Protein AF-A0A818CX51-F1 (afdb_monomer_lite)

Radius of gyration: 35.46 Å; chains: 1; bounding box: 91×86×87 Å

Foldseek 3Di:
DDDDDDDDDDDDPDAADFDFDDDDDDDDDDPDDDDDDDDDDDDDDRDRDGDDDPDDPVVVVPPDDCPPPCDDFDDDDDPPDDDDDDDDQAQEAEDEPVPDDQDPVPDPDHDDLQRHAEYEYALAADAHANPRQNHAEYEYEVHLNNQLALVRPHLNHAEYEYEYEDEPPDDDDDPPVSSVVSVVVNVRHRYYYYGYHHPVDDDDPDQPPDDFQWWFWFDDDHATQGTWGWHAWDWDDDPDTWIKTWTWTFFAQVLQVDDDPVPTHHDDPVDDTATDIDIDTPVRTDFIAPDGQDQDPDPPDRVSRVVSVVSVVVQCVVCVVDGHTQDCCPRRVDPDPNVVVVVVVVVVVVVCCCPDPCNVPPCVVVVVVVVVVVVVVVVVVVVVVVVVVVVPPPPPPVVVQLVLQLCCVLVQAHPVRHGDLLVVLLVLADLFDSQLVSLCVVVCLCVPDALLLVLLQLLLRNQQDDFPDAAPDDPSNVVSLVVSLVSQLVSQVSSVVSVHDDDRVVSSVSRGNQCSVLSSCQLVPDDLVVSCVRGPDDSVSNLSSLVSSLSRLVSQLVSCVSVVNVVSVVSSVSSNVSSPDDPSPDDDPVD

Structure (mmCIF, N/CA/C/O backbone):
data_AF-A0A818CX51-F1
#
_entry.id   AF-A0A818CX51-F1
#
loop_
_atom_site.group_PDB
_atom_site.id
_atom_site.type_symbol
_atom_site.label_atom_id
_atom_site.label_alt_id
_atom_site.label_comp_id
_atom_site.label_asym_id
_atom_site.label_entity_id
_atom_site.label_seq_id
_atom_site.pdbx_PDB_ins_code
_atom_site.Cartn_x
_atom_site.Cartn_y
_atom_site.Cartn_z
_atom_site.occupancy
_atom_site.B_iso_or_equiv
_atom_site.auth_seq_id
_atom_site.auth_comp_id
_atom_site.auth_asym_id
_atom_site.auth_atom_id
_atom_site.pdbx_PDB_model_num
ATOM 1 N N . MET A 1 1 ? 10.379 -61.273 -19.260 1.00 25.89 1 MET A N 1
ATOM 2 C CA . MET A 1 1 ? 9.187 -61.974 -19.786 1.00 25.89 1 MET A CA 1
ATOM 3 C C . MET A 1 1 ? 8.265 -60.918 -20.364 1.00 25.89 1 MET A C 1
ATOM 5 O O . MET A 1 1 ? 8.163 -59.861 -19.755 1.00 25.89 1 MET A O 1
ATOM 9 N N . THR A 1 2 ? 7.630 -61.158 -21.506 1.00 33.12 2 THR A N 1
ATOM 10 C CA . THR A 1 2 ? 6.495 -60.344 -21.959 1.00 33.12 2 THR A CA 1
ATOM 11 C C . THR A 1 2 ? 5.237 -60.794 -21.221 1.00 33.12 2 THR A C 1
ATOM 13 O O . THR A 1 2 ? 4.962 -61.989 -21.153 1.00 33.12 2 THR A O 1
ATOM 16 N N . GLN A 1 3 ? 4.452 -59.852 -20.702 1.00 21.75 3 GLN A N 1
ATOM 17 C CA . GLN A 1 3 ? 3.055 -60.099 -20.352 1.00 21.75 3 GLN A CA 1
ATOM 18 C C . GLN A 1 3 ? 2.187 -59.017 -20.986 1.00 21.75 3 GLN A C 1
ATOM 20 O O . GLN A 1 3 ? 2.496 -57.830 -20.931 1.00 21.75 3 GLN A O 1
ATOM 25 N N . TYR A 1 4 ? 1.138 -59.474 -21.658 1.00 27.17 4 TYR A N 1
ATOM 26 C CA . TYR A 1 4 ? 0.206 -58.672 -22.434 1.00 27.17 4 TYR A CA 1
ATOM 27 C C . TYR A 1 4 ? -1.085 -58.576 -21.622 1.00 27.17 4 TYR A C 1
ATOM 29 O O . TYR A 1 4 ? -1.637 -59.610 -21.248 1.00 27.17 4 TYR A O 1
ATOM 37 N N . ILE A 1 5 ? -1.554 -57.363 -21.330 1.00 24.25 5 ILE A N 1
ATOM 38 C CA . ILE A 1 5 ? -2.819 -57.132 -20.616 1.00 24.25 5 ILE A CA 1
ATOM 39 C C . ILE A 1 5 ? -3.852 -56.617 -21.640 1.00 24.25 5 ILE A C 1
ATOM 41 O O . ILE A 1 5 ? -3.470 -55.853 -22.531 1.00 24.25 5 ILE A O 1
ATOM 45 N N . PRO A 1 6 ? -5.121 -57.080 -21.622 1.00 22.55 6 PRO A N 1
ATOM 46 C CA . PRO A 1 6 ? -5.986 -56.978 -22.799 1.00 22.55 6 PRO A CA 1
ATOM 47 C C . PRO A 1 6 ? -6.559 -55.578 -23.045 1.00 22.55 6 PRO A C 1
ATOM 49 O O . PRO A 1 6 ? -6.743 -54.785 -22.125 1.00 22.55 6 PRO A O 1
ATOM 52 N N . ARG A 1 7 ? -6.962 -55.316 -24.295 1.00 32.00 7 ARG A N 1
ATOM 53 C CA . ARG A 1 7 ? -7.843 -54.186 -24.625 1.00 32.00 7 ARG A CA 1
ATOM 54 C C . ARG A 1 7 ? -9.252 -54.445 -24.078 1.00 32.00 7 ARG A C 1
ATOM 56 O O . ARG A 1 7 ? -10.006 -55.205 -24.680 1.00 32.00 7 ARG A O 1
ATOM 63 N N . GLY A 1 8 ? -9.603 -53.799 -22.969 1.00 23.86 8 GLY A N 1
ATOM 64 C CA . GLY A 1 8 ? -10.989 -53.650 -22.520 1.00 23.86 8 GLY A CA 1
ATOM 65 C C . GLY A 1 8 ? -11.652 -52.438 -23.182 1.00 23.86 8 GLY A C 1
ATOM 66 O O . GLY A 1 8 ? -11.030 -51.385 -23.303 1.00 23.86 8 GLY A O 1
ATOM 67 N N . ASN A 1 9 ? -12.906 -52.576 -23.617 1.00 29.58 9 ASN A N 1
ATOM 68 C CA . ASN A 1 9 ? -13.676 -51.468 -24.187 1.00 29.58 9 ASN A CA 1
ATOM 69 C C . ASN A 1 9 ? -14.279 -50.590 -23.079 1.00 29.58 9 ASN A C 1
ATOM 71 O O . ASN A 1 9 ? -15.191 -51.041 -22.395 1.00 29.58 9 ASN A O 1
ATOM 75 N N . CYS A 1 10 ? -13.863 -49.325 -23.004 1.00 23.95 10 CYS A N 1
ATOM 76 C CA . CYS A 1 10 ? -14.678 -48.213 -22.503 1.00 23.95 10 CYS A CA 1
ATOM 77 C C . CYS A 1 10 ? -14.354 -46.959 -23.328 1.00 23.95 10 CYS A C 1
ATOM 79 O O . CYS A 1 10 ? -13.195 -46.719 -23.666 1.00 23.95 10 CYS A O 1
ATOM 81 N N . PHE A 1 11 ? -15.373 -46.169 -23.675 1.00 27.55 11 PHE A N 1
ATOM 82 C CA . PHE A 1 11 ? -15.182 -44.897 -24.374 1.00 27.55 11 PHE A CA 1
ATOM 83 C C . PHE A 1 11 ? -14.732 -43.823 -23.380 1.00 27.55 11 PHE A C 1
ATOM 85 O O . PHE A 1 11 ? -15.507 -43.434 -22.513 1.00 27.55 11 PHE A O 1
ATOM 92 N N . TYR A 1 12 ? -13.524 -43.296 -23.573 1.00 23.80 12 TYR A N 1
ATOM 93 C CA . TYR A 1 12 ? -13.112 -41.995 -23.046 1.00 23.80 12 TYR A CA 1
ATOM 94 C C . TYR A 1 12 ? -12.731 -41.083 -24.224 1.00 23.80 12 TYR A C 1
ATOM 96 O O . TYR A 1 12 ? -12.111 -41.566 -25.183 1.00 23.80 12 TYR A O 1
ATOM 104 N N . PRO A 1 13 ? -13.106 -39.789 -24.207 1.00 22.98 13 PRO A N 1
ATOM 105 C CA . PRO A 1 13 ? -12.595 -38.821 -25.171 1.00 22.98 13 PRO A CA 1
ATOM 106 C C . PRO A 1 13 ? -11.071 -38.672 -25.023 1.00 22.98 13 PRO A C 1
ATOM 108 O O . PRO A 1 13 ? -10.485 -38.974 -23.986 1.00 22.98 13 PRO A O 1
ATOM 111 N N . ARG A 1 14 ? -10.400 -38.255 -26.102 1.00 25.84 14 ARG A N 1
ATOM 112 C CA . ARG A 1 14 ? -8.933 -38.146 -26.141 1.00 25.84 14 ARG A CA 1
ATOM 113 C C . ARG A 1 14 ? -8.466 -36.843 -25.500 1.00 25.84 14 ARG A C 1
ATOM 115 O O . ARG A 1 14 ? -8.372 -35.835 -26.198 1.00 25.84 14 ARG A O 1
ATOM 122 N N . GLU A 1 15 ? -8.110 -36.890 -24.225 1.00 25.58 15 GLU A N 1
ATOM 123 C CA . GLU A 1 15 ? -7.592 -35.730 -23.497 1.00 25.58 15 GLU A CA 1
ATOM 124 C C . GLU A 1 15 ? -6.102 -35.875 -23.131 1.00 25.58 15 GLU A C 1
ATOM 126 O O . GLU A 1 15 ? -5.599 -36.967 -22.881 1.00 25.58 15 GLU A O 1
ATOM 131 N N . ILE A 1 16 ? -5.405 -34.734 -23.213 1.00 27.30 16 ILE A N 1
ATOM 132 C CA . ILE A 1 16 ? -4.082 -34.361 -22.672 1.00 27.30 16 ILE A CA 1
ATOM 133 C C . ILE A 1 16 ? -3.013 -35.475 -22.558 1.00 27.30 16 ILE A C 1
ATOM 135 O O . ILE A 1 16 ? -2.937 -36.225 -21.587 1.00 27.30 16 ILE A O 1
ATOM 139 N N . VAL A 1 17 ? -2.047 -35.473 -23.488 1.00 23.61 17 VAL A N 1
ATOM 140 C CA . VAL A 1 17 ? -0.847 -36.335 -23.424 1.00 23.61 17 VAL A CA 1
ATOM 141 C C . VAL A 1 17 ? 0.284 -35.660 -22.628 1.00 23.61 17 VAL A C 1
ATOM 143 O O . VAL A 1 17 ? 1.309 -35.269 -23.182 1.00 23.61 17 VAL A O 1
ATOM 146 N N . GLY A 1 18 ? 0.092 -35.581 -21.309 1.00 27.47 18 GLY A N 1
ATOM 147 C CA . GLY A 1 18 ? 1.156 -35.396 -20.313 1.00 27.47 18 GLY A CA 1
ATOM 148 C C . GLY A 1 18 ? 1.568 -33.958 -19.953 1.00 27.47 18 GLY A C 1
ATOM 149 O O . GLY A 1 18 ? 1.626 -33.059 -20.788 1.00 27.47 18 GLY A O 1
ATOM 150 N N . ALA A 1 19 ? 1.947 -33.786 -18.684 1.00 28.92 19 ALA A N 1
ATOM 151 C CA . ALA A 1 19 ? 2.684 -32.638 -18.154 1.00 28.92 19 ALA A CA 1
ATOM 152 C C . ALA A 1 19 ? 4.053 -33.118 -17.636 1.00 28.92 19 ALA A C 1
ATOM 154 O O . ALA A 1 19 ? 4.172 -34.240 -17.144 1.00 28.92 19 ALA A O 1
ATOM 155 N N . THR A 1 20 ? 5.104 -32.301 -17.775 1.00 29.06 20 THR A N 1
ATOM 156 C CA . THR A 1 20 ? 6.488 -32.709 -17.461 1.00 29.06 20 THR A CA 1
ATOM 157 C C . THR A 1 20 ? 7.045 -31.920 -16.283 1.00 29.06 20 THR A C 1
ATOM 159 O O . THR A 1 20 ? 7.261 -30.716 -16.392 1.00 29.06 20 THR A O 1
ATOM 162 N N . PHE A 1 21 ? 7.358 -32.619 -15.192 1.00 30.61 21 PHE A N 1
ATOM 163 C CA . PHE A 1 21 ? 8.012 -32.069 -14.004 1.00 30.61 21 PHE A CA 1
ATOM 164 C C . PHE A 1 21 ? 9.368 -32.763 -13.804 1.00 30.61 21 PHE A C 1
ATOM 166 O O . PHE A 1 21 ? 9.485 -33.970 -14.018 1.00 30.61 21 PHE A O 1
ATOM 173 N N . VAL A 1 22 ? 10.411 -32.015 -13.429 1.00 28.89 22 VAL A N 1
ATOM 174 C CA . VAL A 1 22 ? 11.786 -32.538 -13.318 1.00 28.89 22 VAL A CA 1
ATOM 175 C C . VAL A 1 22 ? 12.396 -32.143 -11.978 1.00 28.89 22 VAL A C 1
ATOM 177 O O . VAL A 1 22 ? 12.683 -30.973 -11.743 1.00 28.89 22 VAL A O 1
ATOM 180 N N . VAL A 1 23 ? 12.640 -33.138 -11.124 1.00 28.86 23 VAL A N 1
ATOM 181 C CA . VAL A 1 23 ? 13.340 -32.972 -9.843 1.00 28.86 23 VAL A CA 1
ATOM 182 C C . VAL A 1 23 ? 14.844 -33.135 -10.055 1.00 28.86 23 VAL A C 1
ATOM 184 O O . VAL A 1 23 ? 15.285 -34.048 -10.752 1.00 28.86 23 VAL A O 1
ATOM 187 N N . ASN A 1 24 ? 15.639 -32.259 -9.441 1.00 24.86 24 ASN A N 1
ATOM 188 C CA . ASN A 1 24 ? 17.094 -32.379 -9.397 1.00 24.86 24 ASN A CA 1
ATOM 189 C C . ASN A 1 24 ? 17.603 -31.678 -8.125 1.00 24.86 24 ASN A C 1
ATOM 191 O O . ASN A 1 24 ? 17.879 -30.481 -8.145 1.00 24.86 24 ASN A O 1
ATOM 195 N N . ASP A 1 25 ? 17.673 -32.414 -7.014 1.00 29.45 25 ASP A N 1
ATOM 196 C CA . ASP A 1 25 ? 18.116 -31.905 -5.710 1.00 29.45 25 ASP A CA 1
ATOM 197 C C . ASP A 1 25 ? 19.334 -32.696 -5.208 1.00 29.45 25 ASP A C 1
ATOM 199 O O . ASP A 1 25 ? 19.428 -33.910 -5.391 1.00 29.45 25 ASP A O 1
ATOM 203 N N . TRP A 1 26 ? 20.278 -31.979 -4.600 1.00 29.89 26 TRP A N 1
ATOM 204 C CA . TRP A 1 26 ? 21.507 -32.483 -3.978 1.00 29.89 26 TRP A CA 1
ATOM 205 C C . TRP A 1 26 ? 21.805 -31.767 -2.642 1.00 29.89 26 TRP A C 1
ATOM 207 O O . TRP A 1 26 ? 22.936 -31.792 -2.157 1.00 29.89 26 TRP A O 1
ATOM 217 N N . SER A 1 27 ? 20.802 -31.113 -2.046 1.00 30.61 27 SER A N 1
ATOM 218 C CA . SER A 1 27 ? 20.984 -30.124 -0.977 1.00 30.61 27 SER A CA 1
ATOM 219 C C . SER A 1 27 ? 19.916 -30.134 0.128 1.00 30.61 27 SER A C 1
ATOM 221 O O . SER A 1 27 ? 19.724 -29.114 0.786 1.00 30.61 27 SER A O 1
ATOM 223 N N . TYR A 1 28 ? 19.301 -31.283 0.438 1.00 28.94 28 TYR A N 1
ATOM 224 C CA . TYR A 1 28 ? 18.621 -31.454 1.730 1.00 28.94 28 TYR A CA 1
ATOM 225 C C . TYR A 1 28 ? 18.846 -32.830 2.378 1.00 28.94 28 TYR A C 1
ATOM 227 O O . TYR A 1 28 ? 18.695 -33.879 1.753 1.00 28.94 28 TYR A O 1
ATOM 235 N N . ARG A 1 29 ? 19.185 -32.819 3.674 1.00 26.81 29 ARG A N 1
ATOM 236 C CA . ARG A 1 29 ? 19.111 -33.974 4.582 1.00 26.81 29 ARG A CA 1
ATOM 237 C C . ARG A 1 29 ? 18.210 -33.601 5.764 1.00 26.81 29 ARG A C 1
ATOM 239 O O . ARG A 1 29 ? 18.648 -32.810 6.596 1.00 26.81 29 ARG A O 1
ATOM 246 N N . PRO A 1 30 ? 17.006 -34.175 5.887 1.00 31.48 30 PRO A N 1
ATOM 247 C CA . PRO A 1 30 ? 16.245 -34.113 7.125 1.00 31.48 30 PRO A CA 1
ATOM 248 C C . PRO A 1 30 ? 16.710 -35.231 8.072 1.00 31.48 30 PRO A C 1
ATOM 250 O O . PRO A 1 30 ? 16.496 -36.416 7.804 1.00 31.48 30 PRO A O 1
ATOM 253 N N . ASP A 1 31 ? 17.345 -34.876 9.190 1.00 27.20 31 ASP A N 1
ATOM 254 C CA . ASP A 1 31 ? 17.694 -35.851 10.229 1.00 27.20 31 ASP A CA 1
ATOM 255 C C . ASP A 1 31 ? 16.463 -36.214 11.080 1.00 27.20 31 ASP A C 1
ATOM 257 O O . ASP A 1 31 ? 16.134 -35.561 12.064 1.00 27.20 31 ASP A O 1
ATOM 261 N N . ARG A 1 32 ? 15.808 -37.307 10.668 1.00 30.06 32 ARG A N 1
ATOM 262 C CA . ARG A 1 32 ? 15.004 -38.252 11.472 1.00 30.06 32 ARG A CA 1
ATOM 263 C C . ARG A 1 32 ? 14.052 -37.694 12.550 1.00 30.06 32 ARG A C 1
ATOM 265 O O . ARG A 1 32 ? 14.429 -37.512 13.704 1.00 30.06 32 ARG A O 1
ATOM 272 N N . ILE A 1 33 ? 12.760 -37.834 12.260 1.00 27.31 33 ILE A N 1
ATOM 273 C CA . ILE A 1 33 ? 11.881 -38.665 13.107 1.00 27.31 33 ILE A CA 1
ATOM 274 C C . ILE A 1 33 ? 11.515 -39.907 12.273 1.00 27.31 33 ILE A C 1
ATOM 276 O O . ILE A 1 33 ? 11.515 -39.829 11.044 1.00 27.31 33 ILE A O 1
ATOM 280 N N . ALA A 1 34 ? 11.325 -41.073 12.898 1.00 26.80 34 ALA A N 1
ATOM 281 C CA . ALA A 1 34 ? 11.255 -42.359 12.198 1.00 26.80 34 ALA A CA 1
ATOM 282 C C . ALA A 1 34 ? 9.902 -43.081 12.337 1.00 26.80 34 ALA A C 1
ATOM 284 O O . ALA A 1 34 ? 9.257 -42.963 13.380 1.00 26.80 34 ALA A O 1
ATOM 285 N N . ASN A 1 35 ? 9.599 -43.863 11.280 1.00 25.67 35 ASN A N 1
ATOM 286 C CA . ASN A 1 35 ? 8.796 -45.103 11.164 1.00 25.67 35 ASN A CA 1
ATOM 287 C C . ASN A 1 35 ? 7.662 -45.026 10.107 1.00 25.67 35 ASN A C 1
ATOM 289 O O . ASN A 1 35 ? 7.043 -43.978 9.975 1.00 25.67 35 ASN A O 1
ATOM 293 N N . ASP A 1 36 ? 7.298 -46.068 9.333 1.00 25.89 36 ASP A N 1
ATOM 294 C CA . ASP A 1 36 ? 7.910 -47.385 9.006 1.00 25.89 36 ASP A CA 1
ATOM 295 C C . ASP A 1 36 ? 7.182 -47.984 7.754 1.00 25.89 36 ASP A C 1
ATOM 297 O O . ASP A 1 36 ? 6.007 -47.691 7.566 1.00 25.89 36 ASP A O 1
ATOM 301 N N . ASN A 1 37 ? 7.735 -48.847 6.877 1.00 27.86 37 ASN A N 1
ATOM 302 C CA . ASN A 1 37 ? 9.138 -49.197 6.600 1.00 27.86 37 ASN A CA 1
ATOM 303 C C . ASN A 1 37 ? 9.337 -49.959 5.252 1.00 27.86 37 ASN A C 1
ATOM 305 O O . ASN A 1 37 ? 8.387 -50.428 4.641 1.00 27.86 37 ASN A O 1
ATOM 309 N N . HIS A 1 38 ? 10.613 -50.173 4.891 1.00 24.92 38 HIS A N 1
ATOM 310 C CA . HIS A 1 38 ? 11.187 -51.298 4.108 1.00 24.92 38 HIS A CA 1
ATOM 311 C C . HIS A 1 38 ? 10.739 -51.600 2.653 1.00 24.92 38 HIS A C 1
ATOM 313 O O . HIS A 1 38 ? 9.748 -52.278 2.422 1.00 24.92 38 HIS A O 1
ATOM 319 N N . PHE A 1 39 ? 11.622 -51.243 1.701 1.00 27.23 39 PHE A N 1
ATOM 320 C CA . PHE A 1 39 ? 12.138 -51.989 0.517 1.00 27.23 39 PHE A CA 1
ATOM 321 C C . PHE A 1 39 ? 12.511 -50.965 -0.581 1.00 27.23 39 PHE A C 1
ATOM 323 O O . PHE A 1 39 ? 11.676 -50.165 -0.973 1.00 27.23 39 PHE A O 1
ATOM 330 N N . GLY A 1 40 ? 13.719 -50.895 -1.151 1.00 25.67 40 GLY A N 1
ATOM 331 C CA . GLY A 1 40 ? 15.011 -51.531 -0.860 1.00 25.67 40 GLY A CA 1
ATOM 332 C C . GLY A 1 40 ? 16.134 -50.744 -1.576 1.00 25.67 40 GLY A C 1
ATOM 333 O O . GLY A 1 40 ? 15.864 -50.004 -2.521 1.00 25.67 40 GLY A O 1
ATOM 334 N N . ARG A 1 41 ? 17.394 -50.819 -1.121 1.00 26.33 41 ARG A N 1
ATOM 335 C CA . ARG A 1 41 ? 18.472 -49.937 -1.628 1.00 26.33 41 ARG A CA 1
ATOM 336 C C . ARG A 1 41 ? 19.084 -50.389 -2.965 1.00 26.33 41 ARG A C 1
ATOM 338 O O . ARG A 1 41 ? 19.663 -51.465 -3.027 1.00 26.33 41 ARG A O 1
ATOM 345 N N . GLY A 1 42 ? 19.186 -49.444 -3.906 1.00 26.88 42 GLY A N 1
ATOM 346 C CA . GLY A 1 42 ? 20.478 -49.114 -4.531 1.00 26.88 42 GLY A CA 1
ATOM 347 C C . GLY A 1 42 ? 20.723 -49.522 -5.990 1.00 26.88 42 GLY A C 1
ATOM 348 O O . GLY A 1 42 ? 21.320 -50.560 -6.240 1.00 26.88 42 GLY A O 1
ATOM 349 N N . PHE A 1 43 ? 20.444 -48.609 -6.928 1.00 23.09 43 PHE A N 1
ATOM 350 C CA . PHE A 1 43 ? 21.149 -48.499 -8.217 1.00 23.09 43 PHE A CA 1
ATOM 351 C C . PHE A 1 43 ? 21.250 -47.024 -8.650 1.00 23.09 43 PHE A C 1
ATOM 353 O O . PHE A 1 43 ? 20.322 -46.247 -8.439 1.00 23.09 43 PHE A O 1
ATOM 360 N N . GLN A 1 44 ? 22.373 -46.627 -9.260 1.00 32.31 44 GLN A N 1
ATOM 361 C CA . GLN A 1 44 ? 22.590 -45.266 -9.770 1.00 32.31 44 GLN A CA 1
ATOM 362 C C . GLN A 1 44 ? 22.000 -45.101 -11.180 1.00 32.31 44 GLN A C 1
ATOM 364 O O . GLN A 1 44 ? 22.665 -45.421 -12.161 1.00 32.31 44 GLN A O 1
ATOM 369 N N . TYR A 1 45 ? 20.788 -44.550 -11.299 1.00 24.80 45 TYR A N 1
ATOM 370 C CA . TYR A 1 45 ? 20.213 -44.152 -12.593 1.00 24.80 45 TYR A CA 1
ATOM 371 C C . TYR A 1 45 ? 19.420 -42.842 -12.508 1.00 24.80 45 TYR A C 1
ATOM 373 O O . TYR A 1 45 ? 18.782 -42.547 -11.497 1.00 24.80 45 TYR A O 1
ATOM 381 N N . ARG A 1 46 ? 19.431 -42.068 -13.604 1.00 26.30 46 ARG A N 1
ATOM 382 C CA . ARG A 1 46 ? 18.574 -40.885 -13.786 1.00 26.30 46 ARG A CA 1
ATOM 383 C C . ARG A 1 46 ? 17.107 -41.322 -13.798 1.00 26.30 46 ARG A C 1
ATOM 385 O O . ARG A 1 46 ? 16.698 -42.029 -14.714 1.00 26.30 46 ARG A O 1
ATOM 392 N N . HIS A 1 47 ? 16.323 -40.884 -12.819 1.00 25.22 47 HIS A N 1
ATOM 393 C CA . HIS A 1 47 ? 14.892 -41.178 -12.761 1.00 25.22 47 HIS A CA 1
ATOM 394 C C . HIS A 1 47 ? 14.089 -40.061 -13.437 1.00 25.22 47 HIS A C 1
ATOM 396 O O . HIS A 1 47 ? 13.829 -39.020 -12.841 1.00 25.22 47 HIS A O 1
ATOM 402 N N . HIS A 1 48 ? 13.673 -40.293 -14.683 1.00 26.66 48 HIS A N 1
ATOM 403 C CA . HIS A 1 48 ? 12.557 -39.559 -15.279 1.00 26.66 48 HIS A CA 1
ATOM 404 C C . HIS 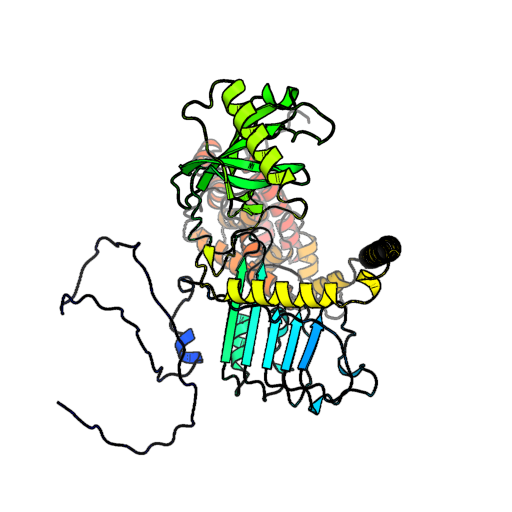A 1 48 ? 11.260 -40.244 -14.835 1.00 26.66 48 HIS A C 1
ATOM 406 O O . HIS A 1 48 ? 10.945 -41.324 -15.335 1.00 26.66 48 HIS A O 1
ATOM 412 N N . MET A 1 49 ? 10.520 -39.649 -13.896 1.00 25.06 49 MET A N 1
ATOM 413 C CA . MET A 1 49 ? 9.180 -40.136 -13.558 1.00 25.06 49 MET A CA 1
ATOM 414 C C . MET A 1 49 ? 8.171 -39.593 -14.570 1.00 25.06 49 MET A C 1
ATOM 416 O O . MET A 1 49 ? 7.993 -38.384 -14.696 1.00 25.06 49 MET A O 1
ATOM 420 N N . TRP A 1 50 ? 7.527 -40.503 -15.298 1.00 24.06 50 TRP A N 1
ATOM 421 C CA . TRP A 1 50 ? 6.430 -40.198 -16.210 1.00 24.06 50 TRP A CA 1
ATOM 422 C C . TRP A 1 50 ? 5.111 -40.508 -15.505 1.00 24.06 50 TRP A C 1
ATOM 424 O O . TRP A 1 50 ? 4.859 -41.665 -15.173 1.00 24.06 50 TRP A O 1
ATOM 434 N N . TYR A 1 51 ? 4.266 -39.496 -15.314 1.00 26.81 51 TYR A N 1
ATOM 435 C CA . TYR A 1 51 ? 2.905 -39.675 -14.814 1.00 26.81 51 TYR A CA 1
ATOM 436 C C . TYR A 1 51 ? 1.896 -39.442 -15.941 1.00 26.81 51 TYR A C 1
ATOM 438 O O . TYR A 1 51 ? 1.755 -38.331 -16.446 1.00 26.81 51 TYR A O 1
ATOM 446 N N . THR A 1 52 ? 1.152 -40.485 -16.304 1.00 26.27 52 THR A N 1
ATOM 447 C CA . THR A 1 52 ? -0.201 -40.328 -16.854 1.00 26.27 52 THR A CA 1
ATOM 448 C C . THR A 1 52 ? -1.151 -40.122 -15.682 1.00 26.27 52 THR A C 1
ATOM 450 O O . THR A 1 52 ? -1.349 -41.047 -14.895 1.00 26.27 52 THR A O 1
ATOM 453 N N . LEU A 1 53 ? -1.702 -38.915 -15.551 1.00 27.98 53 LEU A N 1
ATOM 454 C CA . LEU A 1 53 ? -2.695 -38.590 -14.527 1.00 27.98 53 LEU A CA 1
ATOM 455 C C . LEU A 1 53 ? -4.057 -39.197 -14.922 1.00 27.98 53 LEU A C 1
ATOM 457 O O . LEU A 1 53 ? -4.493 -38.966 -16.049 1.00 27.98 53 LEU A O 1
ATOM 461 N N . PRO A 1 54 ? -4.724 -39.970 -14.044 1.00 27.81 54 PRO A N 1
ATOM 462 C CA . PRO A 1 54 ? -6.060 -40.519 -14.297 1.00 27.81 54 PRO A CA 1
ATOM 463 C C . PRO A 1 54 ? -7.215 -39.603 -13.836 1.00 27.81 54 PRO A C 1
ATOM 465 O O . PRO A 1 54 ? -8.368 -40.016 -13.923 1.00 27.81 54 PRO A O 1
ATOM 468 N N . TRP A 1 55 ? -6.910 -38.403 -13.329 1.00 29.27 55 TRP A N 1
ATOM 469 C CA . TRP A 1 55 ? -7.844 -37.458 -12.693 1.00 29.27 55 TRP A CA 1
ATOM 470 C C . TRP A 1 55 ? -8.119 -36.235 -13.581 1.00 29.27 55 TRP A C 1
ATOM 472 O O . TRP A 1 55 ? -7.320 -35.923 -14.471 1.00 29.27 55 TRP A O 1
ATOM 482 N N . THR A 1 56 ? -9.197 -35.496 -13.306 1.00 38.03 56 THR A N 1
ATOM 483 C CA . THR A 1 56 ? -9.416 -34.172 -13.916 1.00 38.03 56 THR A CA 1
ATOM 484 C C . THR A 1 56 ? -8.570 -33.093 -13.228 1.00 38.03 56 THR A C 1
ATOM 486 O O . THR A 1 56 ? -8.035 -33.290 -12.136 1.00 38.03 56 THR A O 1
ATOM 489 N N . PHE A 1 57 ? -8.412 -31.935 -13.881 1.00 33.59 57 PHE A N 1
ATOM 490 C CA . PHE A 1 57 ? -7.575 -30.845 -13.360 1.00 33.59 57 PHE A CA 1
ATOM 491 C C . PHE A 1 57 ? -8.063 -30.333 -11.992 1.00 33.59 57 PHE A C 1
ATOM 493 O O . PHE A 1 57 ? -7.237 -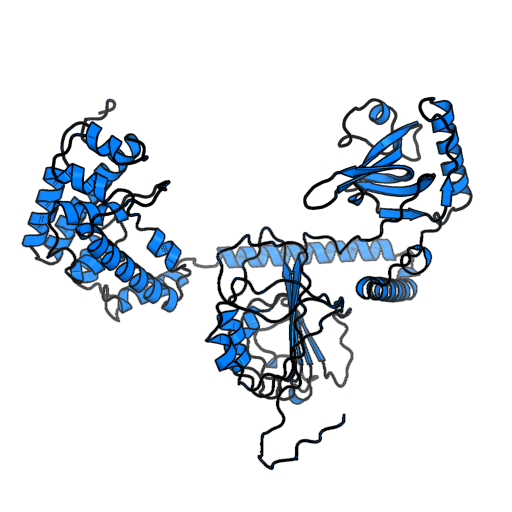30.134 -11.108 1.00 33.59 57 PHE A O 1
ATOM 500 N N . ASP A 1 58 ? -9.377 -30.177 -11.795 1.00 33.38 58 ASP A N 1
ATOM 501 C CA . ASP A 1 58 ? -9.947 -29.630 -10.552 1.00 33.38 58 ASP A CA 1
ATOM 502 C C . ASP A 1 58 ? -9.632 -30.489 -9.311 1.00 33.38 58 ASP A C 1
ATOM 504 O O . ASP A 1 58 ? -9.385 -29.947 -8.235 1.00 33.38 58 ASP A O 1
ATOM 508 N N . GLU A 1 59 ? -9.573 -31.819 -9.452 1.00 33.56 59 GLU A N 1
ATOM 509 C CA . GLU A 1 59 ? -9.284 -32.736 -8.337 1.00 33.56 59 GLU A CA 1
ATOM 510 C C . GLU A 1 59 ? -7.833 -32.586 -7.841 1.00 33.56 59 GLU A C 1
ATOM 512 O O . GLU A 1 59 ? -7.581 -32.539 -6.637 1.00 33.56 59 GLU A O 1
ATOM 517 N N . PHE A 1 60 ? -6.873 -32.420 -8.759 1.00 36.66 60 PHE A N 1
ATOM 518 C CA . PHE A 1 60 ? -5.444 -32.310 -8.433 1.00 36.66 60 PHE A CA 1
ATOM 519 C C . PHE A 1 60 ? -5.095 -31.056 -7.608 1.00 36.66 60 PHE A C 1
ATOM 521 O O . PHE A 1 60 ? -4.174 -31.092 -6.793 1.00 36.66 60 PHE A O 1
ATOM 528 N N . PHE A 1 61 ? -5.826 -29.952 -7.796 1.00 37.22 61 PHE A N 1
ATOM 529 C CA . PHE A 1 61 ? -5.576 -28.681 -7.099 1.00 37.22 61 PHE A CA 1
ATOM 530 C C . PHE A 1 61 ? -6.356 -28.522 -5.780 1.00 37.22 61 PHE A C 1
ATOM 532 O O . PHE A 1 61 ? -6.188 -27.507 -5.106 1.00 37.22 61 PHE A O 1
ATOM 539 N N . HIS A 1 62 ? -7.181 -29.498 -5.380 1.00 36.72 62 HIS A N 1
ATOM 540 C CA . HIS A 1 62 ? -7.893 -29.473 -4.092 1.00 36.72 62 HIS A CA 1
ATOM 541 C C . HIS A 1 62 ? -7.172 -30.213 -2.949 1.00 36.72 62 HIS A C 1
ATOM 543 O O . HIS A 1 62 ? -7.463 -29.928 -1.790 1.00 36.72 62 HIS A O 1
ATOM 549 N N . GLU A 1 63 ? -6.216 -31.109 -3.234 1.00 30.12 63 GLU A N 1
ATOM 550 C CA . GLU A 1 63 ? -5.475 -31.858 -2.195 1.00 30.12 63 GLU A CA 1
ATOM 551 C C . GLU A 1 63 ? -4.095 -31.277 -1.819 1.00 30.12 63 GLU A C 1
ATOM 553 O O . GLU A 1 63 ? -3.517 -31.704 -0.819 1.00 30.12 63 GLU A O 1
ATOM 558 N N . TYR A 1 64 ? -3.544 -30.318 -2.578 1.00 34.50 64 TYR A N 1
ATOM 559 C CA . TYR A 1 64 ? -2.150 -29.872 -2.411 1.00 34.50 64 TYR A CA 1
ATOM 560 C C . TYR A 1 64 ? -1.981 -28.349 -2.303 1.00 34.50 64 TYR A C 1
ATOM 562 O O . TYR A 1 64 ? -2.157 -27.613 -3.273 1.00 34.50 64 TYR A O 1
ATOM 570 N N . GLU A 1 65 ? -1.524 -27.880 -1.137 1.00 31.47 65 GLU A N 1
ATOM 571 C CA . GLU A 1 65 ? -1.053 -26.503 -0.935 1.00 31.47 65 GLU A CA 1
ATOM 572 C C . GLU A 1 65 ? 0.295 -26.287 -1.653 1.00 31.47 65 GLU A C 1
ATOM 574 O O . GLU A 1 65 ? 1.318 -26.895 -1.327 1.00 31.47 65 GLU A O 1
ATOM 579 N N . LEU A 1 66 ? 0.307 -25.418 -2.669 1.00 34.81 66 LEU A N 1
ATOM 580 C CA . LEU A 1 66 ? 1.419 -25.292 -3.624 1.00 34.81 66 LEU A CA 1
ATOM 581 C C . LEU A 1 66 ? 2.540 -24.316 -3.215 1.00 34.81 66 LEU A C 1
ATOM 583 O O . LEU A 1 66 ? 3.405 -24.014 -4.040 1.00 34.81 66 L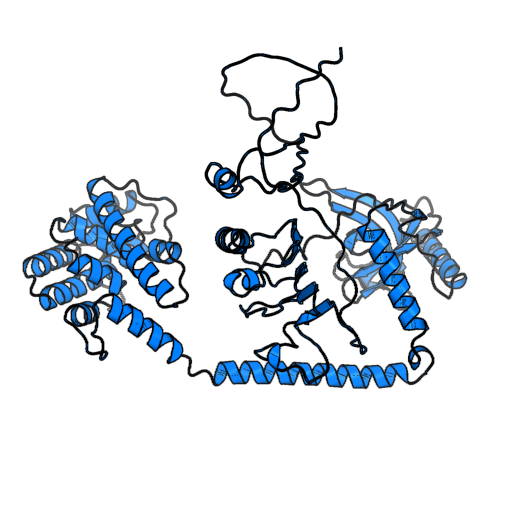EU A O 1
ATOM 587 N N . GLU A 1 67 ? 2.596 -23.863 -1.957 1.00 29.67 67 GLU A N 1
ATOM 588 C CA . GLU A 1 67 ? 3.601 -22.882 -1.493 1.00 29.67 67 GLU A CA 1
ATOM 589 C C . GLU A 1 67 ? 5.066 -23.343 -1.672 1.00 29.67 67 GLU A C 1
ATOM 591 O O . GLU A 1 67 ? 5.971 -22.515 -1.758 1.00 29.67 67 GLU A O 1
ATOM 596 N N . GLY A 1 68 ? 5.317 -24.654 -1.790 1.00 31.98 68 GLY A N 1
ATOM 597 C CA . GLY A 1 68 ? 6.658 -25.223 -2.000 1.00 31.98 68 GLY A CA 1
ATOM 598 C C . GLY A 1 68 ? 7.048 -25.582 -3.446 1.00 31.98 68 GLY A C 1
ATOM 599 O O . GLY A 1 68 ? 8.166 -26.046 -3.666 1.00 31.98 68 GLY A O 1
ATOM 600 N N . TRP A 1 69 ? 6.161 -25.441 -4.440 1.00 31.09 69 TRP A N 1
ATOM 601 C CA . TRP A 1 69 ? 6.246 -26.236 -5.687 1.00 31.09 69 TRP A CA 1
ATOM 602 C C . TRP A 1 69 ? 6.855 -25.535 -6.925 1.00 31.09 69 TRP A C 1
ATOM 604 O O . TRP A 1 69 ? 6.698 -26.014 -8.048 1.00 31.09 69 TRP A O 1
ATOM 614 N N . ILE A 1 70 ? 7.623 -24.449 -6.756 1.00 31.89 70 ILE A N 1
ATOM 615 C CA . ILE A 1 70 ? 8.376 -23.799 -7.854 1.00 31.89 70 ILE A CA 1
ATOM 616 C C . ILE A 1 70 ? 9.887 -23.999 -7.659 1.00 31.89 70 ILE A C 1
ATOM 618 O O . ILE A 1 70 ? 10.576 -23.162 -7.079 1.00 31.89 70 ILE A O 1
ATOM 622 N N . THR A 1 71 ? 10.420 -25.115 -8.167 1.00 29.31 71 THR A N 1
ATOM 623 C CA . THR A 1 71 ? 11.825 -25.519 -7.945 1.00 29.31 71 THR A CA 1
ATOM 624 C C . THR A 1 71 ? 12.777 -25.276 -9.124 1.00 29.31 71 THR A C 1
ATOM 626 O O . THR A 1 71 ? 13.989 -25.225 -8.906 1.00 29.31 71 THR A O 1
ATOM 629 N N . LYS A 1 72 ? 12.294 -25.046 -10.360 1.00 27.20 72 LYS A N 1
ATOM 630 C CA . LYS A 1 72 ? 13.124 -24.459 -11.435 1.00 27.20 72 LYS A CA 1
ATOM 631 C C . LYS A 1 72 ? 12.324 -23.755 -12.542 1.00 27.20 72 LYS A C 1
ATOM 633 O O . LYS A 1 72 ? 11.234 -24.175 -12.905 1.00 27.20 72 LYS A O 1
ATOM 638 N N . ILE A 1 73 ? 12.927 -22.709 -13.115 1.00 25.27 73 ILE A N 1
ATOM 639 C CA . ILE A 1 73 ? 12.468 -21.981 -14.310 1.00 25.27 73 ILE A CA 1
ATOM 640 C C . ILE A 1 73 ? 12.983 -22.678 -15.585 1.00 25.27 73 ILE A C 1
ATOM 642 O O . ILE A 1 73 ? 14.140 -23.104 -15.629 1.00 25.27 73 ILE A O 1
ATOM 646 N N . GLN A 1 74 ? 12.166 -22.721 -16.643 1.00 22.59 74 GLN A N 1
ATOM 647 C CA . GLN A 1 74 ? 12.631 -22.919 -18.023 1.00 22.59 74 GLN A CA 1
ATOM 648 C C . GLN A 1 74 ? 12.553 -21.608 -18.813 1.00 22.59 74 GLN A C 1
ATOM 650 O O . GLN A 1 74 ? 11.595 -20.846 -18.687 1.00 22.59 74 GLN A O 1
ATOM 655 N N . VAL A 1 75 ? 13.573 -21.371 -19.635 1.00 22.72 75 VAL A N 1
ATOM 656 C CA . VAL A 1 75 ? 13.678 -20.234 -20.553 1.00 22.72 75 VAL A CA 1
ATOM 657 C C . VAL A 1 75 ? 13.315 -20.693 -21.963 1.00 22.72 75 VAL A C 1
ATOM 659 O O . VAL A 1 75 ? 13.689 -21.783 -22.385 1.00 22.72 75 VAL A O 1
ATOM 662 N N . PHE A 1 76 ? 12.598 -19.839 -22.692 1.00 23.84 76 PHE A N 1
ATOM 663 C CA . PHE A 1 76 ? 12.418 -19.946 -24.136 1.00 23.84 76 PHE A CA 1
ATOM 664 C C . PHE A 1 76 ? 12.673 -18.573 -24.759 1.00 23.84 76 PHE A C 1
ATOM 666 O O . PHE A 1 76 ? 12.362 -17.539 -24.171 1.00 23.84 76 PHE A O 1
ATOM 673 N N . GLU A 1 77 ? 13.240 -18.554 -25.958 1.00 22.30 77 GLU A N 1
ATOM 674 C CA . GLU A 1 77 ? 13.622 -17.319 -26.646 1.00 22.30 77 GLU A CA 1
ATOM 675 C C . GLU A 1 77 ? 12.429 -16.379 -26.888 1.00 22.30 77 GLU A C 1
ATOM 677 O O . GLU A 1 77 ? 11.309 -16.818 -27.170 1.00 22.30 77 GLU A O 1
ATOM 682 N N . GLN A 1 78 ? 12.686 -15.066 -26.860 1.00 24.97 78 GLN A N 1
ATOM 683 C CA . GLN A 1 78 ? 11.749 -14.102 -27.433 1.00 24.97 78 GLN A CA 1
ATOM 684 C C . GLN A 1 78 ? 11.656 -14.312 -28.955 1.00 24.97 78 GLN A C 1
ATOM 686 O O . GLN A 1 78 ? 12.693 -14.336 -29.626 1.00 24.97 78 GLN A O 1
ATOM 691 N N . PRO A 1 79 ? 10.446 -14.378 -29.541 1.00 23.27 79 PRO A N 1
ATOM 692 C CA . PRO A 1 79 ? 10.289 -14.307 -30.987 1.00 23.27 79 PRO A CA 1
ATOM 693 C C . PRO A 1 79 ? 10.643 -12.892 -31.471 1.00 23.27 79 PRO A C 1
ATOM 695 O O . PRO A 1 79 ? 9.863 -11.954 -31.309 1.00 23.27 79 PRO A O 1
ATOM 698 N N . GLN A 1 80 ? 11.822 -12.718 -32.075 1.00 27.02 80 GLN A N 1
ATOM 699 C CA . GLN A 1 80 ? 12.243 -11.426 -32.629 1.00 27.02 80 GLN A CA 1
ATOM 700 C C . GLN A 1 80 ? 11.479 -11.043 -33.911 1.00 27.02 80 GLN A C 1
ATOM 702 O O . GLN A 1 80 ? 12.020 -11.143 -35.011 1.00 27.02 80 GLN A O 1
ATOM 707 N N . THR A 1 81 ? 10.260 -10.517 -33.756 1.00 27.78 81 THR A N 1
ATOM 708 C CA . THR A 1 81 ? 9.821 -9.281 -34.439 1.00 27.78 81 THR A CA 1
ATOM 709 C C . THR A 1 81 ? 8.492 -8.760 -33.890 1.00 27.78 81 THR A C 1
ATOM 711 O O . THR A 1 81 ? 7.478 -9.434 -33.995 1.00 27.78 81 THR A O 1
ATOM 714 N N . MET A 1 82 ? 8.490 -7.492 -33.477 1.00 24.66 82 MET A N 1
ATOM 715 C CA . MET A 1 82 ? 7.364 -6.562 -33.620 1.00 24.66 82 MET A CA 1
ATOM 716 C C . MET A 1 82 ? 7.907 -5.314 -34.335 1.00 24.66 82 MET A C 1
ATOM 718 O O . MET A 1 82 ? 8.983 -4.846 -33.974 1.00 24.66 82 MET A O 1
ATOM 722 N N . THR A 1 83 ? 7.282 -4.716 -35.345 1.00 29.83 83 THR A N 1
ATOM 723 C CA . THR A 1 83 ? 6.280 -5.228 -36.294 1.00 29.83 83 THR A CA 1
ATOM 724 C C . THR A 1 83 ? 6.546 -4.500 -37.619 1.00 29.83 83 THR A C 1
ATOM 726 O O . THR A 1 83 ? 6.934 -3.331 -37.607 1.00 29.83 83 THR A O 1
ATOM 729 N N . LYS A 1 84 ? 6.303 -5.124 -38.777 1.00 27.50 84 LYS A N 1
ATOM 730 C CA . LYS A 1 84 ? 6.020 -4.369 -40.011 1.00 27.50 84 LYS A CA 1
ATOM 731 C C . LYS A 1 84 ? 4.843 -5.001 -40.733 1.00 27.50 84 LYS A C 1
ATOM 733 O O . LYS A 1 84 ? 4.941 -6.117 -41.233 1.00 27.50 84 LYS A O 1
ATOM 738 N N . ILE A 1 85 ? 3.735 -4.268 -40.760 1.00 28.59 85 ILE A N 1
ATOM 739 C CA . ILE A 1 85 ? 2.513 -4.672 -41.448 1.00 28.59 85 ILE A CA 1
ATOM 740 C C . ILE A 1 85 ? 2.758 -4.564 -42.954 1.00 28.59 85 ILE A C 1
ATOM 742 O O . ILE A 1 85 ? 3.022 -3.478 -43.465 1.00 28.59 85 ILE A O 1
ATOM 746 N N . TYR A 1 86 ? 2.616 -5.685 -43.654 1.00 26.66 86 TYR A N 1
ATOM 747 C CA . TYR A 1 86 ? 2.390 -5.719 -45.093 1.00 26.66 86 TYR A CA 1
ATOM 748 C C . TYR A 1 86 ? 1.043 -6.400 -45.343 1.00 26.66 86 TYR A C 1
ATOM 750 O O . TYR A 1 86 ? 0.720 -7.407 -44.713 1.00 26.66 86 TYR A O 1
ATOM 758 N N . GLN A 1 87 ? 0.249 -5.845 -46.258 1.00 30.19 87 GLN A N 1
ATOM 759 C CA . GLN A 1 87 ? -0.921 -6.530 -46.808 1.00 30.19 87 GLN A CA 1
ATOM 760 C C . GLN A 1 87 ? -0.423 -7.757 -47.604 1.00 30.19 87 GLN A C 1
ATOM 762 O O . GLN A 1 87 ? 0.607 -7.671 -48.265 1.00 30.19 87 GLN A O 1
ATOM 767 N N . SER A 1 88 ? -1.073 -8.921 -47.597 1.00 31.27 88 SER A N 1
ATOM 768 C CA . SER A 1 88 ? -2.414 -9.277 -47.101 1.00 31.27 88 SER A CA 1
ATOM 769 C C . SER A 1 88 ? -2.422 -10.696 -46.485 1.00 31.27 88 SER A C 1
ATOM 771 O O . SER A 1 88 ? -1.413 -11.394 -46.532 1.00 31.27 88 SER A O 1
ATOM 773 N N . SER A 1 89 ? -3.554 -11.136 -45.910 1.00 42.91 89 SER A N 1
ATOM 774 C CA . SER A 1 89 ? -3.744 -12.431 -45.206 1.00 42.91 89 SER A CA 1
ATOM 775 C C . SER A 1 89 ? -3.016 -12.601 -43.852 1.00 42.91 89 SER A C 1
ATOM 777 O O . SER A 1 89 ? -2.366 -13.609 -43.577 1.00 42.91 89 SER A O 1
ATOM 779 N N . LEU A 1 90 ? -3.175 -11.621 -42.954 1.00 46.66 90 LEU A N 1
ATOM 780 C CA . LEU A 1 90 ? -2.713 -11.700 -41.559 1.00 46.66 90 LEU A CA 1
ATOM 781 C C . LEU A 1 90 ? -3.445 -12.800 -40.761 1.00 46.66 90 LEU A C 1
ATOM 783 O O . LEU A 1 90 ? -4.606 -12.636 -40.399 1.00 46.66 90 LEU A O 1
ATOM 787 N N . ARG A 1 91 ? -2.732 -13.888 -40.429 1.00 55.44 91 ARG A N 1
ATOM 788 C CA . ARG A 1 91 ? -3.153 -14.911 -39.442 1.00 55.44 91 ARG A CA 1
ATOM 789 C C . ARG A 1 91 ? -2.655 -14.638 -38.015 1.00 55.44 91 ARG A C 1
ATOM 791 O O . ARG A 1 91 ? -3.111 -15.296 -37.081 1.00 55.44 91 ARG A O 1
ATOM 798 N N . THR A 1 92 ? -1.733 -13.690 -37.851 1.00 54.38 92 THR A N 1
ATOM 799 C CA . THR A 1 92 ? -1.107 -13.327 -36.571 1.00 54.38 92 THR A CA 1
ATOM 800 C C . THR A 1 92 ? -1.325 -11.843 -36.291 1.00 54.38 92 THR A C 1
ATOM 802 O O . THR A 1 92 ? -1.169 -11.023 -37.194 1.00 54.38 92 THR A O 1
ATOM 805 N N . LEU A 1 93 ? -1.680 -11.509 -35.050 1.00 57.50 93 LEU A N 1
ATOM 806 C CA . LEU A 1 93 ? -1.922 -10.149 -34.571 1.00 57.50 93 LEU A CA 1
ATOM 807 C C . LEU A 1 93 ? -0.952 -9.799 -33.434 1.00 57.50 93 LEU A C 1
ATOM 809 O O . LEU A 1 93 ? -1.098 -10.310 -32.325 1.00 57.50 93 LEU A O 1
ATOM 813 N N . ASP A 1 94 ? 0.001 -8.908 -33.702 1.00 55.31 94 ASP A N 1
ATOM 814 C CA . ASP A 1 94 ? 0.980 -8.413 -32.726 1.00 55.31 94 ASP A CA 1
ATOM 815 C C . ASP A 1 94 ? 0.584 -7.009 -32.236 1.00 55.31 94 ASP A C 1
ATOM 817 O O . ASP A 1 94 ? 0.587 -6.061 -33.025 1.00 55.31 94 ASP A O 1
ATOM 821 N N . THR A 1 95 ? 0.270 -6.841 -30.945 1.00 54.16 95 THR A N 1
ATOM 822 C CA . THR A 1 95 ? -0.157 -5.541 -30.381 1.00 54.16 95 THR A CA 1
ATOM 823 C C . THR A 1 95 ? 0.509 -5.203 -29.048 1.00 54.16 95 THR A C 1
ATOM 825 O O . THR A 1 95 ? 0.615 -6.041 -28.153 1.00 54.16 95 THR A O 1
ATOM 828 N N . SER A 1 96 ? 0.902 -3.937 -28.896 1.00 54.69 96 SER A N 1
ATOM 829 C CA . SER A 1 96 ? 1.435 -3.352 -27.661 1.00 54.69 96 SER A CA 1
ATOM 830 C C . SER A 1 96 ? 0.492 -2.287 -27.090 1.00 54.69 96 SER A C 1
ATOM 832 O O . SER A 1 96 ? -0.367 -1.757 -27.800 1.00 54.69 96 SER A O 1
ATOM 834 N N . SER A 1 97 ? 0.670 -1.934 -25.816 1.00 48.97 97 SER A N 1
ATOM 835 C CA . SER A 1 97 ? -0.157 -0.944 -25.106 1.00 48.97 97 SER A CA 1
ATOM 836 C C . SER A 1 97 ? -0.158 0.473 -25.694 1.00 48.97 97 SER A C 1
ATOM 838 O O . SER A 1 97 ? -1.103 1.218 -25.449 1.00 48.97 97 SER A O 1
ATOM 840 N N . GLU A 1 98 ? 0.817 0.835 -26.531 1.00 41.53 98 GLU A N 1
ATOM 841 C CA . GLU A 1 98 ? 0.830 2.115 -27.259 1.00 41.53 98 GLU A CA 1
ATOM 842 C C . GLU A 1 98 ? -0.150 2.158 -28.452 1.00 41.53 98 GLU A C 1
ATOM 844 O O . GLU A 1 98 ? -0.478 3.240 -28.931 1.00 41.53 98 GLU A O 1
ATOM 849 N N . ASN A 1 99 ? -0.632 1.003 -28.933 1.00 42.41 99 ASN A N 1
ATOM 850 C CA . ASN A 1 99 ? -1.352 0.876 -30.211 1.00 42.41 99 ASN A CA 1
ATOM 851 C C . ASN A 1 99 ? -2.851 0.531 -30.086 1.00 42.41 99 ASN A C 1
ATOM 853 O O . ASN A 1 99 ? -3.519 0.325 -31.099 1.00 42.41 99 ASN A O 1
ATOM 857 N N . MET A 1 100 ? -3.401 0.449 -28.872 1.00 42.19 100 MET A N 1
ATOM 858 C CA . MET A 1 100 ? -4.796 0.046 -28.648 1.00 42.19 100 MET A CA 1
ATOM 859 C C . MET A 1 100 ? -5.733 1.243 -28.447 1.00 42.19 100 MET A C 1
ATOM 861 O O . MET A 1 100 ? -5.791 1.839 -27.371 1.00 42.19 100 MET A O 1
ATOM 865 N N . THR A 1 101 ? -6.555 1.533 -29.456 1.00 38.22 101 THR A N 1
ATOM 866 C CA . THR A 1 101 ? -7.875 2.149 -29.242 1.00 38.22 101 THR A CA 1
ATOM 867 C C . THR A 1 101 ? -8.800 1.147 -28.537 1.00 38.22 101 THR A C 1
ATOM 869 O O . THR A 1 101 ? -8.576 -0.060 -28.580 1.00 38.22 101 THR A O 1
ATOM 872 N N . SER A 1 102 ? -9.862 1.617 -27.878 1.00 34.81 102 SER A N 1
ATOM 873 C CA . SER A 1 102 ? -10.692 0.819 -26.952 1.00 34.81 102 SER A CA 1
ATOM 874 C C . SER A 1 102 ? -11.577 -0.273 -27.588 1.00 34.81 102 SER A C 1
ATOM 876 O O . SER A 1 102 ? -12.515 -0.748 -26.950 1.00 34.81 102 SER A O 1
ATOM 878 N N . SER A 1 103 ? -11.330 -0.672 -28.839 1.00 39.62 103 SER A N 1
ATOM 879 C CA . SER A 1 103 ? -11.973 -1.809 -29.515 1.00 39.62 103 SER A CA 1
ATOM 880 C C . SER A 1 103 ? -11.178 -2.228 -30.758 1.00 39.62 103 SER A C 1
ATOM 882 O O . SER A 1 103 ? -10.942 -1.400 -31.642 1.00 39.62 103 SER A O 1
ATOM 884 N N . ILE A 1 104 ? -10.873 -3.528 -30.897 1.00 40.22 104 ILE A N 1
ATOM 885 C CA . ILE A 1 104 ? -10.305 -4.121 -32.132 1.00 40.22 104 ILE A CA 1
ATOM 886 C C . ILE A 1 104 ? -11.191 -3.829 -33.360 1.00 40.22 104 ILE A C 1
ATOM 888 O O . ILE A 1 104 ? -10.685 -3.649 -34.466 1.00 40.22 104 ILE A O 1
ATOM 892 N N . CYS A 1 105 ? -12.501 -3.662 -33.149 1.00 36.06 105 CYS A N 1
ATOM 893 C CA . CYS A 1 105 ? -13.516 -3.301 -34.146 1.00 36.06 105 CYS A CA 1
ATOM 894 C C . CYS A 1 105 ? -13.296 -1.953 -34.874 1.00 36.06 105 CYS A C 1
ATOM 896 O O . CYS A 1 105 ? -14.127 -1.579 -35.695 1.00 36.06 105 CYS A O 1
ATOM 898 N N . SER A 1 106 ? -12.234 -1.201 -34.558 1.00 35.12 106 SER A N 1
ATOM 899 C CA . SER A 1 106 ? -11.930 0.116 -35.145 1.00 35.12 106 SER A CA 1
ATOM 900 C C . SER A 1 106 ? -10.817 0.115 -36.207 1.00 35.12 106 SER A C 1
ATOM 902 O O . SER A 1 106 ? -10.509 1.169 -36.765 1.00 35.12 106 SER A O 1
ATOM 904 N N . LEU A 1 107 ? -10.217 -1.041 -36.523 1.00 37.72 107 LEU A N 1
ATOM 905 C CA . LEU A 1 107 ? -9.196 -1.144 -37.573 1.00 37.72 107 LEU A CA 1
ATOM 906 C C . LEU A 1 107 ? -9.804 -0.946 -38.982 1.00 37.72 107 LEU A C 1
ATOM 908 O O . LEU A 1 107 ? -10.806 -1.584 -39.313 1.00 37.72 107 LEU A O 1
ATOM 912 N N . PRO A 1 108 ? -9.214 -0.099 -39.849 1.00 32.38 108 PRO A N 1
ATOM 913 C CA . PRO A 1 108 ? -9.828 0.273 -41.122 1.00 32.38 108 PRO A CA 1
ATOM 914 C C . PRO A 1 108 ? -9.747 -0.847 -42.173 1.00 32.38 108 PRO A C 1
ATOM 916 O O . PRO A 1 108 ? -8.680 -1.112 -42.717 1.00 32.38 108 PRO A O 1
ATOM 919 N N . HIS A 1 109 ? -10.899 -1.451 -42.488 1.00 39.25 109 HIS A N 1
ATOM 920 C CA . HIS A 1 109 ? -11.288 -2.117 -43.753 1.00 39.25 109 HIS A CA 1
ATOM 921 C C . HIS A 1 109 ? -10.344 -3.154 -44.418 1.00 39.25 109 HIS A C 1
ATOM 923 O O . HIS A 1 109 ? -10.615 -3.574 -45.540 1.00 39.25 109 HIS A O 1
ATOM 929 N N . VAL A 1 110 ? -9.252 -3.578 -43.774 1.00 40.72 110 VAL A N 1
ATOM 930 C CA . VAL A 1 110 ? -8.163 -4.359 -44.408 1.00 40.72 110 VAL A CA 1
ATOM 931 C C . VAL A 1 110 ? -7.900 -5.712 -43.723 1.00 40.72 110 VAL A C 1
ATOM 933 O O . VAL A 1 110 ? -7.181 -6.548 -44.271 1.00 40.72 110 VAL A O 1
ATOM 936 N N . VAL A 1 111 ? -8.495 -5.971 -42.552 1.00 46.66 111 VAL A N 1
ATOM 937 C CA . VAL A 1 111 ? -8.303 -7.218 -41.791 1.00 46.66 111 VAL A CA 1
ATOM 938 C C . VAL A 1 111 ? -9.653 -7.845 -41.443 1.00 46.66 111 VAL A C 1
ATOM 940 O O . VAL A 1 111 ? -10.477 -7.222 -40.780 1.00 46.66 111 VAL A O 1
ATOM 943 N N . LEU A 1 112 ? -9.849 -9.091 -41.877 1.00 49.00 112 LEU A N 1
ATOM 944 C CA . LEU A 1 112 ? -10.955 -9.957 -41.467 1.00 49.00 112 LEU A CA 1
ATOM 945 C C . LEU A 1 112 ? -10.624 -10.567 -40.095 1.00 49.00 112 LEU A C 1
ATOM 947 O O . LEU A 1 112 ? -9.634 -11.290 -39.960 1.00 49.00 112 LEU A O 1
ATOM 951 N N . SER A 1 113 ? -11.407 -10.249 -39.062 1.00 52.12 113 SER A N 1
ATOM 952 C CA . SER A 1 113 ? -11.168 -10.710 -37.680 1.00 52.12 113 SER A CA 1
ATOM 953 C C . SER A 1 113 ? -11.364 -12.223 -37.513 1.00 52.12 113 SER A C 1
ATOM 955 O O . SER A 1 113 ? -10.730 -12.850 -36.666 1.00 52.12 113 SER A O 1
ATOM 957 N N . ASP A 1 114 ? -12.177 -12.813 -38.384 1.00 56.09 114 ASP A N 1
ATOM 958 C CA . ASP A 1 114 ? -12.411 -14.242 -38.587 1.00 56.09 114 ASP A CA 1
ATOM 959 C C . ASP A 1 114 ? -11.225 -14.998 -39.226 1.00 56.09 114 ASP A C 1
ATOM 961 O O . ASP A 1 114 ? -11.265 -16.221 -39.328 1.00 56.09 114 ASP A O 1
ATOM 965 N N . CYS A 1 115 ? -10.141 -14.309 -39.609 1.00 54.50 115 CYS A N 1
ATOM 966 C CA . CYS A 1 115 ? -8.926 -14.928 -40.161 1.00 54.50 115 CYS A CA 1
ATOM 967 C C . CYS A 1 115 ? -7.742 -15.027 -39.173 1.00 54.50 115 CYS A C 1
ATOM 969 O O . CYS A 1 115 ? -6.708 -15.603 -39.523 1.00 54.50 115 CYS A O 1
ATOM 971 N N . ILE A 1 116 ? -7.851 -14.468 -37.961 1.00 59.53 116 ILE A N 1
ATOM 972 C CA . ILE A 1 116 ? -6.727 -14.361 -37.014 1.00 59.53 116 ILE A CA 1
ATOM 973 C C . ILE A 1 116 ? -6.656 -15.607 -36.117 1.00 59.53 116 ILE A C 1
ATOM 975 O O . ILE A 1 116 ? -7.500 -15.811 -35.249 1.00 59.53 116 ILE A O 1
ATOM 979 N N . GLU A 1 117 ? -5.616 -16.425 -36.299 1.00 63.53 117 GLU A N 1
ATOM 980 C CA . GLU A 1 117 ? -5.384 -17.670 -35.549 1.00 63.53 117 GLU A CA 1
ATOM 981 C C . GLU A 1 117 ? -4.420 -17.499 -34.358 1.00 63.53 117 GLU A C 1
ATOM 983 O O . GLU A 1 117 ? -4.425 -18.328 -33.447 1.00 63.53 117 GLU A O 1
ATOM 988 N N . THR A 1 118 ? -3.581 -16.456 -34.341 1.00 66.38 118 THR A N 1
ATOM 989 C CA . THR A 1 118 ? -2.593 -16.195 -33.272 1.00 66.38 118 THR A CA 1
ATOM 990 C C . THR A 1 118 ? -2.609 -14.727 -32.844 1.00 66.38 118 THR A C 1
ATOM 992 O O . THR A 1 118 ? -2.652 -13.844 -33.695 1.00 66.38 118 THR A O 1
ATOM 995 N N . CYS A 1 119 ? -2.527 -14.448 -31.542 1.00 67.81 119 CYS A N 1
ATOM 996 C CA . CYS A 1 119 ? -2.446 -13.089 -31.002 1.00 67.81 119 CYS A CA 1
ATOM 997 C C . CYS A 1 119 ? -1.318 -12.966 -29.966 1.00 67.81 119 CYS A C 1
ATOM 999 O O . CYS A 1 119 ? -1.192 -13.811 -29.084 1.00 67.81 119 CYS A O 1
ATOM 1001 N N . ASN A 1 120 ? -0.503 -11.916 -30.066 1.00 65.88 120 ASN A N 1
ATOM 1002 C CA . ASN A 1 120 ? 0.622 -11.653 -29.175 1.00 65.88 120 ASN A CA 1
ATOM 1003 C C . ASN A 1 120 ? 0.455 -10.260 -28.533 1.00 65.88 120 ASN A C 1
ATOM 1005 O O . ASN A 1 120 ? 0.466 -9.243 -29.232 1.00 65.88 120 ASN A O 1
ATOM 1009 N N . LEU A 1 121 ? 0.288 -10.218 -27.207 1.00 63.66 121 LEU A N 1
ATOM 1010 C CA . LEU A 1 121 ? 0.001 -9.016 -26.415 1.00 63.66 121 LEU A CA 1
ATOM 1011 C C . LEU A 1 121 ? 1.198 -8.617 -25.549 1.00 63.66 121 LEU A C 1
ATOM 1013 O O . LEU A 1 121 ? 1.695 -9.423 -24.760 1.00 63.66 121 LEU A O 1
ATOM 1017 N N . PHE A 1 122 ? 1.639 -7.363 -25.664 1.00 59.91 122 PHE A N 1
ATOM 1018 C CA . PHE A 1 122 ? 2.863 -6.876 -25.026 1.00 59.91 122 PHE A CA 1
ATOM 1019 C C . PHE A 1 122 ? 2.603 -5.664 -24.115 1.00 59.91 122 PHE A C 1
ATOM 1021 O O . PHE A 1 122 ? 2.124 -4.621 -24.564 1.00 59.91 122 PHE A O 1
ATOM 1028 N N . TYR A 1 123 ? 2.989 -5.796 -22.841 1.00 54.03 123 TYR A N 1
ATOM 1029 C CA . TYR A 1 123 ? 2.910 -4.784 -21.780 1.00 54.03 123 TYR A CA 1
ATOM 1030 C C . TYR A 1 123 ? 1.503 -4.178 -21.584 1.00 54.03 123 TYR A C 1
ATOM 1032 O O . TYR A 1 123 ? 1.360 -2.962 -21.432 1.00 54.03 123 TYR A O 1
ATOM 1040 N N . TYR A 1 124 ? 0.461 -5.016 -21.610 1.00 53.91 124 TYR A N 1
ATOM 1041 C CA . TYR A 1 124 ? -0.948 -4.618 -21.527 1.00 53.91 124 TYR A CA 1
ATOM 1042 C C . TYR A 1 124 ? -1.573 -4.981 -20.167 1.00 53.91 124 TYR A C 1
ATOM 1044 O O . TYR A 1 124 ? -1.855 -6.144 -19.884 1.00 53.91 124 TYR A O 1
ATOM 1052 N N . ASN A 1 125 ? -1.799 -3.975 -19.315 1.00 52.69 125 ASN A N 1
ATOM 1053 C CA . ASN A 1 125 ? -2.211 -4.163 -17.912 1.00 52.69 125 ASN A CA 1
ATOM 1054 C C . ASN A 1 125 ? -3.721 -4.000 -17.638 1.00 52.69 125 ASN A C 1
ATOM 1056 O O . ASN A 1 125 ? -4.131 -4.062 -16.478 1.00 52.69 125 ASN A O 1
ATOM 1060 N N . THR A 1 126 ? -4.546 -3.791 -18.667 1.00 52.69 126 THR A N 1
ATOM 1061 C CA . THR A 1 126 ? -6.005 -3.603 -18.552 1.00 52.69 126 THR A CA 1
ATOM 1062 C C . THR A 1 126 ? -6.780 -4.789 -19.142 1.00 52.69 126 THR A C 1
ATOM 1064 O O . THR A 1 126 ? -6.378 -5.283 -20.193 1.00 52.69 126 THR A O 1
ATOM 1067 N N . PRO A 1 127 ? -7.908 -5.228 -18.553 1.00 52.81 127 PRO A N 1
ATOM 1068 C CA . PRO A 1 127 ? -8.789 -6.209 -19.192 1.00 52.81 127 PRO A CA 1
ATOM 1069 C C . PRO A 1 127 ? -9.442 -5.636 -20.458 1.00 52.81 127 PRO A C 1
ATOM 1071 O O . PRO A 1 127 ? -9.849 -4.473 -20.472 1.00 52.81 127 PRO A O 1
ATOM 1074 N N . PHE A 1 128 ? -9.572 -6.448 -21.510 1.00 53.69 128 PHE A N 1
ATOM 1075 C CA . PHE A 1 128 ? -10.323 -6.109 -22.724 1.00 53.69 128 PHE A CA 1
ATOM 1076 C C . PHE A 1 128 ? -10.822 -7.374 -23.434 1.00 53.69 128 PHE A C 1
ATOM 1078 O O . PHE A 1 128 ? -10.212 -8.436 -23.326 1.00 53.69 128 PHE A O 1
ATOM 1085 N N . ALA A 1 129 ? -11.926 -7.258 -24.174 1.00 53.84 129 ALA A N 1
ATOM 1086 C CA . ALA A 1 129 ? -12.559 -8.395 -24.834 1.00 53.84 129 ALA A CA 1
ATOM 1087 C C . ALA A 1 129 ? -11.886 -8.756 -26.172 1.00 53.84 129 ALA A C 1
ATOM 1089 O O . ALA A 1 129 ? -11.830 -7.933 -27.091 1.00 53.84 129 ALA A O 1
ATOM 1090 N N . ILE A 1 130 ? -11.423 -10.005 -26.309 1.00 58.25 130 ILE A N 1
ATOM 1091 C CA . ILE A 1 130 ? -10.752 -10.510 -27.521 1.00 58.25 130 ILE A CA 1
ATOM 1092 C C . ILE A 1 130 ? -11.742 -11.301 -28.390 1.00 58.25 130 ILE A C 1
ATOM 1094 O O . ILE A 1 130 ? -11.708 -12.529 -28.476 1.00 58.25 130 ILE A O 1
ATOM 1098 N N . HIS A 1 131 ? -12.632 -10.581 -29.073 1.00 57.16 131 HIS A N 1
ATOM 1099 C CA . HIS A 1 131 ? -13.629 -11.164 -29.978 1.00 57.16 131 HIS A CA 1
ATOM 1100 C C . HIS A 1 131 ? -13.031 -11.559 -31.345 1.00 57.16 131 HIS A C 1
ATOM 1102 O O . HIS A 1 131 ? -13.324 -10.948 -32.373 1.00 57.16 131 HIS A O 1
ATOM 1108 N N . LEU A 1 132 ? -12.179 -12.590 -31.352 1.00 63.97 132 LEU A N 1
ATOM 1109 C CA . LEU A 1 132 ? -11.541 -13.162 -32.545 1.00 63.97 132 LEU A CA 1
ATOM 1110 C C . LEU A 1 132 ? -11.940 -14.639 -32.704 1.00 63.97 132 LEU A C 1
ATOM 1112 O O . LEU A 1 132 ? -11.390 -15.518 -32.045 1.00 63.97 132 LEU A O 1
ATOM 1116 N N . SER A 1 133 ? -12.905 -14.921 -33.581 1.00 62.75 133 SER A N 1
ATOM 1117 C CA . SER A 1 133 ? -13.576 -16.231 -33.696 1.00 62.75 133 SER A CA 1
ATOM 1118 C C . SER A 1 133 ? -12.701 -17.386 -34.203 1.00 62.75 133 SER A C 1
ATOM 1120 O O . SER A 1 133 ? -13.074 -18.545 -34.029 1.00 62.75 133 SER A O 1
ATOM 1122 N N . ALA A 1 134 ? -11.550 -17.095 -34.814 1.00 62.69 134 ALA A N 1
ATOM 1123 C CA . ALA A 1 134 ? -10.591 -18.095 -35.292 1.00 62.69 134 ALA A CA 1
ATOM 1124 C C . ALA A 1 134 ? -9.374 -18.288 -34.366 1.00 62.69 134 ALA A C 1
ATOM 1126 O O . ALA A 1 134 ? -8.497 -19.102 -34.674 1.00 62.69 134 ALA A O 1
ATOM 1127 N N . LEU A 1 135 ? -9.308 -17.565 -33.242 1.00 66.31 135 LEU A N 1
ATOM 1128 C CA . LEU A 1 135 ? -8.124 -17.496 -32.390 1.00 66.31 135 LEU A CA 1
ATOM 1129 C C . LEU A 1 135 ? -7.815 -18.848 -31.733 1.00 66.31 135 LEU A C 1
ATOM 1131 O O . LEU A 1 135 ? -8.670 -19.457 -31.090 1.00 66.31 135 LEU A O 1
ATOM 1135 N N . ARG A 1 136 ? -6.573 -19.315 -31.894 1.00 67.75 136 ARG A N 1
ATOM 1136 C CA . ARG A 1 136 ? -6.076 -20.609 -31.395 1.00 67.75 136 ARG A CA 1
ATOM 1137 C C . ARG A 1 136 ? -4.879 -20.472 -30.464 1.00 67.75 136 ARG A C 1
ATOM 1139 O O . ARG A 1 136 ? -4.747 -21.278 -29.548 1.00 67.75 136 ARG A O 1
ATOM 1146 N N . ASN A 1 137 ? -4.021 -19.478 -30.680 1.00 69.06 137 ASN A N 1
ATOM 1147 C CA . ASN A 1 137 ? -2.804 -19.283 -29.892 1.00 69.06 137 ASN A CA 1
ATOM 1148 C C . ASN A 1 137 ? -2.762 -17.870 -29.296 1.00 69.06 137 ASN A C 1
ATOM 1150 O O . ASN A 1 137 ? -2.979 -16.901 -30.023 1.00 69.06 137 ASN A O 1
ATOM 1154 N N . ILE A 1 138 ? -2.420 -17.744 -28.012 1.00 69.56 138 ILE A N 1
ATOM 1155 C CA . ILE A 1 138 ? -2.171 -16.451 -27.361 1.00 69.56 138 ILE A CA 1
ATOM 1156 C C . ILE A 1 138 ? -0.770 -16.433 -26.743 1.00 69.56 138 ILE A C 1
ATOM 1158 O O . ILE A 1 138 ? -0.407 -17.340 -25.996 1.00 69.56 138 ILE A O 1
ATOM 1162 N N . THR A 1 139 ? -0.007 -15.371 -26.998 1.00 67.25 139 THR A N 1
ATOM 1163 C CA . THR A 1 139 ? 1.209 -15.039 -26.243 1.00 67.25 139 THR A CA 1
ATOM 1164 C C . THR A 1 139 ? 0.982 -13.760 -25.448 1.00 67.25 139 THR A C 1
ATOM 1166 O O . THR A 1 139 ? 0.599 -12.743 -26.015 1.00 67.25 139 THR A O 1
ATOM 1169 N N . LEU A 1 140 ? 1.259 -13.780 -24.148 1.00 64.25 140 LEU A N 1
ATOM 1170 C CA . LEU A 1 140 ? 1.229 -12.614 -23.270 1.00 64.25 140 LEU A CA 1
ATOM 1171 C C . LEU A 1 140 ? 2.649 -12.299 -22.805 1.00 64.25 140 LEU A C 1
ATOM 1173 O O . LEU A 1 140 ? 3.325 -13.176 -22.277 1.00 64.25 140 LEU A O 1
ATOM 1177 N N . VAL A 1 141 ? 3.091 -11.051 -22.937 1.00 64.06 141 VAL A N 1
ATOM 1178 C CA . VAL A 1 141 ? 4.362 -10.558 -22.385 1.00 64.06 141 VAL A CA 1
ATOM 1179 C C . VAL A 1 141 ? 4.050 -9.411 -21.435 1.00 64.06 141 VAL A C 1
ATOM 1181 O O . VAL A 1 141 ? 3.534 -8.388 -21.877 1.00 64.06 141 VAL A O 1
ATOM 1184 N N . ASN A 1 142 ? 4.282 -9.584 -20.129 1.00 60.94 142 ASN A N 1
ATOM 1185 C CA . ASN A 1 142 ? 3.878 -8.631 -19.078 1.00 60.94 142 ASN A CA 1
ATOM 1186 C C . ASN A 1 142 ? 2.424 -8.134 -19.217 1.00 60.94 142 ASN A C 1
ATOM 1188 O O . ASN A 1 142 ? 2.142 -6.952 -19.048 1.00 60.94 142 ASN A O 1
ATOM 1192 N N . SER A 1 143 ? 1.513 -9.046 -19.572 1.00 62.31 143 SER A N 1
ATOM 1193 C CA . SER A 1 143 ? 0.100 -8.738 -19.855 1.00 62.31 143 SER A CA 1
ATOM 1194 C C . SER A 1 143 ? -0.874 -9.674 -19.121 1.00 62.31 143 SER A C 1
ATOM 1196 O O . SER A 1 143 ? -1.985 -9.910 -19.585 1.00 62.31 143 SER A O 1
ATOM 1198 N N . ILE A 1 144 ? -0.450 -10.269 -17.997 1.00 65.12 144 ILE A N 1
ATOM 1199 C CA . ILE A 1 144 ? -1.184 -11.362 -17.329 1.00 65.12 144 ILE A CA 1
ATOM 1200 C C . ILE A 1 144 ? -2.586 -10.958 -16.846 1.00 65.12 144 ILE A C 1
ATOM 1202 O O . ILE A 1 144 ? -3.503 -11.764 -16.943 1.00 65.12 144 ILE A O 1
ATOM 1206 N N . ASN A 1 145 ? -2.784 -9.692 -16.462 1.00 62.84 145 ASN A N 1
ATOM 1207 C CA . ASN A 1 145 ? -4.084 -9.143 -16.049 1.00 62.84 145 ASN A CA 1
ATOM 1208 C C . ASN A 1 145 ? -5.178 -9.246 -17.135 1.00 62.84 145 ASN A C 1
ATOM 1210 O O . ASN A 1 145 ? -6.357 -9.090 -16.826 1.00 62.84 145 ASN A O 1
ATOM 1214 N N . CYS A 1 146 ? -4.811 -9.515 -18.396 1.00 61.78 146 CYS A N 1
ATOM 1215 C CA . CYS A 1 146 ? -5.764 -9.815 -19.469 1.00 61.78 146 CYS A CA 1
ATOM 1216 C C . CYS A 1 146 ? -6.510 -11.146 -19.260 1.00 61.78 146 CYS A C 1
ATOM 1218 O O . CYS A 1 146 ? -7.554 -11.346 -19.870 1.00 61.78 146 CYS A O 1
ATOM 1220 N N . LEU A 1 147 ? -5.981 -12.064 -18.439 1.00 61.28 147 LEU A N 1
ATOM 1221 C CA . LEU A 1 147 ? -6.576 -13.384 -18.192 1.00 61.28 147 LEU A CA 1
ATOM 1222 C C . LEU A 1 147 ? -7.645 -13.382 -17.098 1.00 61.28 147 LEU A C 1
ATOM 1224 O O . LEU A 1 147 ? -8.410 -14.336 -17.016 1.00 61.28 147 LEU A O 1
ATOM 1228 N N . ASN A 1 148 ? -7.742 -12.317 -16.300 1.00 60.12 148 ASN A N 1
ATOM 1229 C CA . ASN A 1 148 ? -8.683 -12.218 -15.178 1.00 60.12 148 ASN A CA 1
ATOM 1230 C C . ASN A 1 148 ? -10.164 -12.155 -15.625 1.00 60.12 148 ASN A C 1
ATOM 1232 O O . ASN A 1 148 ? -11.054 -12.129 -14.779 1.00 60.12 148 ASN A O 1
ATOM 1236 N N . ASP A 1 149 ? -10.428 -12.103 -16.937 1.00 61.38 149 ASP A N 1
ATOM 1237 C CA . ASP A 1 149 ? -11.751 -12.287 -17.541 1.00 61.38 149 ASP A CA 1
ATOM 1238 C C . ASP A 1 149 ? -11.649 -13.048 -18.881 1.00 61.38 149 ASP A C 1
ATOM 1240 O O . ASP A 1 149 ? -11.839 -12.509 -19.979 1.00 61.38 149 ASP A O 1
ATOM 1244 N N . CYS A 1 150 ? -11.345 -14.346 -18.787 1.00 55.94 150 CYS A N 1
ATOM 1245 C CA . CYS A 1 150 ? -11.335 -15.255 -19.939 1.00 55.94 150 CYS A CA 1
ATOM 1246 C C . CYS A 1 150 ? -12.727 -15.480 -20.571 1.00 55.94 150 CYS A C 1
ATOM 1248 O O . CYS A 1 150 ? -12.799 -16.080 -21.642 1.00 55.94 150 CYS A O 1
ATOM 1250 N N . SER A 1 151 ? -13.830 -14.988 -19.981 1.00 58.47 151 SER A N 1
ATOM 1251 C CA . SER A 1 151 ? -15.191 -15.195 -20.521 1.00 58.47 151 SER A CA 1
ATOM 1252 C C . SER A 1 151 ? -15.403 -14.547 -21.897 1.00 58.47 151 SER A C 1
ATOM 1254 O O . SER A 1 151 ? -16.266 -14.962 -22.670 1.00 58.47 151 SER A O 1
ATOM 1256 N N . SER A 1 152 ? -14.581 -13.546 -22.219 1.00 54.34 152 SER A N 1
ATOM 1257 C CA . SER A 1 152 ? -14.598 -12.818 -23.489 1.00 54.34 152 SER A CA 1
ATOM 1258 C C . SER A 1 152 ? -13.874 -13.527 -24.644 1.00 54.34 152 SER A C 1
ATOM 1260 O O . SER A 1 152 ? -13.959 -13.071 -25.790 1.00 54.34 152 SER A O 1
ATOM 1262 N N . PHE A 1 153 ? -13.140 -14.607 -24.355 1.00 63.66 153 PHE A N 1
ATOM 1263 C CA . PHE A 1 153 ? -12.282 -15.301 -25.312 1.00 63.66 153 PHE A CA 1
ATOM 1264 C C . PHE A 1 153 ? -13.042 -16.323 -26.168 1.00 63.66 153 PHE A C 1
ATOM 1266 O O . PHE A 1 153 ? -14.037 -16.918 -25.758 1.00 63.66 153 PHE A O 1
ATOM 1273 N N . ALA A 1 154 ? -12.529 -16.588 -27.372 1.00 60.75 154 ALA A N 1
ATOM 1274 C CA . ALA A 1 154 ? -13.072 -17.635 -28.228 1.00 60.75 154 ALA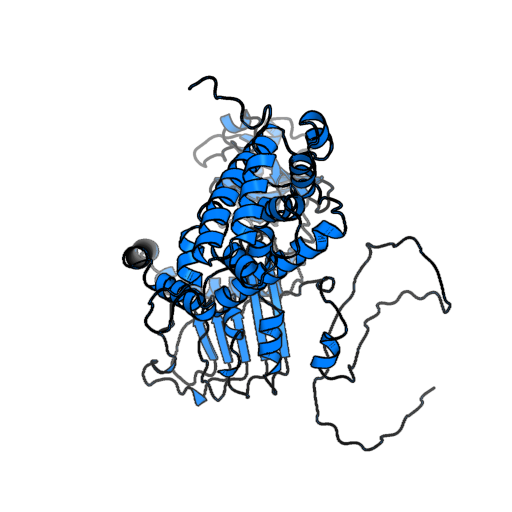 A CA 1
ATOM 1275 C C . ALA A 1 154 ? -12.742 -19.041 -27.690 1.00 60.75 154 ALA A C 1
ATOM 1277 O O . ALA A 1 154 ? -11.581 -19.371 -27.445 1.00 60.75 154 ALA A O 1
ATOM 1278 N N . ALA A 1 155 ? -13.749 -19.917 -27.633 1.00 62.94 155 ALA A N 1
ATOM 1279 C CA . ALA A 1 155 ? -13.619 -21.326 -27.231 1.00 62.94 155 ALA A CA 1
ATOM 1280 C C . ALA A 1 155 ? -12.730 -22.189 -28.164 1.00 62.94 155 ALA A C 1
ATOM 1282 O O . ALA A 1 155 ? -12.630 -23.399 -27.989 1.00 62.94 155 ALA A O 1
ATOM 1283 N N . THR A 1 156 ? -12.099 -21.585 -29.174 1.00 62.88 156 THR A N 1
ATOM 1284 C CA . THR A 1 156 ? -11.165 -22.199 -30.129 1.00 62.88 156 THR A CA 1
ATOM 1285 C C . THR A 1 156 ? -9.698 -22.149 -29.688 1.00 62.88 156 THR A C 1
ATOM 1287 O O . THR A 1 156 ? -8.848 -22.702 -30.392 1.00 62.88 156 THR A O 1
ATOM 1290 N N . ILE A 1 157 ? -9.380 -21.495 -28.563 1.00 64.69 157 ILE A N 1
ATOM 1291 C CA . ILE A 1 157 ? -8.008 -21.382 -28.041 1.00 64.69 157 ILE A CA 1
ATOM 1292 C C . ILE A 1 157 ? -7.472 -22.753 -27.617 1.00 64.69 157 ILE A C 1
ATOM 1294 O O . ILE A 1 157 ? -8.129 -23.500 -26.901 1.00 64.69 157 ILE A O 1
ATOM 1298 N N . ARG A 1 158 ? -6.247 -23.059 -28.060 1.00 58.66 158 ARG A N 1
ATOM 1299 C CA . ARG A 1 158 ? -5.534 -24.331 -27.866 1.00 58.66 158 ARG A CA 1
ATOM 1300 C C . ARG A 1 158 ? -4.152 -24.185 -27.246 1.00 58.66 158 ARG A C 1
ATOM 1302 O O . ARG A 1 158 ? -3.637 -25.170 -26.724 1.00 58.66 158 ARG A O 1
ATOM 1309 N N . SER A 1 159 ? -3.539 -23.003 -27.308 1.00 55.91 159 SER A N 1
ATOM 1310 C CA . SER A 1 159 ? -2.254 -22.742 -26.657 1.00 55.91 159 SER A CA 1
ATOM 1311 C C . SER A 1 159 ? -2.188 -21.332 -26.078 1.00 55.91 159 SER A C 1
ATOM 1313 O O . SER A 1 159 ? -2.524 -20.363 -26.760 1.00 55.91 159 SER A O 1
ATOM 1315 N N . ILE A 1 160 ? -1.724 -21.217 -24.835 1.00 59.38 160 ILE A N 1
ATOM 1316 C CA . ILE A 1 160 ? -1.440 -19.946 -24.164 1.00 59.38 160 ILE A CA 1
ATOM 1317 C C . ILE A 1 160 ? 0.003 -19.972 -23.652 1.00 59.38 160 ILE A C 1
ATOM 1319 O O . ILE A 1 160 ? 0.443 -20.940 -23.030 1.00 59.38 160 ILE A O 1
ATOM 1323 N N . ARG A 1 161 ? 0.751 -18.895 -23.900 1.00 55.50 161 ARG A N 1
ATOM 1324 C CA . ARG A 1 161 ? 2.099 -18.679 -23.361 1.00 55.50 161 ARG A CA 1
ATOM 1325 C C . ARG A 1 161 ? 2.163 -17.358 -22.614 1.00 55.50 161 ARG A C 1
ATOM 1327 O O . ARG A 1 161 ? 1.733 -16.339 -23.142 1.00 55.50 161 ARG A O 1
ATOM 1334 N N . ILE A 1 162 ? 2.738 -17.362 -21.418 1.00 60.19 162 ILE A N 1
ATOM 1335 C CA . ILE A 1 162 ? 2.851 -16.193 -20.545 1.00 60.19 162 ILE A CA 1
ATOM 1336 C C . ILE A 1 162 ? 4.330 -15.955 -20.238 1.00 60.19 162 ILE A C 1
ATOM 1338 O O . ILE A 1 162 ? 4.996 -16.813 -19.669 1.00 60.19 162 ILE A O 1
ATOM 1342 N N . TYR A 1 163 ? 4.839 -14.784 -20.606 1.00 54.31 163 TYR A N 1
ATOM 1343 C CA . TYR A 1 163 ? 6.200 -14.322 -20.354 1.00 54.31 163 TYR A CA 1
ATOM 1344 C C . TYR A 1 163 ? 6.143 -13.148 -19.367 1.00 54.31 163 TYR A C 1
ATOM 1346 O O . TYR A 1 163 ? 5.591 -12.090 -19.676 1.00 54.31 163 TYR A O 1
ATOM 1354 N N . ILE A 1 164 ? 6.713 -13.318 -18.177 1.00 55.88 164 ILE A N 1
ATOM 1355 C CA . ILE A 1 164 ? 6.772 -12.299 -17.122 1.00 55.88 164 ILE A CA 1
ATOM 1356 C C . ILE A 1 164 ? 8.213 -11.809 -17.003 1.00 55.88 164 ILE A C 1
ATOM 1358 O O . ILE A 1 164 ? 9.099 -12.580 -16.655 1.00 55.88 164 ILE A O 1
ATOM 1362 N N . MET A 1 165 ? 8.459 -10.534 -17.288 1.00 56.12 165 MET A N 1
ATOM 1363 C CA . MET A 1 165 ? 9.780 -9.902 -17.282 1.00 56.12 165 MET A CA 1
ATOM 1364 C C . MET A 1 165 ? 9.815 -8.831 -16.189 1.00 56.12 165 MET A C 1
ATOM 1366 O O . MET A 1 165 ? 9.240 -7.755 -16.354 1.00 56.12 165 MET A O 1
ATOM 1370 N N . TYR A 1 166 ? 10.459 -9.126 -15.060 1.00 50.44 166 TYR A N 1
ATOM 1371 C CA . TYR A 1 166 ? 10.330 -8.352 -13.822 1.00 50.44 166 TYR A CA 1
ATOM 1372 C C . TYR A 1 166 ? 11.683 -7.920 -13.251 1.00 50.44 166 TYR A C 1
ATOM 1374 O O . TYR A 1 166 ? 12.693 -8.573 -13.485 1.00 50.44 166 TYR A O 1
ATOM 1382 N N . ARG A 1 167 ? 11.727 -6.827 -12.477 1.00 44.59 167 ARG A N 1
ATOM 1383 C CA . ARG A 1 167 ? 12.887 -6.485 -11.631 1.00 44.59 167 ARG A CA 1
ATOM 1384 C C . ARG A 1 167 ? 12.534 -6.761 -10.175 1.00 44.59 167 ARG A C 1
ATOM 1386 O O . ARG A 1 167 ? 11.503 -6.283 -9.708 1.00 44.59 167 ARG A O 1
ATOM 1393 N N . ALA A 1 168 ? 13.400 -7.489 -9.471 1.00 43.91 168 ALA A N 1
ATOM 1394 C CA . ALA A 1 168 ? 13.127 -8.027 -8.135 1.00 43.91 168 ALA A CA 1
ATOM 1395 C C . ALA A 1 168 ? 12.729 -6.989 -7.062 1.00 43.91 168 ALA A C 1
ATOM 1397 O O . ALA A 1 168 ? 12.112 -7.357 -6.071 1.00 43.91 168 ALA A O 1
ATOM 1398 N N . SER A 1 169 ? 13.050 -5.704 -7.248 1.00 36.50 169 SER A N 1
ATOM 1399 C CA . SER A 1 169 ? 12.735 -4.634 -6.293 1.00 36.50 169 SER A CA 1
ATOM 1400 C C . SER A 1 169 ? 11.337 -4.012 -6.423 1.00 36.50 169 SER A C 1
ATOM 1402 O O . SER A 1 169 ? 10.941 -3.299 -5.512 1.00 36.50 169 SER A O 1
ATOM 1404 N N . ASN A 1 170 ? 10.612 -4.228 -7.531 1.00 38.62 170 ASN A N 1
ATOM 1405 C CA . ASN A 1 170 ? 9.412 -3.443 -7.889 1.00 38.62 170 ASN A CA 1
ATOM 1406 C C . ASN A 1 170 ? 8.292 -4.277 -8.559 1.00 38.62 170 ASN A C 1
ATOM 1408 O O . ASN A 1 170 ? 7.523 -3.746 -9.359 1.00 38.62 170 ASN A O 1
ATOM 1412 N N . TYR A 1 171 ? 8.200 -5.584 -8.291 1.00 45.44 171 TYR A N 1
ATOM 1413 C CA . TYR A 1 171 ? 7.190 -6.452 -8.911 1.00 45.44 171 TYR A CA 1
ATOM 1414 C C . TYR A 1 171 ? 6.337 -7.173 -7.866 1.00 45.44 171 TYR A C 1
ATOM 1416 O O . TYR A 1 171 ? 6.861 -7.955 -7.075 1.00 45.44 171 TYR A O 1
ATOM 1424 N N . MET A 1 172 ? 5.026 -6.924 -7.884 1.00 44.44 172 MET A N 1
ATOM 1425 C CA . MET A 1 172 ? 4.061 -7.729 -7.134 1.00 44.44 172 MET A CA 1
ATOM 1426 C C . MET A 1 172 ? 3.743 -9.005 -7.914 1.00 44.44 172 MET A C 1
ATOM 1428 O O . MET A 1 172 ? 3.632 -8.978 -9.141 1.00 44.44 172 MET A O 1
ATOM 1432 N N . LEU A 1 173 ? 3.613 -10.122 -7.200 1.00 49.50 173 LEU A N 1
ATOM 1433 C CA . LEU A 1 173 ? 3.228 -11.399 -7.794 1.00 49.50 173 LEU A CA 1
ATOM 1434 C C . LEU A 1 173 ? 1.779 -11.332 -8.317 1.00 49.50 173 LEU A C 1
ATOM 1436 O O . LEU A 1 173 ? 0.933 -10.733 -7.654 1.00 49.50 173 LEU A O 1
ATOM 1440 N N . PRO A 1 174 ? 1.476 -11.938 -9.479 1.00 53.41 174 PRO A N 1
ATOM 1441 C CA . PRO A 1 174 ? 0.102 -12.085 -9.947 1.00 53.41 174 PRO A CA 1
ATOM 1442 C C . PRO A 1 174 ? -0.740 -12.956 -9.008 1.00 53.41 174 PRO A C 1
ATOM 1444 O O . PRO A 1 174 ? -0.225 -13.894 -8.397 1.00 53.41 174 PRO A O 1
ATOM 1447 N N . ASP A 1 175 ? -2.049 -12.702 -8.981 1.00 58.09 175 ASP A N 1
ATOM 1448 C CA . ASP A 1 175 ? -3.051 -13.600 -8.396 1.00 58.09 175 ASP A CA 1
ATOM 1449 C C . ASP A 1 175 ? -3.189 -14.855 -9.277 1.00 58.09 175 ASP A C 1
ATOM 1451 O O . ASP A 1 175 ? -4.029 -14.947 -10.177 1.00 58.09 175 ASP A O 1
ATOM 1455 N N . TRP A 1 176 ? -2.275 -15.805 -9.068 1.00 58.78 176 TRP A N 1
ATOM 1456 C CA . TRP A 1 176 ? -2.264 -17.075 -9.785 1.00 58.78 176 TRP A CA 1
ATOM 1457 C C . TRP A 1 176 ? -3.544 -17.898 -9.581 1.00 58.78 176 TRP A C 1
ATOM 1459 O O . TRP A 1 176 ? -4.023 -18.414 -10.590 1.00 58.78 176 TRP A O 1
ATOM 1469 N N . PRO A 1 177 ? -4.147 -18.003 -8.377 1.00 50.19 177 PRO A N 1
ATOM 1470 C CA . PRO A 1 177 ? -5.458 -18.630 -8.205 1.00 50.19 177 PRO A CA 1
ATOM 1471 C C . PRO A 1 177 ? -6.537 -18.064 -9.139 1.00 50.19 177 PRO A C 1
ATOM 1473 O O . PRO A 1 177 ? -7.156 -18.833 -9.876 1.00 50.19 177 PRO A O 1
ATOM 1476 N N . ALA A 1 178 ? -6.725 -16.739 -9.190 1.00 54.88 178 ALA A N 1
ATOM 1477 C CA . ALA A 1 178 ? -7.738 -16.132 -10.059 1.00 54.88 178 ALA A CA 1
ATOM 1478 C C . ALA A 1 178 ? -7.430 -16.323 -11.556 1.00 54.88 178 ALA A C 1
ATOM 1480 O O . ALA A 1 178 ? -8.336 -16.588 -12.353 1.00 54.88 178 ALA A O 1
ATOM 1481 N N . VAL A 1 179 ? -6.154 -16.233 -11.954 1.00 56.22 179 VAL A N 1
ATOM 1482 C CA . VAL A 1 179 ? -5.721 -16.482 -13.341 1.00 56.22 179 VAL A CA 1
ATOM 1483 C C . VAL A 1 179 ? -5.946 -17.943 -13.745 1.00 56.22 179 VAL A C 1
ATOM 1485 O O . VAL A 1 179 ? -6.474 -18.199 -14.825 1.00 56.22 179 VAL A O 1
ATOM 1488 N N . LEU A 1 180 ? -5.582 -18.908 -12.897 1.00 54.44 180 LEU A N 1
ATOM 1489 C CA . LEU A 1 180 ? -5.719 -20.339 -13.189 1.00 54.44 180 LEU A CA 1
ATOM 1490 C C . LEU A 1 180 ? -7.191 -20.775 -13.221 1.00 54.44 180 LEU A C 1
ATOM 1492 O O . LEU A 1 180 ? -7.580 -21.489 -14.143 1.00 54.44 180 LEU A O 1
ATOM 1496 N N . TYR A 1 181 ? -8.021 -20.274 -12.301 1.00 54.97 181 TYR A N 1
ATOM 1497 C CA . TYR A 1 181 ? -9.474 -20.479 -12.330 1.00 54.97 181 TYR A CA 1
ATOM 1498 C C . TYR A 1 181 ? -10.124 -19.873 -13.587 1.00 54.97 181 TYR A C 1
ATOM 1500 O O . TYR A 1 181 ? -11.017 -20.465 -14.186 1.00 54.97 181 TYR A O 1
ATOM 1508 N N . SER A 1 182 ? -9.646 -18.713 -14.048 1.00 57.28 182 SER A N 1
ATOM 1509 C CA . SER A 1 182 ? -10.121 -18.130 -15.312 1.00 57.28 182 SER A CA 1
ATOM 1510 C C . SER A 1 182 ? -9.729 -18.996 -16.516 1.00 57.28 182 SER A C 1
ATOM 1512 O O . SER A 1 182 ? -10.530 -19.182 -17.433 1.00 57.28 182 SER A O 1
ATOM 1514 N N . LEU A 1 183 ? -8.521 -19.571 -16.506 1.00 57.59 183 LEU A N 1
ATOM 1515 C CA . LEU A 1 183 ? -8.011 -20.436 -17.574 1.00 57.59 183 LEU A CA 1
ATOM 1516 C C . LEU A 1 183 ? -8.700 -21.809 -17.648 1.00 57.59 183 LEU A C 1
ATOM 1518 O O . LEU A 1 183 ? -8.851 -22.322 -18.757 1.00 57.59 183 LEU A O 1
ATOM 1522 N N . SER A 1 184 ? -9.148 -22.399 -16.530 1.00 51.66 184 SER A N 1
ATOM 1523 C CA . SER A 1 184 ? -9.821 -23.714 -16.543 1.00 51.66 184 SER A CA 1
ATOM 1524 C C . SER A 1 184 ? -11.169 -23.701 -17.279 1.00 51.66 184 SER A C 1
ATOM 1526 O O . SER A 1 184 ? -11.620 -24.737 -17.765 1.00 51.66 184 SER A O 1
ATOM 1528 N N . THR A 1 185 ? -11.771 -22.523 -17.481 1.00 55.75 185 THR A N 1
ATOM 1529 C CA . THR A 1 185 ? -12.984 -22.354 -18.302 1.00 55.75 185 THR A CA 1
ATOM 1530 C C . THR A 1 185 ? -12.772 -22.646 -19.801 1.00 55.75 185 THR A C 1
ATOM 1532 O O . THR A 1 185 ? -13.740 -22.860 -20.537 1.00 55.75 185 THR A O 1
ATOM 1535 N N . LEU A 1 186 ? -11.522 -22.684 -20.285 1.00 59.59 186 LEU A N 1
ATOM 1536 C CA . LEU A 1 186 ? -11.182 -22.809 -21.706 1.00 59.59 186 LEU A CA 1
ATOM 1537 C C . LEU A 1 186 ? -11.091 -24.277 -22.166 1.00 59.59 186 LEU A C 1
ATOM 1539 O O . LEU A 1 186 ? -10.005 -24.819 -22.362 1.00 59.59 186 LEU A O 1
ATOM 1543 N N . GLN A 1 187 ? -12.242 -24.900 -22.434 1.00 52.88 187 GLN A N 1
ATOM 1544 C CA . GLN A 1 187 ? -12.400 -26.331 -22.781 1.00 52.88 187 GLN A CA 1
ATOM 1545 C C . GLN A 1 187 ? -11.572 -26.888 -23.971 1.00 52.88 187 GLN A C 1
ATOM 1547 O O . GLN A 1 187 ? -11.580 -28.097 -24.186 1.00 52.88 187 GLN A O 1
ATOM 1552 N N . GLN A 1 188 ? -10.882 -26.065 -24.774 1.00 50.50 188 GLN A N 1
ATOM 1553 C CA . GLN A 1 188 ? -9.988 -26.531 -25.858 1.00 50.50 188 GLN A CA 1
ATOM 1554 C C . GLN A 1 188 ? -8.490 -26.281 -25.585 1.00 50.50 188 GLN A C 1
ATOM 1556 O O . GLN A 1 188 ? -7.660 -26.537 -26.465 1.00 50.50 188 GLN A O 1
ATOM 1561 N N . LEU A 1 189 ? -8.122 -25.790 -24.394 1.00 48.69 189 LEU A N 1
ATOM 1562 C CA . LEU A 1 189 ? -6.752 -25.410 -24.042 1.00 48.69 189 LEU A CA 1
ATOM 1563 C C . LEU A 1 189 ? -5.841 -26.637 -23.851 1.00 48.69 189 LEU A C 1
ATOM 1565 O O . LEU A 1 189 ? -5.691 -27.176 -22.760 1.00 48.69 189 LEU A O 1
ATOM 1569 N N . ASN A 1 190 ? -5.160 -27.038 -24.923 1.00 46.41 190 ASN A N 1
ATOM 1570 C CA . ASN A 1 190 ? -4.267 -28.202 -24.945 1.00 46.41 190 ASN A CA 1
ATOM 1571 C C . ASN A 1 190 ? -2.825 -27.907 -24.481 1.00 46.41 190 ASN A C 1
ATOM 1573 O O . ASN A 1 190 ? -1.994 -28.815 -24.453 1.00 46.41 190 ASN A O 1
ATOM 1577 N N . SER A 1 191 ? -2.472 -26.644 -24.216 1.00 44.94 191 SER A N 1
ATOM 1578 C CA . SER A 1 191 ? -1.096 -26.231 -23.916 1.00 44.94 191 SER A CA 1
ATOM 1579 C C . SER A 1 191 ? -1.052 -24.900 -23.160 1.00 44.94 191 SER A C 1
ATOM 1581 O O . SER A 1 191 ? -1.463 -23.870 -23.691 1.00 44.94 191 SER A O 1
ATOM 1583 N N . LEU A 1 192 ? -0.480 -24.907 -21.956 1.00 47.28 192 LEU A N 1
ATOM 1584 C CA . LEU A 1 192 ? -0.157 -23.710 -21.179 1.00 47.28 192 LEU A CA 1
ATOM 1585 C C . LEU A 1 192 ? 1.350 -23.690 -20.885 1.00 47.28 192 LEU A C 1
ATOM 1587 O O . LEU A 1 192 ? 1.911 -24.701 -20.470 1.00 47.28 192 LEU A O 1
ATOM 1591 N N . GLY A 1 193 ? 2.008 -22.551 -21.105 1.00 46.09 193 GLY A N 1
ATOM 1592 C CA . GLY A 1 193 ? 3.418 -22.341 -20.761 1.00 46.09 193 GLY A CA 1
ATOM 1593 C C . GLY A 1 193 ? 3.620 -21.023 -20.021 1.00 46.09 193 GLY A C 1
ATOM 1594 O O . GLY A 1 193 ? 3.179 -19.981 -20.501 1.00 46.09 193 GLY A O 1
ATOM 1595 N N . ILE A 1 194 ? 4.282 -21.061 -18.865 1.00 50.44 194 ILE A N 1
ATOM 1596 C CA . ILE A 1 194 ? 4.551 -19.891 -18.018 1.00 50.44 194 ILE A CA 1
ATOM 1597 C C . ILE A 1 194 ? 6.065 -19.747 -17.853 1.00 50.44 194 ILE A C 1
ATOM 1599 O O . ILE A 1 194 ? 6.749 -20.692 -17.465 1.00 50.44 194 ILE A O 1
ATOM 1603 N N . PHE A 1 195 ? 6.586 -18.558 -18.149 1.00 47.06 195 PHE A N 1
ATOM 1604 C CA . PHE A 1 195 ? 8.014 -18.270 -18.221 1.00 47.06 195 PHE A CA 1
ATOM 1605 C C . PHE A 1 195 ? 8.323 -16.969 -17.469 1.00 47.06 195 PHE A C 1
ATOM 1607 O O . PHE A 1 195 ? 7.787 -15.912 -17.806 1.00 47.06 195 PHE A O 1
ATOM 1614 N N . MET A 1 196 ? 9.187 -17.027 -16.454 1.00 46.06 196 MET A N 1
ATOM 1615 C CA . MET A 1 196 ? 9.521 -15.882 -15.595 1.00 46.06 196 MET A CA 1
ATOM 1616 C C . MET A 1 196 ? 10.994 -15.481 -15.753 1.00 46.06 196 MET A C 1
ATOM 1618 O O . MET A 1 196 ? 11.890 -16.311 -15.631 1.00 46.06 196 MET A O 1
ATOM 1622 N N . TYR A 1 197 ? 11.235 -14.193 -15.993 1.00 44.69 197 TYR A N 1
ATOM 1623 C CA . TYR A 1 197 ? 12.531 -13.603 -16.323 1.00 44.69 197 TYR A CA 1
ATOM 1624 C C . TYR A 1 197 ? 12.854 -12.477 -15.345 1.00 44.69 197 TYR A C 1
ATOM 1626 O O . TYR A 1 197 ? 12.246 -11.405 -15.387 1.00 44.69 197 TYR A O 1
ATOM 1634 N N . ASP A 1 198 ? 13.837 -12.709 -14.481 1.00 45.88 198 ASP A N 1
ATOM 1635 C CA . ASP A 1 198 ? 14.345 -11.689 -13.569 1.00 45.88 198 ASP A CA 1
ATOM 1636 C C . ASP A 1 198 ? 15.380 -10.811 -14.284 1.00 45.88 198 ASP A C 1
ATOM 1638 O O . ASP A 1 198 ? 16.531 -11.199 -14.469 1.00 45.88 198 ASP A O 1
ATOM 1642 N N . LEU A 1 199 ? 14.974 -9.596 -14.643 1.00 46.19 199 LEU A N 1
ATOM 1643 C CA . LEU A 1 199 ? 15.776 -8.553 -15.286 1.00 46.19 199 LEU A CA 1
ATOM 1644 C C . LEU A 1 199 ? 16.911 -7.998 -14.399 1.00 46.19 199 LEU A C 1
ATOM 1646 O O . LEU A 1 199 ? 17.595 -7.061 -14.813 1.00 46.19 199 LEU A O 1
ATOM 1650 N N . THR A 1 200 ? 17.094 -8.515 -13.178 1.00 39.66 200 THR A N 1
ATOM 1651 C CA . THR A 1 200 ? 18.253 -8.237 -12.311 1.00 39.66 200 THR A CA 1
ATOM 1652 C C . THR A 1 200 ? 19.254 -9.394 -12.251 1.00 39.66 200 THR A C 1
ATOM 1654 O O . THR A 1 200 ? 20.379 -9.196 -11.791 1.00 39.66 200 THR A O 1
ATOM 1657 N N . LYS A 1 201 ? 18.894 -10.590 -12.742 1.00 36.56 201 LYS A N 1
ATOM 1658 C CA . LYS A 1 201 ? 19.807 -11.736 -12.835 1.00 36.56 201 LYS A CA 1
ATOM 1659 C C . LYS A 1 201 ? 20.442 -11.776 -14.236 1.00 36.56 201 LYS A C 1
ATOM 1661 O O . LYS A 1 201 ? 19.704 -11.786 -15.220 1.00 36.56 201 LYS A O 1
ATOM 1666 N N . PRO A 1 202 ? 21.781 -11.830 -14.371 1.00 37.16 202 PRO A N 1
ATOM 1667 C CA . PRO A 1 202 ? 22.392 -12.196 -15.645 1.00 37.16 202 PRO A CA 1
ATOM 1668 C C . PRO A 1 202 ? 22.031 -13.647 -16.005 1.00 37.16 202 PRO A C 1
ATOM 1670 O O . PRO A 1 202 ? 21.790 -14.471 -15.121 1.00 37.16 202 PRO A O 1
ATOM 1673 N N . VAL A 1 203 ? 22.008 -13.950 -17.306 1.00 30.86 203 VAL A N 1
ATOM 1674 C CA . VAL A 1 203 ? 21.858 -15.319 -17.837 1.00 30.86 203 VAL A CA 1
ATOM 1675 C C . VAL A 1 203 ? 23.015 -16.195 -17.330 1.00 30.86 203 VAL A C 1
ATOM 1677 O O . VAL A 1 203 ? 24.116 -15.681 -17.155 1.00 30.86 203 VAL A O 1
ATOM 1680 N N . ASP A 1 204 ? 22.772 -17.491 -17.088 1.00 32.34 204 ASP A N 1
ATOM 1681 C CA . ASP A 1 204 ? 23.722 -18.436 -16.466 1.00 32.34 204 ASP A CA 1
ATOM 1682 C C . ASP A 1 204 ? 25.126 -18.418 -17.115 1.00 32.34 204 ASP A C 1
ATOM 1684 O O . ASP A 1 204 ? 25.388 -19.091 -18.113 1.00 32.34 204 ASP A O 1
ATOM 1688 N N . THR A 1 205 ? 26.071 -17.698 -16.500 1.00 34.91 205 THR A N 1
ATOM 1689 C CA . THR A 1 205 ? 27.478 -17.597 -16.924 1.00 34.91 205 THR A CA 1
ATOM 1690 C C . THR A 1 205 ? 28.323 -18.778 -16.435 1.00 34.91 205 THR A C 1
ATOM 1692 O O . THR A 1 205 ? 29.357 -18.618 -15.780 1.00 34.91 205 THR A O 1
ATOM 1695 N N . ASN A 1 206 ? 27.907 -19.998 -16.779 1.00 31.41 206 ASN A N 1
ATOM 1696 C CA . ASN A 1 206 ? 28.815 -21.143 -16.728 1.00 31.41 206 ASN A CA 1
ATOM 1697 C C . ASN A 1 206 ? 29.773 -21.101 -17.932 1.00 31.41 206 ASN A C 1
ATOM 1699 O O . ASN A 1 206 ? 29.356 -20.822 -19.051 1.00 31.41 206 ASN A O 1
ATOM 1703 N N . ASN A 1 207 ? 31.048 -21.417 -17.684 1.00 35.59 207 ASN A N 1
ATOM 1704 C CA . ASN A 1 207 ? 32.167 -21.410 -18.640 1.00 35.59 207 ASN A CA 1
ATOM 1705 C C . ASN A 1 207 ? 32.683 -20.030 -19.108 1.00 35.59 207 ASN A C 1
ATOM 1707 O O . ASN A 1 207 ? 32.936 -19.823 -20.292 1.00 35.59 207 ASN A O 1
ATOM 1711 N N . CYS A 1 208 ? 33.028 -19.140 -18.171 1.00 38.69 208 CYS A N 1
ATOM 1712 C CA . CYS A 1 208 ? 34.139 -18.212 -18.427 1.00 38.69 208 CYS A CA 1
ATOM 1713 C C . CYS A 1 208 ? 35.471 -18.988 -18.429 1.00 38.69 208 CYS A C 1
ATOM 1715 O O . CYS A 1 208 ? 36.164 -19.037 -17.412 1.00 38.69 208 CYS A O 1
ATOM 1717 N N . GLN A 1 209 ? 35.834 -19.599 -19.562 1.00 43.66 209 GLN A N 1
ATOM 1718 C CA . GLN A 1 209 ? 37.233 -19.947 -19.821 1.00 43.66 209 GLN A CA 1
ATOM 1719 C C . GLN A 1 209 ? 37.982 -18.653 -20.144 1.00 43.66 209 GLN A C 1
ATOM 1721 O O . GLN A 1 209 ? 37.972 -18.193 -21.279 1.00 43.66 209 GLN A O 1
ATOM 1726 N N . MET A 1 210 ? 38.582 -18.049 -19.121 1.00 46.06 210 MET A N 1
ATOM 1727 C CA . MET A 1 210 ? 39.557 -16.978 -19.286 1.00 46.06 210 MET A CA 1
ATOM 1728 C C . MET A 1 210 ? 40.924 -17.499 -18.877 1.00 46.06 210 MET A C 1
ATOM 1730 O O . MET A 1 210 ? 41.088 -18.043 -17.783 1.00 46.06 210 MET A O 1
ATOM 1734 N N . ILE A 1 211 ? 41.895 -17.337 -19.761 1.00 49.25 211 ILE A N 1
ATOM 1735 C CA . ILE A 1 211 ? 43.272 -17.771 -19.564 1.00 49.25 211 ILE A CA 1
ATOM 1736 C C . ILE A 1 211 ? 44.129 -16.509 -19.394 1.00 49.25 211 ILE A C 1
ATOM 1738 O O . ILE A 1 211 ? 43.843 -15.456 -19.968 1.00 49.25 211 ILE A O 1
ATOM 1742 N N . ALA A 1 212 ? 45.159 -16.579 -18.547 1.00 54.34 212 ALA A N 1
ATOM 1743 C CA . ALA A 1 212 ? 46.116 -15.481 -18.415 1.00 54.34 212 ALA A CA 1
ATOM 1744 C C . ALA A 1 212 ? 46.747 -15.150 -19.784 1.00 54.34 212 ALA A C 1
ATOM 1746 O O . ALA A 1 212 ? 46.755 -15.988 -20.683 1.00 54.34 212 ALA A O 1
ATOM 1747 N N . GLU A 1 213 ? 47.260 -13.928 -19.941 1.00 64.38 213 GLU A N 1
ATOM 1748 C CA . GLU A 1 213 ? 47.770 -13.365 -21.207 1.00 64.38 213 GLU A CA 1
ATOM 1749 C C . GLU A 1 213 ? 46.691 -12.960 -22.235 1.00 64.38 213 GLU A C 1
ATOM 1751 O O . GLU A 1 213 ? 47.020 -12.293 -23.216 1.00 64.38 213 GLU A O 1
ATOM 1756 N N . GLU A 1 214 ? 45.408 -13.291 -22.055 1.00 72.06 214 GLU A N 1
ATOM 1757 C CA . GLU A 1 214 ? 44.350 -12.896 -23.003 1.00 72.06 214 GLU A CA 1
ATOM 1758 C C . GLU A 1 214 ? 44.060 -11.386 -22.980 1.00 72.06 214 GLU A C 1
ATOM 1760 O O . GLU A 1 214 ? 44.064 -10.741 -21.929 1.00 72.06 214 GLU A O 1
ATOM 1765 N N . ALA A 1 215 ? 43.800 -10.798 -24.153 1.00 79.31 215 ALA A N 1
ATOM 1766 C CA . ALA A 1 215 ? 43.408 -9.394 -24.261 1.00 79.31 215 ALA A CA 1
ATOM 1767 C C . ALA A 1 215 ? 41.883 -9.228 -24.126 1.00 79.31 215 ALA A C 1
ATOM 1769 O O . ALA A 1 215 ? 41.109 -9.854 -24.851 1.00 79.31 215 ALA A O 1
ATOM 1770 N N . VAL A 1 216 ? 41.443 -8.342 -23.230 1.00 79.88 216 VAL A N 1
ATOM 1771 C CA . VAL A 1 216 ? 40.024 -8.086 -22.918 1.00 79.88 216 VAL A CA 1
ATOM 1772 C C . VAL A 1 216 ? 39.699 -6.598 -22.979 1.00 79.88 216 VAL A C 1
ATOM 1774 O O . VAL A 1 216 ? 40.493 -5.770 -22.531 1.00 79.88 216 VAL A O 1
ATOM 1777 N N . ARG A 1 217 ? 38.531 -6.231 -23.515 1.00 82.38 217 ARG A N 1
ATOM 1778 C CA . ARG A 1 217 ? 38.047 -4.844 -23.500 1.00 82.38 217 ARG A CA 1
ATOM 1779 C C . ARG A 1 217 ? 37.176 -4.599 -22.274 1.00 82.38 217 ARG A C 1
ATOM 1781 O O . ARG A 1 217 ? 36.214 -5.332 -22.048 1.00 82.38 217 ARG A O 1
ATOM 1788 N N . VAL A 1 218 ? 37.483 -3.546 -21.519 1.00 81.56 218 VAL A N 1
ATOM 1789 C CA . VAL A 1 218 ? 36.819 -3.222 -20.243 1.00 81.56 218 VAL A CA 1
ATOM 1790 C C . VAL A 1 218 ? 36.041 -1.901 -20.353 1.00 81.56 218 VAL A C 1
ATOM 1792 O O . VAL A 1 218 ? 36.586 -0.900 -20.821 1.00 81.56 218 VAL A O 1
ATOM 1795 N N . LYS A 1 219 ? 34.771 -1.872 -19.914 1.00 79.50 219 LYS A N 1
ATOM 1796 C CA . LYS A 1 219 ? 33.941 -0.647 -19.842 1.00 79.50 219 LYS A CA 1
ATOM 1797 C C . LYS A 1 219 ? 33.305 -0.506 -18.455 1.00 79.50 219 LYS A C 1
ATOM 1799 O O . LYS A 1 219 ? 32.778 -1.474 -17.916 1.00 79.50 219 LYS A O 1
ATOM 1804 N N . TYR A 1 220 ? 33.297 0.708 -17.909 1.00 78.69 220 TYR A N 1
ATOM 1805 C CA . TYR A 1 220 ? 32.618 1.052 -16.657 1.00 78.69 220 TYR A CA 1
ATOM 1806 C C . TYR A 1 220 ? 31.811 2.343 -16.836 1.00 78.69 220 TYR A C 1
ATOM 1808 O O . TYR A 1 220 ? 32.375 3.401 -17.112 1.00 78.69 220 TYR A O 1
ATOM 1816 N N . GLY A 1 221 ? 30.480 2.255 -16.729 1.00 76.38 221 GLY A N 1
ATOM 1817 C CA . GLY A 1 221 ? 29.593 3.354 -17.121 1.00 76.38 221 GLY A CA 1
ATOM 1818 C C . GLY A 1 221 ? 29.851 3.738 -18.578 1.00 76.38 221 GLY A C 1
ATOM 1819 O O . GLY A 1 221 ? 29.730 2.888 -19.465 1.00 76.38 221 GLY A O 1
ATOM 1820 N N . ASP A 1 222 ? 30.274 4.980 -18.813 1.00 75.25 222 ASP A N 1
ATOM 1821 C CA . ASP A 1 222 ? 30.718 5.473 -20.124 1.00 75.25 222 ASP A CA 1
ATOM 1822 C C . ASP A 1 222 ? 32.234 5.507 -20.335 1.00 75.25 222 ASP A C 1
ATOM 1824 O O . ASP A 1 222 ? 32.687 5.672 -21.468 1.00 75.25 222 ASP A O 1
ATOM 1828 N N . LEU A 1 223 ? 33.025 5.228 -19.296 1.00 79.50 223 LEU A N 1
ATOM 1829 C CA . LEU A 1 223 ? 34.475 5.100 -19.409 1.00 79.50 223 LEU A CA 1
ATOM 1830 C C . LEU A 1 223 ? 34.842 3.789 -20.117 1.00 79.50 223 LEU A C 1
ATOM 1832 O O . LEU A 1 223 ? 34.453 2.698 -19.695 1.00 79.50 223 LEU A O 1
ATOM 1836 N N . ASN A 1 224 ? 35.615 3.900 -21.195 1.00 82.69 224 ASN A N 1
ATOM 1837 C CA . ASN A 1 224 ? 36.159 2.778 -21.953 1.00 82.69 224 ASN A CA 1
ATOM 1838 C C . ASN A 1 224 ? 37.662 2.672 -21.672 1.00 82.69 224 ASN A C 1
ATOM 1840 O O . ASN A 1 224 ? 38.413 3.574 -22.032 1.00 82.69 224 ASN A O 1
ATOM 1844 N N . PHE A 1 225 ? 38.091 1.573 -21.054 1.00 82.06 225 PHE A N 1
ATOM 1845 C CA . PHE A 1 225 ? 39.498 1.302 -20.738 1.00 82.06 225 PHE A CA 1
ATOM 1846 C C . PHE A 1 225 ? 40.240 0.600 -21.883 1.00 82.06 225 PHE A C 1
ATOM 1848 O O . PHE A 1 225 ? 41.421 0.284 -21.750 1.00 82.06 225 PHE A O 1
ATOM 1855 N N . ASP A 1 226 ? 39.562 0.411 -23.023 1.00 85.88 226 ASP A N 1
ATOM 1856 C CA . ASP A 1 226 ? 40.093 -0.228 -24.225 1.00 85.88 226 ASP A CA 1
ATOM 1857 C C . ASP A 1 226 ? 40.650 -1.637 -23.900 1.00 85.88 226 ASP A C 1
ATOM 1859 O O . ASP A 1 226 ? 40.238 -2.279 -22.928 1.00 85.88 226 ASP A O 1
ATOM 1863 N N . TRP A 1 227 ? 41.520 -2.171 -24.755 1.00 87.62 227 TRP A N 1
ATOM 1864 C CA . TRP A 1 227 ? 42.168 -3.465 -24.572 1.00 87.62 227 TRP A CA 1
ATOM 1865 C C . TRP A 1 227 ? 43.179 -3.464 -23.415 1.00 87.62 227 TRP A C 1
ATOM 1867 O O . TRP A 1 227 ? 44.274 -2.906 -23.534 1.00 87.62 227 TRP A O 1
ATOM 1877 N N . CYS A 1 228 ? 42.809 -4.153 -22.337 1.00 87.69 228 CYS A N 1
ATOM 1878 C CA . CYS A 1 228 ? 43.642 -4.539 -21.199 1.00 87.69 228 CYS A CA 1
ATOM 1879 C C . CYS A 1 228 ? 44.153 -5.985 -21.382 1.00 87.69 228 CYS A C 1
ATOM 1881 O O . CYS A 1 228 ? 43.602 -6.733 -22.190 1.00 87.69 228 CYS A O 1
ATOM 1883 N N . VAL A 1 229 ? 45.170 -6.409 -20.621 1.00 86.88 229 VAL A N 1
ATOM 1884 C CA . VAL A 1 229 ? 45.676 -7.805 -20.640 1.00 86.88 229 VAL A CA 1
ATOM 1885 C C . VAL A 1 229 ? 45.362 -8.508 -19.320 1.00 86.88 229 VAL A C 1
ATOM 1887 O O . VAL A 1 229 ? 45.608 -7.942 -18.256 1.00 86.88 229 VAL A O 1
ATOM 1890 N N . VAL A 1 230 ? 44.828 -9.729 -19.371 1.00 84.56 230 VAL A N 1
ATOM 1891 C CA . VAL A 1 230 ? 44.509 -10.548 -18.190 1.00 84.56 230 VAL A CA 1
ATOM 1892 C C . VAL A 1 230 ? 45.791 -11.061 -17.538 1.00 84.56 230 VAL A C 1
ATOM 1894 O O . VAL A 1 230 ? 46.620 -11.690 -18.193 1.00 84.56 230 VAL A O 1
ATOM 1897 N N . LEU A 1 231 ? 45.936 -10.818 -16.235 1.00 83.44 231 LEU A N 1
ATOM 1898 C CA . LEU A 1 231 ? 47.067 -11.285 -15.432 1.00 83.44 231 LEU A CA 1
ATOM 1899 C C . LEU A 1 231 ? 46.701 -12.525 -14.612 1.00 83.44 231 LEU A C 1
ATOM 1901 O O . LEU A 1 231 ? 47.443 -13.501 -14.601 1.00 83.44 231 LEU A O 1
ATOM 1905 N N . ASN A 1 232 ? 45.566 -12.480 -13.911 1.00 77.50 232 ASN A N 1
ATOM 1906 C CA . ASN A 1 232 ? 45.099 -13.553 -13.031 1.00 77.50 232 ASN A CA 1
ATOM 1907 C C . ASN A 1 232 ? 43.587 -13.419 -12.764 1.00 77.50 232 ASN A C 1
ATOM 1909 O O . ASN A 1 232 ? 42.995 -12.376 -13.043 1.00 77.50 232 ASN A O 1
ATOM 1913 N N . PHE A 1 233 ? 42.957 -14.438 -12.178 1.00 79.62 233 PHE A N 1
ATOM 1914 C CA . PHE A 1 233 ? 41.583 -14.357 -11.683 1.00 79.62 233 PHE A CA 1
ATOM 1915 C C . PHE A 1 233 ? 41.415 -15.061 -10.333 1.00 79.62 233 PHE A C 1
ATOM 1917 O O . PHE A 1 233 ? 41.973 -16.124 -10.074 1.00 79.62 233 PHE A O 1
ATOM 1924 N N . HIS A 1 234 ? 40.582 -14.476 -9.475 1.00 75.44 234 HIS A N 1
ATOM 1925 C CA . HIS A 1 234 ? 40.343 -14.919 -8.105 1.00 75.44 234 HIS A CA 1
ATOM 1926 C C . HIS A 1 234 ? 38.864 -15.236 -7.909 1.00 75.44 234 HIS A C 1
ATOM 1928 O O . HIS A 1 234 ? 37.996 -14.377 -8.089 1.00 75.44 234 HIS A O 1
ATOM 1934 N N . LYS A 1 235 ? 38.570 -16.474 -7.503 1.00 75.25 235 LYS A N 1
ATOM 1935 C CA . LYS A 1 235 ? 37.217 -16.920 -7.152 1.00 75.25 235 LYS A CA 1
ATOM 1936 C C . LYS A 1 235 ? 36.968 -16.695 -5.662 1.00 75.25 235 LYS A C 1
ATOM 1938 O O . LYS A 1 235 ? 37.531 -17.399 -4.827 1.00 75.25 235 LYS A O 1
ATOM 1943 N N . LYS A 1 236 ? 36.082 -15.761 -5.322 1.00 72.56 236 LYS A N 1
ATOM 1944 C CA . LYS A 1 236 ? 35.613 -15.555 -3.949 1.00 72.56 236 LYS A CA 1
ATOM 1945 C C . LYS A 1 236 ? 34.418 -16.471 -3.668 1.00 72.56 236 LYS A C 1
ATOM 1947 O O . LYS A 1 236 ? 33.438 -16.480 -4.417 1.00 72.56 236 LYS A O 1
ATOM 1952 N N . ALA A 1 237 ? 34.522 -17.262 -2.602 1.00 52.78 237 ALA A N 1
ATOM 1953 C CA . ALA A 1 237 ? 33.474 -18.181 -2.166 1.00 52.78 237 ALA A CA 1
ATOM 1954 C C . ALA A 1 237 ? 32.300 -17.444 -1.491 1.00 52.78 237 ALA A C 1
ATOM 1956 O O . ALA A 1 237 ? 32.485 -16.408 -0.853 1.00 52.78 237 ALA A O 1
ATOM 1957 N N . GLY A 1 238 ? 31.102 -18.006 -1.644 1.00 58.66 238 GLY A N 1
ATOM 1958 C CA . GLY A 1 238 ? 29.821 -17.494 -1.155 1.00 58.66 238 GLY A CA 1
ATOM 1959 C C . GLY A 1 238 ? 28.670 -18.239 -1.841 1.00 58.66 238 GLY A C 1
ATOM 1960 O O . GLY A 1 238 ? 28.922 -19.067 -2.718 1.00 58.66 238 GLY A O 1
ATOM 1961 N N . GLU A 1 239 ? 27.420 -17.932 -1.481 1.00 47.25 239 GLU A N 1
ATOM 1962 C CA . GLU A 1 239 ? 26.209 -18.563 -2.055 1.00 47.25 239 GLU A CA 1
ATOM 1963 C C . GLU A 1 239 ? 26.132 -18.450 -3.586 1.00 47.25 239 GLU A C 1
ATOM 1965 O O . GLU A 1 239 ? 25.592 -19.322 -4.264 1.00 47.25 239 GLU A O 1
ATOM 1970 N N . LYS A 1 240 ? 26.734 -17.393 -4.143 1.00 51.28 240 LYS A N 1
ATOM 1971 C CA . LYS A 1 240 ? 27.107 -17.305 -5.556 1.00 51.28 240 LYS A CA 1
ATOM 1972 C C . LYS A 1 240 ? 28.605 -17.005 -5.650 1.00 51.28 240 LYS A C 1
ATOM 1974 O O . LYS A 1 240 ? 29.067 -16.075 -4.982 1.00 51.28 240 LYS A O 1
ATOM 1979 N N . PRO A 1 241 ? 29.379 -17.746 -6.464 1.00 56.81 241 PRO A N 1
ATOM 1980 C CA . PRO A 1 241 ? 30.796 -17.464 -6.643 1.00 56.81 241 PRO A CA 1
ATOM 1981 C C . PRO A 1 241 ? 30.973 -16.130 -7.371 1.00 56.81 241 PRO A C 1
ATOM 1983 O O . PRO A 1 241 ? 30.417 -15.929 -8.449 1.00 56.81 241 PRO A O 1
ATOM 1986 N N . THR A 1 242 ? 31.770 -15.229 -6.801 1.00 69.69 242 THR A N 1
ATOM 1987 C CA . THR A 1 242 ? 32.119 -13.953 -7.443 1.00 69.69 242 THR A CA 1
ATOM 1988 C C . THR A 1 242 ? 33.553 -14.004 -7.954 1.00 69.69 242 THR A C 1
ATOM 1990 O O . THR A 1 242 ? 34.450 -14.497 -7.268 1.00 69.69 242 THR A O 1
ATOM 1993 N N . TYR A 1 243 ? 33.762 -13.524 -9.181 1.00 73.25 243 TYR A N 1
ATOM 1994 C CA . TYR A 1 243 ? 35.064 -13.529 -9.846 1.00 73.25 243 TYR A CA 1
ATOM 1995 C C . TYR A 1 243 ? 35.602 -12.103 -9.973 1.00 73.25 243 TYR A C 1
ATOM 1997 O O . TYR A 1 243 ? 34.998 -11.258 -10.647 1.00 73.25 243 TYR A O 1
ATOM 2005 N N . THR A 1 244 ? 36.746 -11.875 -9.330 1.00 81.56 244 THR A N 1
ATOM 2006 C CA . THR A 1 244 ? 37.594 -10.691 -9.502 1.00 81.56 244 THR A CA 1
ATOM 2007 C C . THR A 1 244 ? 38.728 -11.062 -10.449 1.00 81.56 244 THR A C 1
ATOM 2009 O O . THR A 1 244 ? 39.304 -12.138 -10.314 1.00 81.56 244 THR A O 1
ATOM 2012 N N . ILE A 1 245 ? 39.051 -10.199 -11.406 1.00 82.00 245 ILE A N 1
ATOM 2013 C CA . ILE A 1 245 ? 40.058 -10.455 -12.439 1.00 82.00 245 ILE A CA 1
ATOM 2014 C C . ILE A 1 245 ? 41.101 -9.345 -12.361 1.00 82.00 245 ILE A C 1
ATOM 2016 O O . ILE A 1 245 ? 40.748 -8.168 -12.407 1.00 82.00 245 ILE A O 1
ATOM 2020 N N . ASP A 1 246 ? 42.370 -9.715 -12.240 1.00 85.38 246 ASP A N 1
ATOM 2021 C CA . ASP A 1 246 ? 43.480 -8.770 -12.271 1.00 85.38 246 ASP A CA 1
ATOM 2022 C C . ASP A 1 246 ? 43.835 -8.496 -13.734 1.00 85.38 246 ASP A C 1
ATOM 2024 O O . ASP A 1 246 ? 44.221 -9.411 -14.468 1.00 85.38 246 ASP A O 1
ATOM 2028 N N . VAL A 1 247 ? 43.712 -7.241 -14.167 1.00 88.44 247 VAL A N 1
ATOM 2029 C CA . VAL A 1 247 ? 44.031 -6.817 -15.538 1.00 88.44 247 VAL A CA 1
ATOM 2030 C C . VAL A 1 247 ? 45.087 -5.719 -15.554 1.00 88.44 247 VAL A C 1
ATOM 2032 O O . VAL A 1 247 ? 45.110 -4.841 -14.692 1.00 88.44 247 VAL A O 1
ATOM 2035 N N . LEU A 1 248 ? 45.960 -5.745 -16.557 1.00 89.50 248 LEU A N 1
ATOM 2036 C CA . LEU A 1 248 ? 46.907 -4.677 -16.853 1.00 89.50 248 LEU A CA 1
ATOM 2037 C C . LEU A 1 248 ? 46.230 -3.656 -17.778 1.00 89.50 248 LEU A C 1
ATOM 2039 O O . LEU A 1 248 ? 46.029 -3.933 -18.963 1.00 89.50 248 LEU A O 1
ATOM 2043 N N . ALA A 1 249 ? 45.862 -2.502 -17.220 1.00 89.06 249 ALA A N 1
ATOM 2044 C CA . ALA A 1 249 ? 45.130 -1.432 -17.899 1.00 89.06 249 ALA A CA 1
ATOM 2045 C C . ALA A 1 249 ? 46.008 -0.191 -18.130 1.00 89.06 249 ALA A C 1
ATOM 2047 O O . ALA A 1 249 ? 46.893 0.110 -17.322 1.00 89.06 249 ALA A O 1
ATOM 2048 N N . HIS A 1 250 ? 45.747 0.546 -19.218 1.00 88.81 250 HIS A N 1
ATOM 2049 C CA . HIS A 1 250 ? 46.472 1.773 -19.574 1.00 88.81 250 HIS A CA 1
ATOM 2050 C C . HIS A 1 250 ? 45.738 3.002 -19.025 1.00 88.81 250 HIS A C 1
ATOM 2052 O O . HIS A 1 250 ? 44.652 3.351 -19.490 1.00 88.81 250 HIS A O 1
ATOM 2058 N N . LEU A 1 251 ? 46.316 3.643 -18.009 1.00 85.88 251 LEU A N 1
ATOM 2059 C CA . LEU A 1 251 ? 45.660 4.678 -17.203 1.00 85.88 251 LEU A CA 1
ATOM 2060 C C . LEU A 1 251 ? 46.420 6.007 -17.260 1.00 85.88 251 LEU A C 1
ATOM 2062 O O . LEU A 1 251 ? 47.631 6.018 -17.490 1.00 85.88 251 LEU A O 1
ATOM 2066 N N . THR A 1 252 ? 45.731 7.123 -17.006 1.00 83.25 252 THR A N 1
ATOM 2067 C CA . THR A 1 252 ? 46.392 8.433 -16.846 1.00 83.25 252 THR A CA 1
ATOM 2068 C C . THR A 1 252 ? 47.364 8.419 -15.662 1.00 83.25 252 THR A C 1
ATOM 2070 O O . THR A 1 252 ? 47.157 7.694 -14.686 1.00 83.25 252 THR A O 1
ATOM 2073 N N . SER A 1 253 ? 48.429 9.223 -15.722 1.00 76.12 253 SER A N 1
ATOM 2074 C CA . SER A 1 253 ? 49.491 9.242 -14.701 1.00 76.12 253 SER A CA 1
ATOM 2075 C C . SER A 1 253 ? 48.968 9.491 -13.281 1.00 76.12 253 SER A C 1
ATOM 2077 O O . SER A 1 253 ? 49.452 8.876 -12.333 1.00 76.12 253 SER A O 1
ATOM 2079 N N . ASP A 1 254 ? 47.922 10.304 -13.129 1.00 72.50 254 ASP A N 1
ATOM 2080 C CA . ASP A 1 254 ? 47.290 10.570 -11.832 1.00 72.50 254 ASP A CA 1
ATOM 2081 C C . ASP A 1 254 ? 46.531 9.336 -11.306 1.00 72.50 254 ASP A C 1
ATOM 2083 O O . ASP A 1 254 ? 46.670 8.946 -10.143 1.00 72.50 254 ASP A O 1
ATOM 2087 N N . SER A 1 255 ? 45.815 8.631 -12.190 1.00 73.06 255 SER A N 1
ATOM 2088 C CA . SER A 1 255 ? 45.136 7.357 -11.892 1.00 73.06 255 SER A CA 1
ATOM 2089 C C . SER A 1 255 ? 46.120 6.239 -11.512 1.00 73.06 255 SER A C 1
ATOM 2091 O O . SER A 1 255 ? 45.785 5.308 -10.771 1.00 73.06 255 SER A O 1
ATOM 2093 N N . VAL A 1 256 ? 47.374 6.320 -11.970 1.00 68.12 256 VAL A N 1
ATOM 2094 C CA . VAL A 1 256 ? 48.433 5.381 -11.569 1.00 68.12 256 VAL A CA 1
ATOM 2095 C C . VAL A 1 256 ? 48.782 5.544 -10.082 1.00 68.12 256 VAL A C 1
ATOM 2097 O O . VAL A 1 256 ? 49.028 4.536 -9.416 1.00 68.12 256 VAL A O 1
ATOM 2100 N N . VAL A 1 257 ? 48.686 6.754 -9.519 1.00 66.62 257 VAL A N 1
ATOM 2101 C CA . VAL A 1 257 ? 48.964 7.045 -8.096 1.00 66.62 257 VAL A CA 1
ATOM 2102 C C . VAL A 1 257 ? 47.782 6.701 -7.171 1.00 66.62 257 VAL A C 1
ATOM 2104 O O . VAL A 1 257 ? 47.989 6.324 -6.016 1.00 66.62 257 VAL A O 1
ATOM 2107 N N . GLN A 1 258 ? 46.542 6.782 -7.663 1.00 70.12 258 GLN A N 1
ATOM 2108 C CA . GLN A 1 258 ? 45.327 6.530 -6.872 1.00 70.12 258 GLN A CA 1
ATOM 2109 C C . GLN A 1 258 ? 45.237 5.098 -6.301 1.00 70.12 258 GLN A C 1
ATOM 2111 O O . GLN A 1 258 ? 45.671 4.125 -6.924 1.00 70.12 258 GLN A O 1
ATOM 2116 N N . LYS A 1 259 ? 44.624 4.963 -5.113 1.00 61.53 259 LYS A N 1
ATOM 2117 C CA . LYS A 1 259 ? 44.407 3.672 -4.425 1.00 61.53 259 LYS A CA 1
ATOM 2118 C C . LYS A 1 259 ? 43.006 3.077 -4.600 1.00 61.53 259 LYS A C 1
ATOM 2120 O O . LYS A 1 259 ? 42.867 1.868 -4.444 1.00 61.53 259 LYS A O 1
ATOM 2125 N N . SER A 1 260 ? 41.989 3.891 -4.892 1.00 67.12 260 SER A N 1
ATOM 2126 C CA . SER A 1 260 ? 40.647 3.380 -5.202 1.00 67.12 260 SER A CA 1
ATOM 2127 C C . SER A 1 260 ? 40.583 2.874 -6.642 1.00 67.12 260 SER A C 1
ATOM 2129 O O . SER A 1 260 ? 41.283 3.390 -7.512 1.00 67.12 260 SER A O 1
ATOM 2131 N N . THR A 1 261 ? 39.723 1.892 -6.906 1.00 65.19 261 THR A N 1
ATOM 2132 C CA . THR A 1 261 ? 39.384 1.445 -8.266 1.00 65.19 261 THR A CA 1
ATOM 2133 C C . THR A 1 261 ? 38.194 2.193 -8.871 1.00 65.19 261 THR A C 1
ATOM 2135 O O . THR A 1 261 ? 37.998 2.107 -10.079 1.00 65.19 261 THR A O 1
ATOM 2138 N N . SER A 1 262 ? 37.421 2.944 -8.073 1.00 65.19 262 SER A N 1
ATOM 2139 C CA . SER A 1 262 ? 36.258 3.722 -8.540 1.00 65.19 262 SER A CA 1
ATOM 2140 C C . SER A 1 262 ? 36.621 4.965 -9.353 1.00 65.19 262 SER A C 1
ATOM 2142 O O . SER A 1 262 ? 35.843 5.380 -10.208 1.00 65.19 262 SER A O 1
ATOM 2144 N N . ASP A 1 263 ? 37.788 5.548 -9.075 1.00 71.31 263 ASP A N 1
ATOM 2145 C CA . ASP A 1 263 ? 38.136 6.918 -9.488 1.00 71.31 263 ASP A CA 1
ATOM 2146 C C . ASP A 1 263 ? 39.125 6.945 -10.670 1.00 71.31 263 ASP A C 1
ATOM 2148 O O . ASP A 1 263 ? 39.492 8.012 -11.168 1.00 71.31 263 ASP A O 1
ATOM 2152 N N . LEU A 1 264 ? 39.550 5.757 -11.117 1.00 78.94 264 LEU A N 1
ATOM 2153 C CA . LEU A 1 264 ? 40.544 5.558 -12.166 1.00 78.94 264 LEU A CA 1
ATOM 2154 C C . LEU A 1 264 ? 40.016 6.030 -13.522 1.00 78.94 264 LEU A C 1
ATOM 2156 O O . LEU A 1 264 ? 38.930 5.637 -13.947 1.00 78.94 264 LEU A O 1
ATOM 2160 N N . GLN A 1 265 ? 40.833 6.785 -14.252 1.00 80.00 265 GLN A N 1
ATOM 2161 C CA . GLN A 1 265 ? 40.527 7.217 -15.612 1.00 80.00 265 GLN A CA 1
ATOM 2162 C C . GLN A 1 265 ? 41.398 6.489 -16.652 1.00 80.00 265 GLN A C 1
ATOM 2164 O O . GLN A 1 265 ? 42.614 6.346 -16.461 1.00 80.00 265 GLN A O 1
ATOM 2169 N N . PRO A 1 266 ? 40.797 6.022 -17.765 1.00 84.00 266 PRO A N 1
ATOM 2170 C CA . PRO A 1 266 ? 41.536 5.419 -18.869 1.00 84.00 266 PRO A CA 1
ATOM 2171 C C . PRO A 1 266 ? 42.389 6.473 -19.580 1.00 84.00 266 PRO A C 1
ATOM 2173 O O . PRO A 1 266 ? 41.989 7.631 -19.672 1.00 84.00 266 PRO A O 1
ATOM 2176 N N . CYS A 1 267 ? 43.555 6.088 -20.103 1.00 80.38 267 CYS A N 1
ATOM 2177 C CA . CYS A 1 267 ? 44.421 7.028 -20.816 1.00 80.38 267 CYS A CA 1
ATOM 2178 C C . CYS A 1 267 ? 43.801 7.463 -22.163 1.00 80.38 267 CYS A C 1
ATOM 2180 O O . CYS A 1 267 ? 43.566 6.604 -23.020 1.00 80.38 267 CYS A O 1
ATOM 2182 N N . PRO A 1 268 ? 43.598 8.770 -22.420 1.00 75.94 268 PRO A N 1
ATOM 2183 C CA . PRO A 1 268 ? 43.238 9.264 -23.746 1.00 75.94 268 PRO A CA 1
ATOM 2184 C C . PRO A 1 268 ? 44.336 8.973 -24.779 1.00 75.94 268 PRO A C 1
ATOM 2186 O O . PRO A 1 268 ? 45.526 9.004 -24.464 1.00 75.94 268 PRO A O 1
ATOM 2189 N N . LEU A 1 269 ? 43.952 8.775 -26.046 1.00 67.88 269 LEU A N 1
ATOM 2190 C CA . LEU A 1 269 ? 44.886 8.541 -27.166 1.00 67.88 269 LEU A CA 1
ATOM 2191 C C . LEU A 1 269 ? 45.877 9.699 -27.409 1.00 67.88 269 LEU A C 1
ATOM 2193 O O . LEU A 1 269 ? 46.876 9.516 -28.100 1.00 67.88 269 LEU A O 1
ATOM 2197 N N . SER A 1 270 ? 45.598 10.883 -26.861 1.00 67.06 270 SER A N 1
ATOM 2198 C CA . SER A 1 270 ? 46.436 12.084 -26.919 1.00 67.06 270 SER A CA 1
ATOM 2199 C C . SER A 1 270 ? 47.517 12.159 -25.832 1.00 67.06 270 SER A C 1
ATOM 2201 O O . SER A 1 270 ? 48.363 13.049 -25.892 1.00 67.06 270 SER A O 1
ATOM 2203 N N . GLU A 1 271 ? 47.499 11.273 -24.832 1.00 78.50 271 GLU A N 1
ATOM 2204 C CA . GLU A 1 271 ? 48.286 11.414 -23.601 1.00 78.50 271 GLU A CA 1
ATOM 2205 C C . GLU A 1 271 ? 49.282 10.268 -23.360 1.00 78.50 271 GLU A C 1
ATOM 2207 O O . GLU A 1 271 ? 49.207 9.185 -23.942 1.00 78.50 271 GLU A O 1
ATOM 2212 N N . LYS A 1 272 ? 50.253 10.514 -22.471 1.00 76.94 272 LYS A N 1
ATOM 2213 C CA . LYS A 1 272 ? 51.258 9.531 -22.042 1.00 76.94 272 LYS A CA 1
ATOM 2214 C C . LYS A 1 272 ? 50.914 8.964 -20.664 1.00 76.94 272 LYS A C 1
ATOM 2216 O O . LYS A 1 272 ? 51.530 9.341 -19.673 1.00 76.94 272 LYS A O 1
ATOM 2221 N N . GLY A 1 273 ? 49.941 8.060 -20.621 1.00 82.06 273 GLY A N 1
ATOM 2222 C CA . GLY A 1 273 ? 49.635 7.245 -19.442 1.00 82.06 273 GLY A CA 1
ATOM 2223 C C . GLY A 1 273 ? 50.562 6.034 -19.275 1.00 82.06 273 GLY A C 1
ATOM 2224 O O . GLY A 1 273 ? 51.350 5.718 -20.172 1.00 82.06 273 GLY A O 1
ATOM 2225 N N . GLU A 1 274 ? 50.412 5.305 -18.168 1.00 84.12 274 GLU A N 1
ATOM 2226 C CA . GLU A 1 274 ? 51.220 4.120 -17.830 1.00 84.12 274 GLU A CA 1
ATOM 2227 C C . GLU A 1 274 ? 50.349 2.876 -17.601 1.00 84.12 274 GLU A C 1
ATOM 2229 O O . GLU A 1 274 ? 49.155 2.968 -17.311 1.00 84.12 274 GLU A O 1
ATOM 2234 N N . MET A 1 275 ? 50.947 1.689 -17.730 1.00 85.69 275 MET A N 1
ATOM 2235 C CA . MET A 1 275 ? 50.270 0.420 -17.443 1.00 85.69 275 MET A CA 1
ATOM 2236 C C . MET A 1 275 ? 50.280 0.105 -15.940 1.00 85.69 275 MET A C 1
ATOM 2238 O O . MET A 1 275 ? 51.343 0.089 -15.307 1.00 85.69 275 MET A O 1
ATOM 2242 N N . LYS A 1 276 ? 49.110 -0.213 -15.375 1.00 86.94 276 LYS A N 1
ATOM 2243 C CA . LYS A 1 276 ? 48.918 -0.577 -13.960 1.00 86.94 276 LYS A CA 1
ATOM 2244 C C . LYS A 1 276 ? 48.028 -1.814 -13.841 1.00 86.94 276 LYS A C 1
ATOM 2246 O O . LYS A 1 276 ? 47.035 -1.936 -14.551 1.00 86.94 276 LYS A O 1
ATOM 2251 N N . ALA A 1 277 ? 48.405 -2.733 -12.952 1.00 87.81 277 ALA A N 1
ATOM 2252 C CA . ALA A 1 277 ? 47.579 -3.885 -12.608 1.00 87.81 277 ALA A CA 1
ATOM 2253 C C . ALA A 1 277 ? 46.436 -3.429 -11.689 1.00 87.81 277 ALA A C 1
ATOM 2255 O O . ALA A 1 277 ? 46.696 -2.775 -10.675 1.00 87.81 277 ALA A O 1
ATOM 2256 N N . ILE A 1 278 ? 45.193 -3.746 -12.052 1.00 88.06 278 ILE A N 1
ATOM 2257 C CA . ILE A 1 278 ? 43.988 -3.373 -11.303 1.00 88.06 278 ILE A CA 1
ATOM 2258 C C . ILE A 1 278 ? 43.018 -4.564 -11.189 1.00 88.06 278 ILE A C 1
ATOM 2260 O O . ILE A 1 278 ? 42.814 -5.270 -12.178 1.00 88.06 278 ILE A O 1
ATOM 2264 N N . PRO A 1 279 ? 42.399 -4.792 -10.015 1.00 86.62 279 PRO A N 1
ATOM 2265 C CA . PRO A 1 279 ? 41.360 -5.801 -9.855 1.00 86.62 279 PRO A CA 1
ATOM 2266 C C . PRO A 1 279 ? 40.008 -5.254 -10.336 1.00 86.62 279 PRO A C 1
ATOM 2268 O O . PRO A 1 279 ? 39.494 -4.274 -9.791 1.00 86.62 279 PRO A O 1
ATOM 2271 N N . ILE A 1 280 ? 39.404 -5.904 -11.329 1.00 83.50 280 ILE A N 1
ATOM 2272 C CA . ILE A 1 280 ? 38.062 -5.592 -11.844 1.00 83.50 280 ILE A CA 1
ATOM 2273 C C . ILE A 1 280 ? 37.066 -6.707 -11.513 1.00 83.50 280 ILE A C 1
ATOM 2275 O O . ILE A 1 280 ? 37.445 -7.852 -11.270 1.00 83.50 280 ILE A O 1
ATOM 2279 N N . GLN A 1 281 ? 35.768 -6.399 -11.520 1.00 81.94 281 GLN A N 1
ATOM 2280 C CA . GLN A 1 281 ? 34.738 -7.440 -11.554 1.00 81.94 281 GLN A CA 1
ATOM 2281 C C . GLN A 1 281 ? 34.563 -7.953 -12.985 1.00 81.94 281 GLN A C 1
ATOM 2283 O O . GLN A 1 281 ? 34.574 -7.167 -13.931 1.00 81.94 281 GLN A O 1
ATOM 2288 N N . HIS A 1 282 ? 34.352 -9.262 -13.139 1.00 72.38 282 HIS A N 1
ATOM 2289 C CA . HIS A 1 282 ? 34.127 -9.908 -14.440 1.00 72.38 282 HIS A CA 1
ATOM 2290 C C . HIS A 1 282 ? 32.991 -9.271 -15.268 1.00 72.38 282 HIS A C 1
ATOM 2292 O O . HIS A 1 282 ? 33.057 -9.265 -16.492 1.00 72.38 282 HIS A O 1
ATOM 2298 N N . THR A 1 283 ? 31.993 -8.665 -14.617 1.00 77.00 283 THR A N 1
ATOM 2299 C CA . THR A 1 283 ? 30.882 -7.931 -15.251 1.00 77.00 283 THR A CA 1
ATOM 2300 C C . THR A 1 283 ? 31.291 -6.654 -15.997 1.00 77.00 283 THR A C 1
ATOM 2302 O O . THR A 1 283 ? 30.460 -6.080 -16.696 1.00 77.00 283 THR A O 1
ATOM 2305 N N . LEU A 1 284 ? 32.540 -6.192 -15.855 1.00 79.75 284 LEU A N 1
ATOM 2306 C CA . LEU A 1 284 ? 33.080 -5.026 -16.570 1.00 79.75 284 LEU A CA 1
ATOM 2307 C C . LEU A 1 284 ? 33.787 -5.400 -17.884 1.00 79.75 284 LEU A C 1
ATOM 2309 O O . LEU A 1 284 ? 34.161 -4.512 -18.655 1.00 79.75 284 LEU A O 1
ATOM 2313 N N . ILE A 1 285 ? 33.979 -6.696 -18.149 1.00 75.75 285 ILE A N 1
ATOM 2314 C CA . ILE A 1 285 ? 34.509 -7.188 -19.423 1.00 75.75 285 ILE A CA 1
ATOM 2315 C C . ILE A 1 285 ? 33.390 -7.162 -20.460 1.00 75.75 285 ILE A C 1
ATOM 2317 O O . ILE A 1 285 ? 32.306 -7.701 -20.246 1.00 75.75 285 ILE A O 1
ATOM 2321 N N . ARG A 1 286 ? 33.672 -6.523 -21.595 1.00 78.56 286 ARG A N 1
ATOM 2322 C CA . ARG A 1 286 ? 32.737 -6.344 -22.705 1.00 78.56 286 ARG A CA 1
ATOM 2323 C C . ARG A 1 286 ? 33.030 -7.293 -23.866 1.00 78.56 286 ARG A C 1
ATOM 2325 O O . ARG A 1 286 ? 32.113 -7.910 -24.391 1.00 78.56 286 ARG A O 1
ATOM 2332 N N . ASP A 1 287 ? 34.292 -7.368 -24.283 1.00 79.12 287 ASP A N 1
ATOM 2333 C CA . ASP A 1 287 ? 34.735 -8.143 -25.444 1.00 79.12 287 ASP A CA 1
ATOM 2334 C C . ASP A 1 287 ? 36.020 -8.918 -25.071 1.00 79.12 287 ASP A C 1
ATOM 2336 O O . ASP A 1 287 ? 36.880 -8.371 -24.376 1.00 79.12 287 ASP A O 1
ATOM 2340 N N . ILE A 1 288 ? 36.176 -10.164 -25.536 1.00 80.50 288 ILE A N 1
ATOM 2341 C CA . ILE A 1 288 ? 37.377 -10.999 -25.320 1.00 80.50 288 ILE A CA 1
ATOM 2342 C C . ILE A 1 288 ? 38.030 -11.284 -26.678 1.00 80.50 288 ILE A C 1
ATOM 2344 O O . ILE A 1 288 ? 37.342 -11.643 -27.634 1.00 80.50 288 ILE A O 1
ATOM 2348 N N . SER A 1 289 ? 39.346 -11.096 -26.772 1.00 81.94 289 SER A N 1
ATOM 2349 C CA . SER A 1 289 ? 40.134 -11.317 -27.988 1.00 81.94 289 SER A CA 1
ATOM 2350 C C . SER A 1 289 ? 40.661 -12.748 -28.077 1.00 81.94 289 SER A C 1
ATOM 2352 O O . SER A 1 289 ? 41.075 -13.324 -27.075 1.00 81.94 289 SER A O 1
ATOM 2354 N N . ALA A 1 290 ? 40.766 -13.274 -29.298 1.00 78.88 290 ALA A N 1
ATOM 2355 C CA . ALA A 1 290 ? 41.484 -14.518 -29.583 1.00 78.88 290 ALA A CA 1
ATOM 2356 C C . ALA A 1 290 ? 43.024 -14.367 -29.507 1.00 78.88 290 ALA A C 1
ATOM 2358 O O . ALA A 1 290 ? 43.756 -15.351 -29.611 1.00 78.88 290 ALA A O 1
ATOM 2359 N N . ILE A 1 291 ? 43.541 -13.139 -29.357 1.00 80.81 291 ILE A N 1
ATOM 2360 C CA . ILE A 1 291 ? 44.981 -12.853 -29.257 1.00 80.81 291 ILE A CA 1
ATOM 2361 C C . ILE A 1 291 ? 45.434 -12.857 -27.793 1.00 80.81 291 ILE A C 1
ATOM 2363 O O . ILE A 1 291 ? 44.933 -12.077 -26.978 1.00 80.81 291 ILE A O 1
ATOM 2367 N N . ARG A 1 292 ? 46.461 -13.665 -27.503 1.00 79.31 292 ARG A N 1
ATOM 2368 C CA . ARG A 1 292 ? 47.241 -13.619 -26.256 1.00 79.31 292 ARG A CA 1
ATOM 2369 C C . ARG A 1 292 ? 48.477 -12.735 -26.400 1.00 79.31 292 ARG A C 1
ATOM 2371 O O . ARG A 1 292 ? 49.069 -12.641 -27.476 1.00 79.31 292 ARG A O 1
ATOM 2378 N N . VAL A 1 293 ? 48.851 -12.074 -25.311 1.00 83.06 293 VAL A N 1
ATOM 2379 C CA . VAL A 1 293 ? 49.952 -11.114 -25.224 1.00 83.06 293 VAL A CA 1
ATOM 2380 C C . VAL A 1 293 ? 50.971 -11.636 -24.221 1.00 83.06 293 VAL A C 1
ATOM 2382 O O . VAL A 1 293 ? 50.716 -11.602 -23.022 1.00 83.06 293 VAL A O 1
ATOM 2385 N N . TYR A 1 294 ? 52.132 -12.076 -24.712 1.00 81.50 294 TYR A N 1
ATOM 2386 C CA . TYR A 1 294 ? 53.214 -12.596 -23.871 1.00 81.50 294 TYR A CA 1
ATOM 2387 C C . TYR A 1 294 ? 53.559 -11.632 -22.722 1.00 81.50 294 TYR A C 1
ATOM 2389 O O . TYR A 1 294 ? 53.891 -10.461 -22.957 1.00 81.50 294 TYR A O 1
ATOM 2397 N N . LEU A 1 295 ? 53.495 -12.137 -21.489 1.00 83.12 295 LEU A N 1
ATOM 2398 C CA . LEU A 1 295 ? 53.783 -11.392 -20.267 1.00 83.12 295 LEU A CA 1
ATOM 2399 C C . LEU A 1 295 ? 55.195 -11.729 -19.749 1.00 83.12 295 LEU A C 1
ATOM 2401 O O . LEU A 1 295 ? 55.529 -12.903 -19.626 1.00 83.12 295 LEU A O 1
ATOM 2405 N N . PRO A 1 296 ? 56.032 -10.730 -19.409 1.00 83.06 296 PRO A N 1
ATOM 2406 C CA . PRO A 1 296 ? 57.269 -10.959 -18.661 1.00 83.06 296 PRO A CA 1
ATOM 2407 C C . PRO A 1 296 ? 57.010 -11.504 -17.248 1.00 83.06 296 PRO A C 1
ATOM 2409 O O . PRO A 1 296 ? 56.065 -11.066 -16.592 1.00 83.06 296 PRO A O 1
ATOM 2412 N N . ASP A 1 297 ? 57.916 -12.349 -16.744 1.00 78.62 297 ASP A N 1
ATOM 2413 C CA . ASP A 1 297 ? 57.803 -13.017 -15.432 1.00 78.62 297 ASP A CA 1
ATOM 2414 C C . ASP A 1 297 ? 57.673 -12.052 -14.233 1.00 78.62 297 ASP A C 1
ATOM 2416 O O . ASP A 1 297 ? 57.126 -12.417 -13.191 1.00 78.62 297 ASP A O 1
ATOM 2420 N N . ASP A 1 298 ? 58.167 -10.812 -14.359 1.00 80.25 298 ASP A N 1
ATOM 2421 C CA . ASP A 1 298 ? 58.069 -9.780 -13.321 1.00 80.25 298 ASP A CA 1
ATOM 2422 C C . ASP A 1 298 ? 57.522 -8.443 -13.850 1.00 80.25 298 ASP A C 1
ATOM 2424 O O . ASP A 1 298 ? 58.243 -7.579 -14.363 1.00 80.25 298 ASP A O 1
ATOM 2428 N N . LEU A 1 299 ? 56.221 -8.239 -13.635 1.00 82.00 299 LEU A N 1
ATOM 2429 C CA . LEU A 1 299 ? 55.495 -7.010 -13.962 1.00 82.00 299 LEU A CA 1
ATOM 2430 C C . LEU A 1 299 ? 55.610 -5.903 -12.895 1.00 82.00 299 LEU A C 1
ATOM 2432 O O . LEU A 1 299 ? 54.984 -4.852 -13.041 1.00 82.00 299 LEU A O 1
ATOM 2436 N N . ARG A 1 300 ? 56.389 -6.073 -11.817 1.00 81.81 300 ARG A N 1
ATOM 2437 C CA . ARG A 1 300 ? 56.570 -5.007 -10.808 1.00 81.81 300 ARG A CA 1
ATOM 2438 C C . ARG A 1 300 ? 57.323 -3.817 -11.403 1.00 81.81 300 ARG A C 1
ATOM 2440 O O . ARG A 1 300 ? 56.946 -2.663 -11.172 1.00 81.81 300 ARG A O 1
ATOM 2447 N N . THR A 1 301 ? 58.343 -4.091 -12.217 1.00 85.06 301 THR A N 1
ATOM 2448 C CA . THR A 1 301 ? 59.133 -3.059 -12.905 1.00 85.06 301 THR A CA 1
ATOM 2449 C C . THR A 1 301 ? 58.275 -2.230 -13.868 1.00 85.06 301 THR A C 1
ATOM 2451 O O . THR A 1 301 ? 57.262 -2.691 -14.402 1.00 85.06 301 THR A O 1
ATOM 2454 N N . LYS A 1 302 ? 58.665 -0.969 -14.081 1.00 82.50 302 LYS A N 1
ATOM 2455 C CA . LYS A 1 302 ? 57.977 -0.070 -15.016 1.00 82.50 302 LYS A CA 1
ATOM 2456 C C . LYS A 1 302 ? 58.225 -0.483 -16.467 1.00 82.50 302 LYS A C 1
ATOM 2458 O O . LYS A 1 302 ? 57.295 -0.489 -17.269 1.00 82.50 302 LYS A O 1
ATOM 2463 N N . ASP A 1 303 ? 59.448 -0.898 -16.781 1.00 84.56 303 ASP A N 1
ATOM 2464 C CA . ASP A 1 303 ? 59.864 -1.241 -18.141 1.00 84.56 303 ASP A CA 1
ATOM 2465 C C . ASP A 1 303 ? 59.218 -2.532 -18.661 1.00 84.56 303 ASP A C 1
ATOM 2467 O O . ASP A 1 303 ? 58.815 -2.572 -19.823 1.00 84.56 303 ASP A O 1
ATOM 2471 N N . ALA A 1 304 ? 59.003 -3.546 -17.810 1.00 84.75 304 ALA A N 1
ATOM 2472 C CA . ALA A 1 304 ? 58.233 -4.736 -18.188 1.00 84.75 304 ALA A CA 1
ATOM 2473 C C . ALA A 1 304 ? 56.786 -4.375 -18.565 1.00 84.75 304 ALA A C 1
ATOM 2475 O O . ALA A 1 304 ? 56.306 -4.748 -19.637 1.00 84.75 304 ALA A O 1
ATOM 2476 N N . ARG A 1 305 ? 56.111 -3.563 -17.738 1.00 86.81 305 ARG A N 1
ATOM 2477 C CA . ARG A 1 305 ? 54.749 -3.071 -18.013 1.00 86.81 305 ARG A CA 1
ATOM 2478 C C . ARG A 1 305 ? 54.685 -2.188 -19.265 1.00 86.81 305 ARG A C 1
ATOM 2480 O O . ARG A 1 305 ? 53.739 -2.302 -20.043 1.00 86.81 305 ARG A O 1
ATOM 2487 N N . GLN A 1 306 ? 55.711 -1.373 -19.513 1.00 84.94 306 GLN A N 1
ATOM 2488 C CA . GLN A 1 306 ? 55.827 -0.576 -20.737 1.00 84.94 306 GLN A CA 1
ATOM 2489 C C . GLN A 1 306 ? 56.121 -1.436 -21.980 1.00 84.94 306 GLN A C 1
ATOM 2491 O O . GLN A 1 306 ? 55.710 -1.077 -23.084 1.00 84.94 306 GLN A O 1
ATOM 2496 N N . SER A 1 307 ? 56.793 -2.580 -21.822 1.00 88.12 307 SER A N 1
ATOM 2497 C CA . SER A 1 307 ? 56.985 -3.566 -22.891 1.00 88.12 307 SER A CA 1
ATOM 2498 C C . SER A 1 307 ? 55.650 -4.186 -23.315 1.00 88.12 307 SER A C 1
ATOM 2500 O O . SER A 1 307 ? 55.322 -4.176 -24.500 1.00 88.12 307 SER A O 1
ATOM 2502 N N . VAL A 1 308 ? 54.810 -4.598 -22.354 1.00 87.56 308 VAL A N 1
ATOM 2503 C CA . VAL A 1 308 ? 53.453 -5.097 -22.649 1.00 87.56 308 VAL A CA 1
ATOM 2504 C C . VAL A 1 308 ? 52.597 -4.023 -23.335 1.00 87.56 308 VAL A C 1
ATOM 2506 O O . VAL A 1 308 ? 51.892 -4.334 -24.294 1.00 87.56 308 VAL A O 1
ATOM 2509 N N . LEU A 1 309 ? 52.708 -2.745 -22.939 1.00 87.50 309 LEU A N 1
ATOM 2510 C CA . LEU A 1 309 ? 52.017 -1.650 -23.637 1.00 87.50 309 LEU A CA 1
ATOM 2511 C C . LEU A 1 309 ? 52.436 -1.534 -25.111 1.00 87.50 309 LEU A C 1
ATOM 2513 O O . LEU A 1 309 ? 51.571 -1.394 -25.976 1.00 87.50 309 LEU A O 1
ATOM 2517 N N . LYS A 1 310 ? 53.738 -1.640 -25.416 1.00 88.06 310 LYS A N 1
ATOM 2518 C CA . LYS A 1 310 ? 54.239 -1.654 -26.803 1.00 88.06 310 LYS A CA 1
ATOM 2519 C C . LYS A 1 310 ? 53.684 -2.845 -27.589 1.00 88.06 310 LYS A C 1
ATOM 2521 O O . LYS A 1 310 ? 53.277 -2.662 -28.733 1.00 88.06 310 LYS A O 1
ATOM 2526 N N . SER A 1 311 ? 53.607 -4.031 -26.982 1.00 88.31 311 SER A N 1
ATOM 2527 C CA . SER A 1 311 ? 53.001 -5.216 -27.606 1.00 88.31 311 SER A CA 1
ATOM 2528 C C . SER A 1 311 ? 51.518 -4.999 -27.927 1.00 88.31 311 SER A C 1
ATOM 2530 O O . SER A 1 311 ? 51.093 -5.246 -29.053 1.00 88.31 311 SER A O 1
ATOM 2532 N N . VAL A 1 312 ? 50.736 -4.453 -26.988 1.00 86.62 312 VAL A N 1
ATOM 2533 C CA . VAL A 1 312 ? 49.317 -4.111 -27.207 1.00 86.62 312 VAL A CA 1
ATOM 2534 C C . VAL A 1 312 ? 49.155 -3.044 -28.301 1.00 86.62 312 VAL A C 1
ATOM 2536 O O . VAL A 1 312 ? 48.257 -3.152 -29.136 1.00 86.62 312 VAL A O 1
ATOM 2539 N N . GLN A 1 313 ? 50.030 -2.035 -28.348 1.00 87.00 313 GLN A N 1
ATOM 2540 C CA . GLN A 1 313 ? 50.034 -1.011 -29.401 1.00 87.00 313 GLN A CA 1
ATOM 2541 C C . GLN A 1 313 ? 50.381 -1.591 -30.783 1.00 87.00 313 GLN A C 1
ATOM 2543 O O . GLN A 1 313 ? 49.719 -1.260 -31.764 1.00 87.00 313 GLN A O 1
ATOM 2548 N N . GLU A 1 314 ? 51.360 -2.493 -30.872 1.00 86.81 314 GLU A N 1
ATOM 2549 C CA . GLU A 1 314 ? 51.725 -3.182 -32.117 1.00 86.81 314 GLU A CA 1
ATOM 2550 C C . GLU A 1 314 ? 50.601 -4.109 -32.610 1.00 86.81 314 GLU A C 1
ATOM 2552 O O . GLU A 1 314 ? 50.317 -4.147 -33.807 1.00 86.81 314 GLU A O 1
ATOM 2557 N N . ILE A 1 315 ? 49.896 -4.795 -31.703 1.00 85.88 315 ILE A N 1
ATOM 2558 C CA . ILE A 1 315 ? 48.704 -5.588 -32.041 1.00 85.88 315 ILE A CA 1
ATOM 2559 C C . ILE A 1 315 ? 47.596 -4.674 -32.591 1.00 85.88 315 ILE A C 1
ATOM 2561 O O . ILE A 1 315 ? 47.077 -4.940 -33.674 1.00 85.88 315 ILE A O 1
ATOM 2565 N N . LYS A 1 316 ? 47.286 -3.549 -31.926 1.00 85.12 316 LYS A N 1
ATOM 2566 C CA . LYS A 1 316 ? 46.326 -2.549 -32.443 1.00 85.12 316 LYS A CA 1
ATOM 2567 C C . LYS A 1 316 ? 46.739 -2.019 -33.827 1.00 85.12 316 LYS A C 1
ATOM 2569 O O . LYS A 1 316 ? 45.893 -1.898 -34.706 1.00 85.12 316 LYS A O 1
ATOM 2574 N N . ARG A 1 317 ? 48.036 -1.773 -34.058 1.00 86.38 317 ARG A N 1
ATOM 2575 C CA . ARG A 1 317 ? 48.577 -1.316 -35.354 1.00 86.38 317 ARG A CA 1
ATOM 2576 C C . ARG A 1 317 ? 48.439 -2.364 -36.467 1.00 86.38 317 ARG A C 1
ATOM 2578 O O . ARG A 1 317 ? 48.208 -1.993 -37.615 1.00 86.38 317 ARG A O 1
ATOM 2585 N N . ARG A 1 318 ? 48.570 -3.657 -36.147 1.00 85.75 318 ARG A N 1
ATOM 2586 C CA . ARG A 1 318 ? 48.355 -4.775 -37.091 1.00 85.75 318 ARG A CA 1
ATOM 2587 C C . ARG A 1 318 ? 46.877 -5.054 -37.370 1.00 85.75 318 ARG A C 1
ATOM 2589 O O . ARG A 1 318 ? 46.557 -5.579 -38.431 1.00 85.75 318 ARG A O 1
ATOM 2596 N N . HIS A 1 319 ? 45.990 -4.676 -36.452 1.00 82.62 319 HIS A N 1
ATOM 2597 C CA . HIS A 1 319 ? 44.549 -4.914 -36.528 1.00 82.62 319 HIS A CA 1
ATOM 2598 C C . HIS A 1 319 ? 43.744 -3.593 -36.521 1.00 82.62 319 HIS A C 1
ATOM 2600 O O . HIS A 1 319 ? 42.982 -3.341 -35.584 1.00 82.62 319 HIS A O 1
ATOM 2606 N N . PRO A 1 320 ? 43.865 -2.741 -37.565 1.00 77.94 320 PRO A N 1
ATOM 2607 C CA . PRO A 1 320 ? 43.243 -1.410 -37.603 1.00 77.94 320 PRO A CA 1
ATOM 2608 C C . PRO A 1 320 ? 41.705 -1.429 -37.650 1.00 77.94 320 PRO A C 1
ATOM 2610 O O . PRO A 1 320 ? 41.076 -0.423 -37.342 1.00 77.94 320 PRO A O 1
ATOM 2613 N N . LEU A 1 321 ? 41.093 -2.565 -38.006 1.00 72.81 321 LEU A N 1
ATOM 2614 C CA . LEU A 1 321 ? 39.639 -2.785 -37.955 1.00 72.81 321 LEU A CA 1
ATOM 2615 C C . LEU A 1 321 ? 39.151 -3.299 -36.582 1.00 72.81 321 LEU A C 1
ATOM 2617 O O . LEU A 1 321 ? 37.957 -3.525 -36.400 1.00 72.81 321 LEU A O 1
ATOM 2621 N N . GLY A 1 322 ? 40.060 -3.483 -35.619 1.00 79.69 322 GLY A N 1
ATOM 2622 C CA . GLY A 1 322 ? 39.808 -4.132 -34.333 1.00 79.69 322 GLY A CA 1
ATOM 2623 C C . GLY A 1 322 ? 40.440 -5.524 -34.240 1.00 79.69 322 GLY A C 1
ATOM 2624 O O . GLY A 1 322 ? 40.646 -6.207 -35.243 1.00 79.69 322 GLY A O 1
ATOM 2625 N N . LEU A 1 323 ? 40.770 -5.935 -33.011 1.00 82.25 323 LEU A N 1
ATOM 2626 C CA . LEU A 1 323 ? 41.300 -7.269 -32.713 1.00 82.25 323 LEU A CA 1
ATOM 2627 C C . LEU A 1 323 ? 40.223 -8.344 -32.974 1.00 82.25 323 LEU A C 1
ATOM 2629 O O . LEU A 1 323 ? 39.043 -8.075 -32.731 1.00 82.25 323 LEU A O 1
ATOM 2633 N N . PRO A 1 324 ? 40.604 -9.553 -33.430 1.00 81.94 324 PRO A N 1
ATOM 2634 C CA . PRO A 1 324 ? 39.669 -10.660 -33.596 1.00 81.94 324 PRO A CA 1
ATOM 2635 C C . PRO A 1 324 ? 39.117 -11.096 -32.235 1.00 81.94 324 PRO A C 1
ATOM 2637 O O . PRO A 1 324 ? 39.875 -11.339 -31.297 1.00 81.94 324 PRO A O 1
ATOM 2640 N N . LEU A 1 325 ? 37.793 -11.189 -32.138 1.00 82.25 325 LEU A N 1
ATOM 2641 C CA . LEU A 1 325 ? 37.091 -11.643 -30.938 1.00 82.25 325 LEU A CA 1
ATOM 2642 C C . LEU A 1 325 ? 36.991 -13.171 -30.921 1.00 82.25 325 LEU A C 1
ATOM 2644 O O . LEU A 1 325 ? 36.968 -13.783 -31.989 1.00 82.25 325 LEU A O 1
ATOM 2648 N N . LEU A 1 326 ? 36.876 -13.767 -29.732 1.00 73.19 326 LEU A N 1
ATOM 2649 C CA . LEU A 1 326 ? 36.449 -15.164 -29.606 1.00 73.19 326 LEU A CA 1
ATOM 2650 C C . LEU A 1 326 ? 34.990 -15.305 -30.063 1.00 73.19 326 LEU A C 1
ATOM 2652 O O . LEU A 1 326 ? 34.118 -14.554 -29.620 1.00 73.19 326 LEU A O 1
ATOM 2656 N N . ASP A 1 327 ? 34.714 -16.282 -30.923 1.00 71.25 327 ASP A N 1
ATOM 2657 C CA . ASP A 1 327 ? 33.360 -16.697 -31.278 1.00 71.25 327 ASP A CA 1
ATOM 2658 C C . ASP A 1 327 ? 32.735 -17.461 -30.092 1.00 71.25 327 ASP A C 1
ATOM 2660 O O . ASP A 1 327 ? 33.241 -18.526 -29.717 1.00 71.25 327 ASP A O 1
ATOM 2664 N N . PRO A 1 328 ? 31.625 -16.983 -29.495 1.00 70.00 328 PRO A N 1
ATOM 2665 C CA . PRO A 1 328 ? 31.041 -17.633 -28.322 1.00 70.00 328 PRO A CA 1
ATOM 2666 C C . PRO A 1 328 ? 30.577 -19.075 -28.571 1.00 70.00 328 PRO A C 1
ATOM 2668 O O . PRO A 1 328 ? 30.487 -19.861 -27.635 1.00 70.00 328 PRO A O 1
ATOM 2671 N N . ILE A 1 329 ? 30.279 -19.437 -29.821 1.00 73.75 329 ILE A N 1
ATOM 2672 C CA . ILE A 1 329 ? 29.773 -20.759 -30.198 1.00 73.75 329 ILE A CA 1
ATOM 2673 C C . ILE A 1 329 ? 30.929 -21.672 -30.615 1.00 73.75 329 ILE A C 1
ATOM 2675 O O . ILE A 1 329 ? 30.960 -22.831 -30.209 1.00 73.75 329 ILE A O 1
ATOM 2679 N N . LYS A 1 330 ? 31.866 -21.173 -31.436 1.00 75.44 330 LYS A N 1
ATOM 2680 C CA . LYS A 1 330 ? 32.967 -21.989 -31.986 1.00 75.44 330 LYS A CA 1
ATOM 2681 C C . LYS A 1 330 ? 34.181 -22.075 -31.067 1.00 75.44 330 LYS A C 1
ATOM 2683 O O . LYS A 1 330 ? 34.746 -23.155 -30.935 1.00 75.44 330 LYS A O 1
ATOM 2688 N N . ASP A 1 331 ? 34.565 -20.960 -30.450 1.00 69.50 331 ASP A N 1
ATOM 2689 C CA . ASP A 1 331 ? 35.826 -20.850 -29.711 1.00 69.50 331 ASP A CA 1
ATOM 2690 C C . ASP A 1 331 ? 35.604 -21.018 -28.200 1.00 69.50 331 ASP A C 1
ATOM 2692 O O . ASP A 1 331 ? 36.445 -21.590 -27.511 1.00 69.50 331 ASP A O 1
ATOM 2696 N N . MET A 1 332 ? 34.449 -20.570 -27.685 1.00 69.56 332 MET A N 1
ATOM 2697 C CA . MET A 1 332 ? 34.049 -20.741 -26.274 1.00 69.56 332 MET A CA 1
ATOM 2698 C C . MET A 1 332 ? 33.120 -21.950 -26.027 1.00 69.56 332 MET A C 1
ATOM 2700 O O . MET A 1 332 ? 32.737 -22.204 -24.885 1.00 69.56 332 MET A O 1
ATOM 2704 N N . ASP A 1 333 ? 32.751 -22.694 -27.078 1.00 68.38 333 ASP A N 1
ATOM 2705 C CA . ASP A 1 333 ? 31.908 -23.906 -27.042 1.00 68.38 333 ASP A CA 1
ATOM 2706 C C . ASP A 1 333 ? 30.519 -23.732 -26.370 1.00 68.38 333 ASP A C 1
ATOM 2708 O O . ASP A 1 333 ? 29.933 -24.689 -25.851 1.00 68.38 333 ASP A O 1
ATOM 2712 N N . ILE A 1 334 ? 29.951 -22.515 -26.364 1.00 68.38 334 ILE A N 1
ATOM 2713 C CA . ILE A 1 334 ? 28.670 -22.230 -25.697 1.00 68.38 334 ILE A CA 1
ATOM 2714 C C . ILE A 1 334 ? 27.502 -22.790 -26.524 1.00 68.38 334 ILE A C 1
ATOM 2716 O O . ILE A 1 334 ? 27.090 -22.238 -27.543 1.00 68.38 334 ILE A O 1
ATOM 2720 N N . LYS A 1 335 ? 26.938 -23.897 -26.030 1.00 68.44 335 LYS A N 1
ATOM 2721 C CA . LYS A 1 335 ? 25.860 -24.685 -26.662 1.00 68.44 335 LYS A CA 1
ATOM 2722 C C . LYS A 1 335 ? 24.449 -24.387 -26.126 1.00 68.44 335 LYS A C 1
ATOM 2724 O O . LYS A 1 335 ? 23.546 -25.198 -26.319 1.00 68.44 335 LYS A O 1
ATOM 2729 N N . SER A 1 336 ? 24.242 -23.266 -25.435 1.00 69.88 336 SER A N 1
ATOM 2730 C CA . SER A 1 336 ? 22.903 -22.840 -25.002 1.00 69.88 336 SER A CA 1
ATOM 2731 C C . SER A 1 336 ? 22.082 -22.332 -26.194 1.00 69.88 336 SER A C 1
ATOM 2733 O O . SER A 1 336 ? 22.574 -21.552 -27.013 1.00 69.88 336 SER A O 1
ATOM 2735 N N . ASN A 1 337 ? 20.824 -22.771 -26.301 1.00 71.50 337 ASN A N 1
ATOM 2736 C CA . ASN A 1 337 ? 19.937 -22.412 -27.418 1.00 71.50 337 ASN A CA 1
ATOM 2737 C C . ASN A 1 337 ? 19.731 -20.892 -27.487 1.00 71.50 337 ASN A C 1
ATOM 2739 O O . ASN A 1 337 ? 19.822 -20.281 -28.549 1.00 71.50 337 ASN A O 1
ATOM 2743 N N . GLU A 1 338 ? 19.585 -20.283 -26.313 1.00 73.00 338 GLU A N 1
ATOM 2744 C CA . GLU A 1 338 ? 19.474 -18.852 -26.084 1.00 73.00 338 GLU A CA 1
ATOM 2745 C C . GLU A 1 338 ? 20.630 -18.086 -26.740 1.00 73.00 338 GLU A C 1
ATOM 2747 O O . GLU A 1 338 ? 20.402 -17.070 -27.396 1.00 73.00 338 GLU A O 1
ATOM 2752 N N . MET A 1 339 ? 21.868 -18.587 -26.628 1.00 62.00 339 MET A N 1
ATOM 2753 C CA . MET A 1 339 ? 23.037 -17.939 -27.228 1.00 62.00 339 MET A CA 1
ATOM 2754 C C . MET A 1 339 ? 23.102 -18.162 -28.743 1.00 62.00 339 MET A C 1
ATOM 2756 O O . MET A 1 339 ? 23.351 -17.212 -29.488 1.00 62.00 339 MET A O 1
ATOM 2760 N N . LEU A 1 340 ? 22.806 -19.380 -29.216 1.00 73.06 340 LEU A N 1
ATOM 2761 C CA . LEU A 1 340 ? 22.703 -19.686 -30.650 1.00 73.06 340 LEU A CA 1
ATOM 2762 C C . LEU A 1 340 ? 21.694 -18.755 -31.344 1.00 73.06 340 LEU A C 1
ATOM 2764 O O . LEU A 1 340 ? 21.959 -18.227 -32.429 1.00 73.06 340 LEU A O 1
ATOM 2768 N N . SER A 1 341 ? 20.553 -18.509 -30.698 1.00 74.25 341 SER A N 1
ATOM 2769 C CA . SER A 1 341 ? 19.516 -17.619 -31.211 1.00 74.25 341 SER A CA 1
ATOM 2770 C C . SER A 1 341 ? 19.898 -16.149 -31.098 1.00 74.25 341 SER A C 1
ATOM 2772 O O . SER A 1 341 ? 19.788 -15.444 -32.095 1.00 74.25 341 SER A O 1
ATOM 2774 N N . CYS A 1 342 ? 20.453 -15.683 -29.973 1.00 69.75 342 CYS A N 1
ATOM 2775 C CA . CYS A 1 342 ? 20.979 -14.317 -29.855 1.00 69.75 342 CYS A CA 1
ATOM 2776 C C . CYS A 1 342 ? 22.016 -13.991 -30.948 1.00 69.75 342 CYS A C 1
ATOM 2778 O O . CYS A 1 342 ? 21.967 -12.908 -31.531 1.00 69.75 342 CYS A O 1
ATOM 2780 N N . VAL A 1 343 ? 22.900 -14.930 -31.308 1.00 72.50 343 VAL A N 1
ATOM 2781 C CA . VAL A 1 343 ? 23.871 -14.751 -32.407 1.00 72.50 343 VAL A CA 1
ATOM 2782 C C . VAL A 1 343 ? 23.192 -14.767 -33.788 1.00 72.50 343 VAL A C 1
ATOM 2784 O O . VAL A 1 343 ? 23.512 -13.938 -34.647 1.00 72.50 343 VAL A O 1
ATOM 2787 N N . LYS A 1 344 ? 22.207 -15.646 -34.017 1.00 76.94 344 LYS A N 1
ATOM 2788 C CA . LYS A 1 344 ? 21.388 -15.665 -35.248 1.00 76.94 344 LYS A CA 1
ATOM 2789 C C . LYS A 1 344 ? 20.556 -14.384 -35.418 1.00 76.94 344 LYS A C 1
ATOM 2791 O O . LYS A 1 344 ? 20.381 -13.883 -36.529 1.00 76.94 344 LYS A O 1
ATOM 2796 N N . GLN A 1 345 ? 20.061 -13.840 -34.315 1.00 78.00 345 GLN A N 1
ATOM 2797 C CA . GLN A 1 345 ? 19.296 -12.600 -34.239 1.00 78.00 345 GLN A CA 1
ATOM 2798 C C . GLN A 1 345 ? 20.202 -11.390 -34.494 1.00 78.00 345 GLN A C 1
ATOM 2800 O O . GLN A 1 345 ? 19.914 -10.592 -35.385 1.00 78.00 345 GLN A O 1
ATOM 2805 N N . TYR A 1 346 ? 21.348 -11.308 -33.809 1.00 74.50 346 TYR A N 1
ATOM 2806 C CA . TYR A 1 346 ? 22.363 -10.277 -34.037 1.00 74.50 346 TYR A CA 1
ATOM 2807 C C . TYR A 1 346 ? 22.841 -10.251 -35.495 1.00 74.50 346 TYR A C 1
ATOM 2809 O O . TYR A 1 346 ? 22.836 -9.191 -36.114 1.00 74.50 346 TYR A O 1
ATOM 2817 N N . SER A 1 347 ? 23.167 -11.404 -36.087 1.00 76.00 347 SER A N 1
ATOM 2818 C CA . SER A 1 347 ? 23.563 -11.476 -37.502 1.00 76.00 347 SER A CA 1
ATOM 2819 C C . SER A 1 347 ? 22.429 -11.080 -38.457 1.00 76.00 347 SER A C 1
ATOM 2821 O O . SER A 1 347 ? 22.673 -10.335 -39.402 1.00 76.00 347 SER A O 1
ATOM 2823 N N . THR A 1 348 ? 21.177 -11.467 -38.183 1.00 83.94 348 THR A N 1
ATOM 2824 C CA . THR A 1 348 ? 20.007 -11.016 -38.966 1.00 83.94 348 THR A CA 1
ATOM 2825 C C . THR A 1 348 ? 19.826 -9.493 -38.904 1.00 83.94 348 THR A C 1
ATOM 2827 O O . THR A 1 348 ? 19.549 -8.857 -39.923 1.00 83.94 348 THR A O 1
ATOM 2830 N N . LEU A 1 349 ? 20.002 -8.887 -37.726 1.00 78.50 349 LEU A N 1
ATOM 2831 C CA . LEU A 1 349 ? 19.937 -7.435 -37.542 1.00 78.50 349 LEU A CA 1
ATOM 2832 C C . LEU A 1 349 ? 21.120 -6.724 -38.210 1.00 78.50 349 LEU A C 1
ATOM 2834 O O . LEU A 1 349 ? 20.909 -5.727 -38.893 1.00 78.50 349 LEU A O 1
ATOM 2838 N N . GLN A 1 350 ? 22.339 -7.254 -38.088 1.00 77.50 350 GLN A N 1
ATOM 2839 C CA . GLN A 1 350 ? 23.533 -6.688 -38.716 1.00 77.50 350 GLN A CA 1
ATOM 2840 C C . GLN A 1 350 ? 23.439 -6.724 -40.248 1.00 77.50 350 GLN A C 1
ATOM 2842 O O . GLN A 1 350 ? 23.758 -5.728 -40.894 1.00 77.50 350 GLN A O 1
ATOM 2847 N N . THR A 1 351 ? 22.926 -7.812 -40.834 1.00 82.12 351 THR A N 1
ATOM 2848 C CA . THR A 1 351 ? 22.619 -7.884 -42.272 1.00 82.12 351 THR A CA 1
ATOM 2849 C C . THR A 1 351 ? 21.612 -6.806 -42.669 1.00 82.12 351 THR A C 1
ATOM 2851 O O . THR A 1 351 ? 21.912 -6.005 -43.550 1.00 82.12 351 THR A O 1
ATOM 2854 N N . ARG A 1 352 ? 20.481 -6.684 -41.956 1.00 83.25 352 ARG A N 1
ATOM 2855 C CA . ARG A 1 352 ? 19.481 -5.630 -42.216 1.00 83.25 352 ARG A CA 1
ATOM 2856 C C . ARG A 1 352 ? 20.064 -4.215 -42.108 1.00 83.25 352 ARG A C 1
ATOM 2858 O O . ARG A 1 352 ? 19.712 -3.365 -42.918 1.00 83.25 352 ARG A O 1
ATOM 2865 N N . ILE A 1 353 ? 20.956 -3.959 -41.146 1.00 80.44 353 ILE A N 1
ATOM 2866 C CA . ILE A 1 353 ? 21.659 -2.672 -40.994 1.00 80.44 353 ILE A CA 1
ATOM 2867 C C . ILE A 1 353 ? 22.577 -2.413 -42.196 1.00 80.44 353 ILE A C 1
ATOM 2869 O O . ILE A 1 353 ? 22.525 -1.329 -42.771 1.00 80.44 353 ILE A O 1
ATOM 2873 N N . ASN A 1 354 ? 23.374 -3.398 -42.614 1.00 79.81 354 ASN A N 1
ATOM 2874 C CA . ASN A 1 354 ? 24.309 -3.278 -43.740 1.00 79.81 354 ASN A CA 1
ATOM 2875 C C . ASN A 1 354 ? 23.583 -3.134 -45.097 1.00 79.81 354 ASN A C 1
ATOM 2877 O O . ASN A 1 354 ? 24.061 -2.461 -46.014 1.00 79.81 354 ASN A O 1
ATOM 2881 N N . GLU A 1 355 ? 22.417 -3.764 -45.238 1.00 85.00 355 GLU A N 1
ATOM 2882 C CA . GLU A 1 355 ? 21.557 -3.663 -46.417 1.00 85.00 355 GLU A CA 1
ATOM 2883 C C . GLU A 1 355 ? 20.845 -2.307 -46.507 1.00 85.00 355 GLU A C 1
ATOM 2885 O O . GLU A 1 355 ? 20.686 -1.789 -47.619 1.00 85.00 355 GLU A O 1
ATOM 2890 N N . HIS A 1 356 ? 20.464 -1.727 -45.359 1.00 81.38 356 HIS A N 1
ATOM 2891 C CA . HIS A 1 356 ? 19.625 -0.533 -45.268 1.00 81.38 356 HIS A CA 1
ATOM 2892 C C . HIS A 1 356 ? 20.184 0.651 -46.085 1.00 81.38 356 HIS A C 1
ATOM 2894 O O . HIS A 1 356 ? 21.356 0.999 -45.923 1.00 81.38 356 HIS A O 1
ATOM 2900 N N . PRO A 1 357 ? 19.370 1.321 -46.931 1.00 81.12 357 PRO A N 1
ATOM 2901 C CA . PRO A 1 357 ? 19.863 2.356 -47.842 1.00 81.12 357 PRO A CA 1
ATOM 2902 C C . PRO A 1 357 ? 20.642 3.485 -47.159 1.00 81.12 357 PRO A C 1
ATOM 2904 O O . PRO A 1 357 ? 21.718 3.840 -47.631 1.00 81.12 357 PRO A O 1
ATOM 2907 N N . LEU A 1 358 ? 20.157 3.990 -46.015 1.00 76.50 358 LEU A N 1
ATOM 2908 C CA . LEU A 1 358 ? 20.812 5.098 -45.304 1.00 76.50 358 LEU A CA 1
ATOM 2909 C C . LEU A 1 358 ? 22.209 4.735 -44.773 1.00 76.50 358 LEU A C 1
ATOM 2911 O O . LEU A 1 358 ? 23.048 5.616 -44.645 1.00 76.50 358 LEU A O 1
ATOM 2915 N N . THR A 1 359 ? 22.509 3.456 -44.521 1.00 73.81 359 THR A N 1
ATOM 2916 C CA . THR A 1 359 ? 23.848 3.004 -44.083 1.00 73.81 359 THR A CA 1
ATOM 2917 C C . THR A 1 359 ? 24.917 3.228 -45.161 1.00 73.81 359 THR A C 1
ATOM 2919 O O . THR A 1 359 ? 26.110 3.202 -44.874 1.00 73.81 359 THR A O 1
ATOM 2922 N N . LYS A 1 360 ? 24.496 3.495 -46.404 1.00 70.75 360 LYS A N 1
ATOM 2923 C CA . LYS A 1 360 ? 25.351 3.817 -47.556 1.00 70.75 360 LYS A CA 1
ATOM 2924 C C . LYS A 1 360 ? 25.368 5.326 -47.860 1.00 70.75 360 LYS A C 1
ATOM 2926 O O . LYS A 1 360 ? 25.888 5.730 -48.896 1.00 70.75 360 LYS A O 1
ATOM 2931 N N . THR A 1 361 ? 24.795 6.160 -46.985 1.00 77.38 361 THR A N 1
ATOM 2932 C CA . THR A 1 361 ? 24.622 7.607 -47.181 1.00 77.38 361 THR A CA 1
ATOM 2933 C C . THR A 1 361 ? 25.276 8.392 -46.043 1.00 77.38 361 THR A C 1
ATOM 2935 O O . THR A 1 361 ? 24.952 8.195 -44.874 1.00 77.38 361 THR A O 1
ATOM 2938 N N . ASN A 1 362 ? 26.142 9.356 -46.374 1.00 76.31 362 ASN A N 1
ATOM 2939 C CA . ASN A 1 362 ? 26.846 10.184 -45.379 1.00 76.31 362 ASN A CA 1
ATOM 2940 C C . ASN A 1 362 ? 25.904 11.038 -44.497 1.00 76.31 362 ASN A C 1
ATOM 2942 O O . ASN A 1 362 ? 26.302 11.509 -43.435 1.00 76.31 362 ASN A O 1
ATOM 2946 N N . GLU A 1 363 ? 24.649 11.215 -44.914 1.00 79.56 363 GLU A N 1
ATOM 2947 C CA . GLU A 1 363 ? 23.609 11.973 -44.205 1.00 79.56 363 GLU A CA 1
ATOM 2948 C C . GLU A 1 363 ? 22.994 11.225 -43.010 1.00 79.56 363 GLU A C 1
ATOM 2950 O O . GLU A 1 363 ? 22.317 11.853 -42.194 1.00 79.56 363 GLU A O 1
ATOM 2955 N N . LEU A 1 364 ? 23.235 9.910 -42.864 1.00 78.88 364 LEU A N 1
ATOM 2956 C CA . LEU A 1 364 ? 22.631 9.073 -41.815 1.00 78.88 364 LEU A CA 1
ATOM 2957 C C . LEU A 1 364 ? 22.745 9.691 -40.419 1.00 78.88 364 LEU A C 1
ATOM 2959 O O . LEU A 1 364 ? 21.766 9.695 -39.678 1.00 78.88 364 LEU A O 1
ATOM 2963 N N . LYS A 1 365 ? 23.917 10.235 -40.067 1.00 78.31 365 LYS A N 1
ATOM 2964 C CA . LYS A 1 365 ? 24.146 10.841 -38.749 1.00 78.31 365 LYS A CA 1
ATOM 2965 C C . LYS A 1 365 ? 23.205 12.026 -38.500 1.00 78.31 365 LYS A C 1
ATOM 2967 O O . LYS A 1 365 ? 22.531 12.062 -37.478 1.00 78.31 365 LYS A O 1
ATOM 2972 N N . TYR A 1 366 ? 23.109 12.946 -39.460 1.00 84.19 366 TYR A N 1
ATOM 2973 C CA . TYR A 1 366 ? 22.240 14.121 -39.367 1.00 84.19 366 TYR A CA 1
ATOM 2974 C C . TYR A 1 366 ? 20.755 13.729 -39.310 1.00 84.19 366 TYR A C 1
ATOM 2976 O O . TYR A 1 366 ? 20.009 14.230 -38.468 1.00 84.19 366 TYR A O 1
ATOM 2984 N N . LEU A 1 367 ? 20.328 12.795 -40.166 1.00 81.31 367 LEU A N 1
ATOM 2985 C CA . LEU A 1 367 ? 18.948 12.301 -40.186 1.00 81.31 367 LEU A CA 1
ATOM 2986 C C . LEU A 1 367 ? 18.571 11.586 -38.879 1.00 81.31 367 LEU A C 1
ATOM 2988 O O . LEU A 1 367 ? 17.458 11.764 -38.382 1.00 81.31 367 LEU A O 1
ATOM 2992 N N . TYR A 1 368 ? 19.502 10.824 -38.297 1.00 81.38 368 TYR A N 1
ATOM 2993 C CA . TYR A 1 368 ? 19.319 10.172 -37.003 1.00 81.38 368 TYR A CA 1
ATOM 2994 C C . TYR A 1 368 ? 19.195 11.196 -35.864 1.00 81.38 368 TYR A C 1
ATOM 2996 O O . TYR A 1 368 ? 18.259 11.101 -35.076 1.00 81.38 368 TYR A O 1
ATOM 3004 N N . GLU A 1 369 ? 20.055 12.220 -35.819 1.00 83.81 369 GLU A N 1
ATOM 3005 C CA . GLU A 1 369 ? 19.981 13.309 -34.829 1.00 83.81 369 GLU A CA 1
ATOM 3006 C C . GLU A 1 369 ? 18.631 14.057 -34.883 1.00 83.81 369 GLU A C 1
ATOM 3008 O O . GLU A 1 369 ? 18.040 14.354 -33.840 1.00 83.81 369 GLU A O 1
ATOM 3013 N N . GLN A 1 370 ? 18.083 14.320 -36.081 1.00 84.94 370 GLN A N 1
ATOM 3014 C CA . GLN A 1 370 ? 16.746 14.924 -36.205 1.00 84.94 370 GLN A CA 1
ATOM 3015 C C . GLN A 1 370 ? 15.626 13.968 -35.755 1.00 84.94 370 GLN A C 1
ATOM 3017 O O . GLN A 1 370 ? 14.676 14.400 -35.095 1.00 84.94 370 GLN A O 1
ATOM 3022 N N . TYR A 1 371 ? 15.728 12.674 -36.077 1.00 85.81 371 TYR A N 1
ATOM 3023 C CA . TYR A 1 371 ? 14.753 11.665 -35.653 1.00 85.81 371 TYR A CA 1
ATOM 3024 C C . TYR A 1 371 ? 14.750 11.468 -34.129 1.00 85.81 371 TYR A C 1
ATOM 3026 O O . TYR A 1 371 ? 13.688 11.454 -33.509 1.00 85.81 371 TYR A O 1
ATOM 3034 N N . GLU A 1 372 ? 15.925 11.386 -33.507 1.00 85.25 372 GLU A N 1
ATOM 3035 C CA . GLU A 1 372 ? 16.086 11.284 -32.055 1.00 85.25 372 GLU A CA 1
ATOM 3036 C C . GLU A 1 372 ? 15.522 12.519 -31.341 1.00 85.25 372 GLU A C 1
ATOM 3038 O O . GLU A 1 372 ? 14.773 12.393 -30.367 1.00 85.25 372 GLU A O 1
ATOM 3043 N N . ARG A 1 373 ? 15.785 13.724 -31.869 1.00 89.19 373 ARG A N 1
ATOM 3044 C CA . ARG A 1 373 ? 15.178 14.962 -31.364 1.00 89.19 373 ARG A CA 1
ATOM 3045 C C . ARG A 1 373 ? 13.649 14.924 -31.441 1.00 89.19 373 ARG A C 1
ATOM 3047 O O . ARG A 1 373 ? 12.994 15.308 -30.472 1.00 89.19 373 ARG A O 1
ATOM 3054 N N . LYS A 1 374 ? 13.075 14.438 -32.551 1.00 92.25 374 LYS A N 1
ATOM 3055 C CA . LYS A 1 374 ? 11.620 14.261 -32.704 1.00 92.25 374 LYS A CA 1
ATOM 3056 C C . LYS A 1 374 ? 11.066 13.277 -31.667 1.00 92.25 374 LYS A C 1
ATOM 3058 O O . LYS A 1 374 ? 10.141 13.630 -30.942 1.00 92.25 374 LYS A O 1
ATOM 3063 N N . ALA A 1 375 ? 11.654 12.087 -31.555 1.00 85.62 375 ALA A N 1
ATOM 3064 C CA . ALA A 1 375 ? 11.191 11.040 -30.643 1.00 85.62 375 ALA A CA 1
ATOM 3065 C C . ALA A 1 375 ? 11.266 11.466 -29.162 1.00 85.62 375 ALA A C 1
ATOM 3067 O O . ALA A 1 375 ? 10.379 11.144 -28.371 1.00 85.62 375 ALA A O 1
ATOM 3068 N N . ASN A 1 376 ? 12.290 12.238 -28.783 1.00 89.00 376 ASN A N 1
ATOM 3069 C CA . ASN A 1 376 ? 12.399 12.813 -27.441 1.00 89.00 376 ASN A CA 1
ATOM 3070 C C . ASN A 1 376 ? 11.309 13.867 -27.161 1.00 89.00 376 ASN A C 1
ATOM 3072 O O . ASN A 1 376 ? 10.745 13.870 -26.068 1.00 89.00 376 ASN A O 1
ATOM 3076 N N . LEU A 1 377 ? 10.956 14.711 -28.140 1.00 92.69 377 LEU A N 1
ATOM 3077 C CA . LEU A 1 377 ? 9.841 15.663 -28.016 1.00 92.69 377 LEU A CA 1
ATOM 3078 C C . LEU A 1 377 ? 8.477 14.955 -27.948 1.00 92.69 377 LEU A C 1
ATOM 3080 O O . LEU A 1 377 ? 7.627 15.339 -27.147 1.00 92.69 377 LEU A O 1
ATOM 3084 N N . GLU A 1 378 ? 8.263 13.899 -28.737 1.00 91.56 378 GLU A N 1
ATOM 3085 C CA . GLU A 1 378 ? 7.027 13.103 -28.689 1.00 91.56 378 GLU A CA 1
ATOM 3086 C C . GLU A 1 378 ? 6.836 12.427 -27.320 1.00 91.56 378 GLU A C 1
ATOM 3088 O O . GLU A 1 378 ? 5.719 12.426 -26.794 1.00 91.56 378 GLU A O 1
ATOM 3093 N N . ARG A 1 379 ? 7.924 11.959 -26.688 1.00 89.94 379 ARG A N 1
ATOM 3094 C CA . ARG A 1 379 ? 7.902 11.429 -25.313 1.00 89.94 379 ARG A CA 1
ATOM 3095 C C . ARG A 1 379 ? 7.516 12.498 -24.284 1.00 89.94 379 ARG A C 1
ATOM 3097 O O . ARG A 1 379 ? 6.582 12.279 -23.518 1.00 89.94 379 ARG A O 1
ATOM 3104 N N . GLN A 1 380 ? 8.148 13.673 -24.329 1.00 92.88 380 GLN A N 1
ATOM 3105 C CA . GLN A 1 380 ? 7.830 14.798 -23.432 1.00 92.88 380 GLN A CA 1
ATOM 3106 C C . GLN A 1 380 ? 6.367 15.256 -23.570 1.00 92.88 380 GLN A C 1
ATOM 3108 O O . GLN A 1 380 ? 5.703 15.561 -22.580 1.00 92.88 380 GLN A O 1
ATOM 3113 N N . VAL A 1 381 ? 5.824 15.261 -24.794 1.00 94.50 381 VAL A N 1
ATOM 3114 C CA . VAL A 1 381 ? 4.407 15.577 -25.048 1.00 94.50 381 VAL A CA 1
ATOM 3115 C C . VAL A 1 381 ? 3.470 14.506 -24.475 1.00 94.50 381 VAL A C 1
ATOM 3117 O O . VAL A 1 381 ? 2.380 14.845 -24.010 1.00 94.50 381 VAL A O 1
ATOM 3120 N N . LEU A 1 382 ? 3.857 13.227 -24.492 1.00 92.62 382 LEU A N 1
ATOM 3121 C CA . LEU A 1 382 ? 3.079 12.144 -23.882 1.00 92.62 382 LEU A CA 1
ATOM 3122 C C . LEU A 1 382 ? 3.103 12.219 -22.345 1.00 92.62 382 LEU A C 1
ATOM 3124 O O . LEU A 1 382 ? 2.051 12.103 -21.717 1.00 92.62 382 LEU A O 1
ATOM 3128 N N . GLU A 1 383 ? 4.270 12.474 -21.754 1.00 93.38 383 GLU A N 1
ATOM 3129 C CA . GLU A 1 383 ? 4.457 12.695 -20.313 1.00 93.38 383 GLU A CA 1
ATOM 3130 C C . GLU A 1 383 ? 3.590 13.869 -19.826 1.00 93.38 383 GLU A C 1
ATOM 3132 O O . GLU A 1 383 ? 2.696 13.673 -18.999 1.00 93.38 383 GLU A O 1
ATOM 3137 N N . ALA A 1 384 ? 3.725 15.048 -20.445 1.00 91.75 384 ALA A N 1
ATOM 3138 C CA . ALA A 1 384 ? 2.941 16.236 -20.100 1.00 91.75 384 ALA A CA 1
ATOM 3139 C C . ALA A 1 384 ? 1.418 16.036 -20.262 1.00 91.75 384 ALA A C 1
ATOM 3141 O O . ALA A 1 384 ? 0.635 16.530 -19.449 1.00 91.75 384 ALA A O 1
ATOM 3142 N N . LYS A 1 385 ? 0.968 15.275 -21.273 1.00 90.19 385 LYS A N 1
ATOM 3143 C CA . LYS A 1 385 ? -0.454 14.904 -21.432 1.00 90.19 385 LYS A CA 1
ATOM 3144 C C . LYS A 1 385 ? -0.947 13.978 -20.320 1.00 90.19 385 LYS A C 1
ATOM 3146 O O . LYS A 1 385 ? -2.105 14.083 -19.915 1.00 90.19 385 LYS A O 1
ATOM 3151 N N . ASN A 1 386 ? -0.105 13.066 -19.841 1.00 84.69 386 ASN A N 1
ATOM 3152 C CA . ASN A 1 386 ? -0.457 12.162 -18.751 1.00 84.69 386 ASN A CA 1
ATOM 3153 C C . ASN A 1 386 ? -0.498 12.897 -17.405 1.00 84.69 386 ASN A C 1
ATOM 3155 O O . ASN A 1 386 ? -1.412 12.653 -16.620 1.00 84.69 386 ASN A O 1
ATOM 3159 N N . ASP A 1 387 ? 0.410 13.841 -17.161 1.00 85.38 387 ASP A N 1
ATOM 3160 C CA . ASP A 1 387 ? 0.377 14.670 -15.951 1.00 85.38 387 ASP A CA 1
ATOM 3161 C C . ASP A 1 387 ? -0.790 15.665 -15.956 1.00 85.38 387 ASP A C 1
ATOM 3163 O O . ASP A 1 387 ? -1.469 15.814 -14.939 1.00 85.38 387 ASP A O 1
ATOM 3167 N N . LEU A 1 388 ? -1.136 16.238 -17.116 1.00 84.38 388 LEU A N 1
ATOM 3168 C CA . LEU A 1 388 ? -2.358 17.032 -17.263 1.00 84.38 388 LEU A CA 1
ATOM 3169 C C . LEU A 1 388 ? -3.616 16.207 -16.941 1.00 84.38 388 LEU A C 1
ATOM 3171 O O . LEU A 1 388 ? -4.489 16.699 -16.232 1.00 84.38 388 LEU A O 1
ATOM 3175 N N . LYS A 1 389 ? -3.701 14.943 -17.383 1.00 81.06 389 LYS A N 1
ATOM 3176 C CA . LYS A 1 389 ? -4.807 14.035 -17.013 1.00 81.06 389 LYS A CA 1
ATOM 3177 C C . LYS A 1 389 ? -4.862 13.755 -15.506 1.00 81.06 389 LYS A C 1
ATOM 3179 O O . LYS A 1 389 ? -5.957 13.732 -14.950 1.00 81.06 389 LYS A O 1
ATOM 3184 N N . LYS A 1 390 ? -3.713 13.560 -14.841 1.00 75.94 390 LYS A N 1
ATOM 3185 C CA . LYS A 1 390 ? -3.651 13.390 -13.374 1.00 75.94 390 LYS A CA 1
ATOM 3186 C C . LYS A 1 390 ? -4.173 14.639 -12.656 1.00 75.94 390 LYS A C 1
ATOM 3188 O O . LYS A 1 390 ? -4.972 14.507 -11.738 1.00 75.94 390 LYS A O 1
ATOM 3193 N N . ALA A 1 391 ? -3.776 15.831 -13.105 1.00 74.19 391 ALA A N 1
ATOM 3194 C CA . ALA A 1 391 ? -4.185 17.107 -12.515 1.00 74.19 391 ALA A CA 1
ATOM 3195 C C . ALA A 1 391 ? -5.648 17.497 -12.818 1.00 74.19 391 ALA A C 1
ATOM 3197 O O . ALA A 1 391 ? -6.305 18.112 -11.984 1.00 74.19 391 ALA A O 1
ATOM 3198 N N . GLN A 1 392 ? -6.174 17.135 -13.993 1.00 67.69 392 GLN A N 1
ATOM 3199 C CA . GLN A 1 392 ? -7.579 17.350 -14.372 1.00 67.69 392 GLN A CA 1
ATOM 3200 C C . GLN A 1 392 ? -8.540 16.323 -13.755 1.00 67.69 392 GLN A C 1
ATOM 3202 O O . GLN A 1 392 ? -9.757 16.511 -13.804 1.00 67.69 392 GLN A O 1
ATOM 3207 N N . SER A 1 393 ? -8.019 15.246 -13.163 1.00 60.72 393 SER A N 1
ATOM 3208 C CA . SER A 1 393 ? -8.818 14.343 -12.343 1.00 60.72 393 SER A CA 1
ATOM 3209 C C . SER A 1 393 ? -9.335 15.096 -11.116 1.00 60.72 393 SER A C 1
ATOM 3211 O O . SER A 1 393 ? -8.572 15.438 -10.214 1.00 60.72 393 SER A O 1
ATOM 3213 N N . LEU A 1 394 ? -10.651 15.334 -11.066 1.00 55.75 394 LEU A N 1
ATOM 3214 C CA . LEU A 1 394 ? -11.365 15.772 -9.862 1.00 55.75 394 LEU A CA 1
ATOM 3215 C C . LEU A 1 394 ? -11.337 14.631 -8.832 1.00 55.75 394 LEU A C 1
ATOM 3217 O O . LEU A 1 394 ? -12.300 13.875 -8.676 1.00 55.75 394 LEU A O 1
ATOM 3221 N N . LEU A 1 395 ? -10.182 14.532 -8.167 1.00 54.28 395 LEU A N 1
ATOM 3222 C CA . LEU A 1 395 ? -9.570 13.390 -7.468 1.00 54.28 395 LEU A CA 1
ATOM 3223 C C . LEU A 1 395 ? -10.342 12.819 -6.264 1.00 54.28 395 LEU A C 1
ATOM 3225 O O . LEU A 1 395 ? -9.795 12.058 -5.477 1.00 54.28 395 LEU A O 1
ATOM 3229 N N . GLN A 1 396 ? -11.606 13.206 -6.100 1.00 59.41 396 GLN A N 1
ATOM 3230 C CA . GLN A 1 396 ? -12.473 12.807 -4.993 1.00 59.41 396 GLN A CA 1
ATOM 3231 C C . GLN A 1 396 ? -13.882 12.393 -5.450 1.00 59.41 396 GLN A C 1
ATOM 3233 O O . GLN A 1 396 ? -14.560 11.678 -4.721 1.00 59.41 396 GLN A O 1
ATOM 3238 N N . ILE A 1 397 ? -14.349 12.764 -6.654 1.00 63.22 397 ILE A N 1
ATOM 3239 C CA . ILE A 1 397 ? -15.719 12.423 -7.104 1.00 63.22 397 ILE A CA 1
ATOM 3240 C C . ILE A 1 397 ? -15.845 10.928 -7.440 1.00 63.22 397 ILE A C 1
ATOM 3242 O O . ILE A 1 397 ? -16.901 10.328 -7.224 1.00 63.22 397 ILE A O 1
ATOM 3246 N N . GLY A 1 398 ? -14.776 10.319 -7.964 1.00 66.88 398 GLY A N 1
ATOM 3247 C CA . GLY A 1 398 ? -14.714 8.877 -8.209 1.00 66.88 398 GLY A CA 1
ATOM 3248 C C . GLY A 1 398 ? -14.822 8.083 -6.909 1.00 66.88 398 GLY A C 1
ATOM 3249 O O . GLY A 1 398 ? -15.669 7.198 -6.794 1.00 66.88 398 GLY A O 1
ATOM 3250 N N . ASP A 1 399 ? -14.026 8.452 -5.907 1.00 80.25 399 ASP A N 1
ATOM 3251 C CA . ASP A 1 399 ? -13.943 7.712 -4.649 1.00 80.25 399 ASP A CA 1
ATOM 3252 C C . ASP A 1 399 ? -15.096 8.024 -3.690 1.00 80.25 399 ASP A C 1
ATOM 3254 O O . ASP A 1 399 ? -15.628 7.104 -3.075 1.00 80.25 399 ASP A O 1
ATOM 3258 N N . LEU A 1 400 ? -15.630 9.251 -3.680 1.00 86.44 400 LEU A N 1
ATOM 3259 C CA . LEU A 1 400 ? -16.870 9.586 -2.965 1.00 86.44 400 LEU A CA 1
ATOM 3260 C C . LEU A 1 400 ? -18.048 8.695 -3.393 1.00 86.44 400 LEU A C 1
ATOM 3262 O O . LEU A 1 400 ? -18.869 8.320 -2.556 1.00 86.44 400 LEU A O 1
ATOM 3266 N N . LYS A 1 401 ? -18.127 8.294 -4.671 1.00 89.31 401 LYS A N 1
ATOM 3267 C CA . LYS A 1 401 ? -19.138 7.327 -5.141 1.00 89.31 401 LYS A CA 1
ATOM 3268 C C . LYS A 1 401 ? -18.916 5.918 -4.577 1.00 89.31 401 LYS A C 1
ATOM 3270 O O . LYS A 1 401 ? -19.901 5.216 -4.348 1.00 89.31 401 LYS A O 1
ATOM 3275 N N . LYS A 1 402 ? -17.663 5.514 -4.328 1.00 92.94 402 LYS A N 1
ATOM 3276 C CA . LYS A 1 402 ? -17.311 4.240 -3.675 1.00 92.94 402 LYS A CA 1
ATOM 3277 C C . LYS A 1 402 ? -17.637 4.287 -2.181 1.00 92.94 402 LYS A C 1
ATOM 3279 O O . LYS A 1 402 ? -18.356 3.417 -1.699 1.00 92.94 402 LYS A O 1
ATOM 3284 N N . TYR A 1 403 ? -17.219 5.339 -1.471 1.00 92.81 403 TYR A N 1
ATOM 3285 C CA . TYR A 1 403 ? -17.516 5.532 -0.045 1.00 92.81 403 TYR A CA 1
ATOM 3286 C C . TYR A 1 403 ? -19.031 5.587 0.211 1.00 92.81 403 TYR A C 1
ATOM 3288 O O . TYR A 1 403 ? -19.548 4.834 1.035 1.00 92.81 403 TYR A O 1
ATOM 3296 N N . LYS A 1 404 ? -19.791 6.343 -0.598 1.00 93.44 404 LYS A N 1
ATOM 3297 C CA . LYS A 1 404 ? -21.267 6.322 -0.568 1.00 93.44 404 LYS A CA 1
ATOM 3298 C C . LYS A 1 404 ? -21.877 4.953 -0.888 1.00 93.44 404 LYS A C 1
ATOM 3300 O O . LYS A 1 404 ? -23.033 4.712 -0.551 1.00 93.44 404 LYS A O 1
ATOM 3305 N N . ARG A 1 405 ? -21.168 4.041 -1.560 1.00 95.12 405 ARG A N 1
ATOM 3306 C CA . ARG A 1 405 ? -21.642 2.662 -1.767 1.00 95.12 405 ARG A CA 1
ATOM 3307 C C . ARG A 1 405 ? -21.451 1.820 -0.506 1.00 95.12 405 ARG A C 1
ATOM 3309 O O . ARG A 1 405 ? -22.381 1.109 -0.143 1.00 95.12 405 ARG A O 1
ATOM 3316 N N . VAL A 1 406 ? -20.319 1.957 0.185 1.00 96.88 406 VAL A N 1
ATOM 3317 C CA . VAL A 1 406 ? -20.061 1.292 1.476 1.00 96.88 406 VAL A CA 1
ATOM 3318 C C . VAL A 1 406 ? -21.059 1.744 2.535 1.00 96.88 406 VAL A C 1
ATOM 3320 O O . VAL A 1 406 ? -21.770 0.908 3.086 1.00 96.88 406 VAL A O 1
ATOM 3323 N N . LEU A 1 407 ? -21.197 3.057 2.750 1.00 97.25 407 LEU A N 1
ATOM 3324 C CA . LEU A 1 407 ? -22.097 3.617 3.766 1.00 97.25 407 LEU A CA 1
ATOM 3325 C C . LEU A 1 407 ? -23.552 3.150 3.577 1.00 97.25 407 LEU A C 1
ATOM 3327 O O . LEU A 1 407 ? -24.204 2.762 4.547 1.00 97.25 407 LEU A O 1
ATOM 3331 N N . ARG A 1 408 ? -24.036 3.081 2.328 1.00 96.62 408 ARG A N 1
ATOM 3332 C CA . ARG A 1 408 ? -25.378 2.559 2.013 1.00 96.62 408 ARG A CA 1
ATOM 3333 C C . ARG A 1 408 ? -25.509 1.046 2.169 1.00 96.62 408 ARG A C 1
ATOM 3335 O O . ARG A 1 408 ? -26.570 0.570 2.554 1.00 96.62 408 ARG A O 1
ATOM 3342 N N . ARG A 1 409 ? -24.450 0.273 1.904 1.00 96.19 409 ARG A N 1
ATOM 3343 C CA . ARG A 1 409 ? -24.451 -1.188 2.112 1.00 96.19 409 ARG A CA 1
ATOM 3344 C C . ARG A 1 409 ? -24.352 -1.593 3.580 1.00 96.19 409 ARG A C 1
ATOM 3346 O O . ARG A 1 409 ? -24.861 -2.649 3.935 1.00 96.19 409 ARG A O 1
ATOM 3353 N N . LEU A 1 410 ? -23.712 -0.775 4.414 1.00 96.69 410 LEU A N 1
ATOM 3354 C CA . LEU A 1 410 ? -23.588 -1.008 5.854 1.00 96.69 410 LEU A CA 1
ATOM 3355 C C . LEU A 1 410 ? -24.723 -0.363 6.683 1.00 96.69 410 LEU A C 1
ATOM 3357 O O . LEU A 1 410 ? -24.780 -0.573 7.896 1.00 96.69 410 LEU A O 1
ATOM 3361 N N . GLY A 1 411 ? -25.628 0.402 6.056 1.00 96.31 411 GLY A N 1
ATOM 3362 C CA . GLY A 1 411 ? -26.803 1.007 6.705 1.00 96.31 411 GLY A CA 1
ATOM 3363 C C . GLY A 1 411 ? -26.537 2.316 7.463 1.00 96.31 411 GLY A C 1
ATOM 3364 O O . GLY A 1 411 ? -27.231 2.611 8.431 1.00 96.31 411 GLY A O 1
ATOM 3365 N N . TYR A 1 412 ? -25.516 3.079 7.064 1.00 97.69 412 TYR A N 1
ATOM 3366 C CA . TYR A 1 412 ? -25.160 4.381 7.651 1.00 97.69 412 TYR A CA 1
ATOM 3367 C C . TYR A 1 412 ? -25.943 5.530 6.994 1.00 97.69 412 TYR A C 1
ATOM 3369 O O . TYR A 1 412 ? -26.218 6.549 7.630 1.00 97.69 412 TYR A O 1
ATOM 3377 N N . CYS A 1 413 ? -26.329 5.357 5.731 1.00 96.25 413 CYS A N 1
ATOM 3378 C CA . CYS A 1 413 ? -27.258 6.224 5.017 1.00 96.25 413 CYS A CA 1
ATOM 3379 C C . CYS A 1 413 ? -28.118 5.414 4.039 1.00 96.25 413 CYS A C 1
ATOM 3381 O O . CYS A 1 413 ? -27.758 4.302 3.645 1.00 96.25 413 CYS A O 1
ATOM 3383 N N . ASN A 1 414 ? -29.245 5.986 3.626 1.00 94.06 414 ASN A N 1
ATOM 3384 C CA . ASN A 1 414 ? -30.217 5.317 2.770 1.00 94.06 414 ASN A CA 1
ATOM 3385 C C . ASN A 1 414 ? -29.931 5.527 1.269 1.00 94.06 414 ASN A C 1
ATOM 3387 O O . ASN A 1 414 ? -28.954 6.160 0.866 1.00 94.06 414 ASN A O 1
ATOM 3391 N N . SER A 1 415 ? -30.791 4.986 0.401 1.00 92.88 415 SER A N 1
ATOM 3392 C CA . SER A 1 415 ? -30.612 5.036 -1.059 1.00 92.88 415 SER A CA 1
ATOM 3393 C C . SER A 1 415 ? -30.522 6.454 -1.645 1.00 92.88 415 SER A C 1
ATOM 3395 O O . SER A 1 415 ? -29.861 6.620 -2.673 1.00 92.88 415 SER A O 1
ATOM 3397 N N . THR A 1 416 ? -31.109 7.462 -0.986 1.00 94.19 416 THR A N 1
ATOM 3398 C CA . THR A 1 416 ? -31.055 8.887 -1.363 1.00 94.19 416 THR A CA 1
ATOM 3399 C C . THR A 1 416 ? -29.938 9.666 -0.652 1.00 94.19 416 THR A C 1
ATOM 3401 O O . THR A 1 416 ? -29.960 10.894 -0.635 1.00 94.19 416 THR A O 1
ATOM 3404 N N . ASP A 1 417 ? -28.939 8.962 -0.105 1.00 92.00 417 ASP A N 1
ATOM 3405 C CA . ASP A 1 417 ? -27.782 9.495 0.629 1.00 92.00 417 ASP A CA 1
ATOM 3406 C C . ASP A 1 417 ? -28.141 10.285 1.913 1.00 92.00 417 ASP A C 1
ATOM 3408 O O . ASP A 1 417 ? -27.314 11.045 2.421 1.00 92.00 417 ASP A O 1
ATOM 3412 N N . ILE A 1 418 ? -29.345 10.102 2.473 1.00 95.94 418 ILE A N 1
ATOM 3413 C CA . ILE A 1 418 ? -29.748 10.708 3.756 1.00 95.94 418 ILE A CA 1
ATOM 3414 C C . ILE A 1 418 ? -29.226 9.841 4.907 1.00 95.94 418 ILE A C 1
ATOM 3416 O O . ILE A 1 418 ? -29.348 8.619 4.873 1.00 95.94 418 ILE A O 1
ATOM 3420 N N . ILE A 1 419 ? -28.640 10.473 5.927 1.00 96.00 419 ILE A N 1
ATOM 3421 C CA . ILE A 1 419 ? -27.999 9.793 7.060 1.00 96.00 419 ILE A CA 1
ATOM 3422 C C . ILE A 1 419 ? -29.017 9.105 7.989 1.00 96.00 419 ILE A C 1
ATOM 3424 O O . ILE A 1 419 ? -30.000 9.712 8.428 1.00 96.00 419 ILE A O 1
ATOM 3428 N N . ASP A 1 420 ? -28.756 7.843 8.326 1.00 95.31 420 ASP A N 1
ATOM 3429 C CA . ASP A 1 420 ? -29.572 7.028 9.232 1.00 95.31 420 ASP A CA 1
ATOM 3430 C C . ASP A 1 420 ? -29.040 7.086 10.676 1.00 95.31 420 ASP A C 1
ATOM 3432 O O . ASP A 1 420 ? -28.067 7.784 10.970 1.00 95.31 420 ASP A O 1
ATOM 3436 N N . LEU A 1 421 ? -29.685 6.379 11.616 1.00 95.19 421 LEU A N 1
ATOM 3437 C CA . LEU A 1 421 ? -29.268 6.383 13.027 1.00 95.19 421 LEU A CA 1
ATOM 3438 C C . LEU A 1 421 ? -27.820 5.900 13.192 1.00 95.19 421 LEU A C 1
ATOM 3440 O O . LEU A 1 421 ? -27.038 6.544 13.880 1.00 95.19 421 LEU A O 1
ATOM 3444 N N . LYS A 1 422 ? -27.447 4.820 12.498 1.00 96.12 422 LYS A N 1
ATOM 3445 C CA . LYS A 1 422 ? -26.089 4.261 12.509 1.00 96.12 422 LYS A CA 1
ATOM 3446 C C . LYS A 1 422 ? -25.045 5.252 11.987 1.00 96.12 422 LYS A C 1
ATOM 3448 O O . LYS A 1 422 ? -23.970 5.364 12.561 1.00 96.12 422 LYS A O 1
ATOM 3453 N N . GLY A 1 423 ? -25.393 6.030 10.958 1.00 96.12 423 GLY A N 1
ATOM 3454 C CA . GLY A 1 423 ? -24.548 7.116 10.466 1.00 96.12 423 GLY A CA 1
ATOM 3455 C C . GLY A 1 423 ? -24.367 8.228 11.497 1.00 96.12 423 GLY A C 1
ATOM 3456 O O . GLY A 1 423 ? -23.241 8.645 11.734 1.00 96.12 423 GLY A O 1
ATOM 3457 N N . ARG A 1 424 ? -25.450 8.669 12.156 1.00 95.44 424 ARG A N 1
ATOM 3458 C CA . ARG A 1 424 ? -25.373 9.681 13.228 1.00 95.44 424 ARG A CA 1
ATOM 3459 C C . ARG A 1 424 ? -24.477 9.237 14.385 1.00 95.44 424 ARG A C 1
ATOM 3461 O O . ARG A 1 424 ? -23.696 10.041 14.867 1.00 95.44 424 ARG A O 1
ATOM 3468 N N . VAL A 1 425 ? -24.562 7.970 14.786 1.00 96.06 425 VAL A N 1
ATOM 3469 C CA . VAL A 1 425 ? -23.719 7.391 15.846 1.00 96.06 425 VAL A CA 1
ATOM 3470 C C . VAL A 1 425 ? -22.242 7.369 15.443 1.00 96.06 425 VAL A C 1
ATOM 3472 O O . VAL A 1 425 ? -21.388 7.694 16.260 1.00 96.06 425 VAL A O 1
ATOM 3475 N N . ALA A 1 426 ? -21.937 7.054 14.182 1.00 96.75 426 ALA A N 1
ATOM 3476 C CA . ALA A 1 426 ? -20.566 7.077 13.673 1.00 96.75 426 ALA A CA 1
ATOM 3477 C C . ALA A 1 426 ? -19.957 8.489 13.646 1.00 96.75 426 ALA A C 1
ATOM 3479 O O . ALA A 1 426 ? -18.761 8.636 13.861 1.00 96.75 426 ALA A O 1
ATOM 3480 N N . CYS A 1 427 ? -20.771 9.534 13.448 1.00 96.19 427 CYS A N 1
ATOM 3481 C CA . CYS A 1 427 ? -20.317 10.927 13.517 1.00 96.19 427 CYS A CA 1
ATOM 3482 C C . CYS A 1 427 ? -19.870 11.383 14.921 1.00 96.19 427 CYS A C 1
ATOM 3484 O O . CYS A 1 427 ? -19.285 12.457 15.029 1.00 96.19 427 CYS A O 1
ATOM 3486 N N . GLU A 1 428 ? -20.122 10.598 15.974 1.00 96.31 428 GLU A N 1
ATOM 3487 C CA . GLU A 1 428 ? -19.610 10.854 17.329 1.00 96.31 428 GLU A CA 1
ATOM 3488 C C . GLU A 1 428 ? -18.201 10.259 17.557 1.00 96.31 428 GLU A C 1
ATOM 3490 O O . GLU A 1 428 ? -17.646 10.423 18.644 1.00 96.31 428 GLU A O 1
ATOM 3495 N N . ILE A 1 429 ? -17.620 9.557 16.569 1.00 96.19 429 ILE A N 1
ATOM 3496 C CA . ILE A 1 429 ? -16.344 8.826 16.668 1.00 96.19 429 ILE A CA 1
ATOM 3497 C C . ILE A 1 429 ? -15.320 9.402 15.673 1.00 96.19 429 ILE A C 1
ATOM 3499 O O . ILE A 1 429 ? -15.601 9.520 14.485 1.00 96.19 429 ILE A O 1
ATOM 3503 N N . ASP A 1 430 ? -14.124 9.734 16.166 1.00 93.75 430 ASP A N 1
ATOM 3504 C CA . ASP A 1 430 ? -13.027 10.363 15.396 1.00 93.75 430 ASP A CA 1
ATOM 3505 C C . ASP A 1 430 ? -11.634 9.791 15.756 1.00 93.75 430 ASP A C 1
ATOM 3507 O O . ASP A 1 430 ? -10.706 9.781 14.951 1.00 93.75 430 ASP A O 1
ATOM 3511 N N . THR A 1 431 ? -11.452 9.270 16.975 1.00 91.44 431 THR A N 1
ATOM 3512 C CA . THR A 1 431 ? -10.131 8.858 17.500 1.00 91.44 431 THR A CA 1
ATOM 3513 C C . THR A 1 431 ? -9.730 7.403 17.183 1.00 91.44 431 THR A C 1
ATOM 3515 O O . THR A 1 431 ? -8.565 7.023 17.383 1.00 91.44 431 THR A O 1
ATOM 3518 N N . GLY A 1 432 ? -10.663 6.618 16.637 1.00 89.94 432 GLY A N 1
ATOM 3519 C CA . GLY A 1 432 ? -10.495 5.259 16.109 1.00 89.94 432 GLY A CA 1
ATOM 3520 C C . GLY A 1 432 ? -11.470 5.005 14.948 1.00 89.94 432 GLY A C 1
ATOM 3521 O O . GLY A 1 432 ? -12.305 5.858 14.675 1.00 89.94 432 GLY A O 1
ATOM 3522 N N . ASP A 1 433 ? -11.367 3.854 14.269 1.00 96.00 433 ASP A N 1
ATOM 3523 C CA . ASP A 1 433 ? -12.176 3.538 13.072 1.00 96.00 433 ASP A CA 1
ATOM 3524 C C . ASP A 1 433 ? -13.689 3.619 13.348 1.00 96.00 433 ASP A C 1
ATOM 3526 O O . ASP A 1 433 ? -14.248 2.839 14.130 1.00 96.00 433 ASP A O 1
ATOM 3530 N N . GLU A 1 434 ? -14.352 4.570 12.698 1.00 96.00 434 GLU A N 1
ATOM 3531 C CA . GLU A 1 434 ? -15.745 4.929 12.931 1.00 96.00 434 GLU A CA 1
ATOM 3532 C C . GLU A 1 434 ? -16.724 3.856 12.437 1.00 96.00 434 GLU A C 1
ATOM 3534 O O . GLU A 1 434 ? -17.823 3.719 12.984 1.00 96.00 434 GLU A O 1
ATOM 3539 N N . LEU A 1 435 ? -16.324 3.049 11.447 1.00 97.19 435 LEU A N 1
ATOM 3540 C CA . LEU A 1 435 ? -17.150 1.981 10.891 1.00 97.19 435 LEU A CA 1
ATOM 3541 C C . LEU A 1 435 ? -17.124 0.751 11.800 1.00 97.19 435 LEU A C 1
ATOM 3543 O O . LEU A 1 435 ? -18.168 0.308 12.271 1.00 97.19 435 LEU A O 1
ATOM 3547 N N . VAL A 1 436 ? -15.949 0.193 12.088 1.00 97.75 436 VAL A N 1
ATOM 3548 C CA . VAL A 1 436 ? -15.813 -1.036 12.887 1.00 97.75 436 VAL A CA 1
ATOM 3549 C C . VAL A 1 436 ? -16.284 -0.809 14.320 1.00 97.75 436 VAL A C 1
ATOM 3551 O O . VAL A 1 436 ? -16.985 -1.663 14.867 1.00 97.75 436 VAL A O 1
ATOM 3554 N N . THR A 1 437 ? -15.990 0.352 14.913 1.00 96.94 437 THR A N 1
ATOM 3555 C CA . THR A 1 437 ? -16.452 0.671 16.274 1.00 96.94 437 THR A CA 1
ATOM 3556 C C . THR A 1 437 ? -17.982 0.768 16.338 1.00 96.94 437 THR A C 1
ATOM 3558 O O . THR A 1 437 ? -18.603 0.181 17.228 1.00 96.94 437 THR A O 1
ATOM 3561 N N . THR A 1 438 ? -18.613 1.422 15.355 1.00 97.44 438 THR A N 1
ATOM 3562 C CA . THR A 1 438 ? -20.081 1.519 15.264 1.00 97.44 438 THR A CA 1
ATOM 3563 C C . THR A 1 438 ? -20.728 0.168 14.942 1.00 97.44 438 THR A C 1
ATOM 3565 O O . THR A 1 438 ? -21.759 -0.172 15.519 1.00 97.44 438 THR A O 1
ATOM 3568 N N . GLU A 1 439 ? -20.132 -0.648 14.068 1.00 97.56 439 GLU A N 1
ATOM 3569 C CA . GLU A 1 439 ? -20.605 -2.010 13.790 1.00 97.56 439 GLU A CA 1
ATOM 3570 C C . GLU A 1 439 ? -20.595 -2.889 15.051 1.00 97.56 439 GLU A C 1
ATOM 3572 O O . GLU A 1 439 ? -21.576 -3.579 15.310 1.00 97.56 439 GLU A O 1
ATOM 3577 N N . LEU A 1 440 ? -19.541 -2.836 15.875 1.00 97.12 440 LEU A N 1
ATOM 3578 C CA . LEU A 1 440 ? -19.485 -3.561 17.153 1.00 97.12 440 LEU A CA 1
ATOM 3579 C C . LEU A 1 440 ? -20.539 -3.082 18.157 1.00 97.12 440 LEU A C 1
ATOM 3581 O O . LEU A 1 440 ? -21.115 -3.896 18.882 1.00 97.12 440 LEU A O 1
ATOM 3585 N N . LEU A 1 441 ? -20.802 -1.774 18.181 1.00 95.94 441 LEU A N 1
ATOM 3586 C CA . LEU A 1 441 ? -21.800 -1.161 19.050 1.00 95.94 441 LEU A CA 1
ATOM 3587 C C . LEU A 1 441 ? -23.228 -1.587 18.663 1.00 95.94 441 LEU A C 1
ATOM 3589 O O . LEU A 1 441 ? -23.997 -1.998 19.529 1.00 95.94 441 LEU A O 1
ATOM 3593 N N . PHE A 1 442 ? -23.561 -1.585 17.368 1.00 95.56 442 PHE A N 1
ATOM 3594 C CA . PHE A 1 442 ? -24.859 -2.059 16.863 1.00 95.56 442 PHE A CA 1
ATOM 3595 C C . PHE A 1 442 ? -25.015 -3.587 16.897 1.00 95.56 442 PHE A C 1
ATOM 3597 O O . PHE A 1 442 ? -26.128 -4.073 17.081 1.00 95.56 442 PHE A O 1
ATOM 3604 N N . ASN A 1 443 ? -23.921 -4.345 16.784 1.00 94.81 443 ASN A N 1
ATOM 3605 C CA . ASN A 1 443 ? -23.914 -5.797 16.989 1.00 94.81 443 ASN A CA 1
ATOM 3606 C C . ASN A 1 443 ? -24.006 -6.195 18.478 1.00 94.81 443 ASN A C 1
ATOM 3608 O O . ASN A 1 443 ? -24.007 -7.383 18.787 1.00 94.81 443 ASN A O 1
ATOM 3612 N N . GLY A 1 444 ? -24.058 -5.228 19.403 1.00 94.50 444 GLY A N 1
ATOM 3613 C CA . GLY A 1 444 ? -24.204 -5.476 20.838 1.00 94.50 444 GLY A CA 1
ATOM 3614 C C . GLY A 1 444 ? -22.968 -6.071 21.517 1.00 94.50 444 GLY A C 1
ATOM 3615 O O . GLY A 1 444 ? -23.065 -6.490 22.665 1.00 94.50 444 GLY A O 1
ATOM 3616 N N . VAL A 1 445 ? -21.798 -6.087 20.864 1.00 95.62 445 VAL A N 1
ATOM 3617 C CA . VAL A 1 445 ? -20.594 -6.774 21.377 1.00 95.62 445 VAL A CA 1
ATOM 3618 C C . VAL A 1 445 ? -20.136 -6.206 22.723 1.00 95.62 445 VAL A C 1
ATOM 3620 O O . VAL A 1 445 ? -19.603 -6.939 23.546 1.00 95.62 445 VAL A O 1
ATOM 3623 N N . PHE A 1 446 ? -20.392 -4.923 22.993 1.00 96.75 446 PHE A N 1
ATOM 3624 C CA . PHE A 1 446 ? -20.079 -4.285 24.276 1.00 96.75 446 PHE A CA 1
ATOM 3625 C C . PHE A 1 446 ? -21.096 -4.567 25.400 1.00 96.75 446 PHE A C 1
ATOM 3627 O O . PHE A 1 446 ? -20.833 -4.186 26.543 1.00 96.75 446 PHE A O 1
ATOM 3634 N N . ASN A 1 447 ? -22.234 -5.219 25.129 1.00 94.81 447 ASN A N 1
ATOM 3635 C CA . ASN A 1 447 ? -23.293 -5.455 26.122 1.00 94.81 447 ASN A CA 1
ATOM 3636 C C . ASN A 1 447 ? -22.838 -6.427 27.219 1.00 94.81 447 ASN A C 1
ATOM 3638 O O . ASN A 1 447 ? -22.944 -6.099 28.400 1.00 94.81 447 ASN A O 1
ATOM 3642 N N . ASP A 1 448 ? -22.245 -7.558 26.836 1.00 91.31 448 ASP A N 1
ATOM 3643 C CA . ASP A 1 448 ? -21.847 -8.621 27.773 1.00 91.31 448 ASP A CA 1
ATOM 3644 C C . ASP A 1 448 ? -20.458 -8.398 28.404 1.00 91.31 448 ASP A C 1
ATOM 3646 O O . ASP A 1 448 ? -20.094 -9.058 29.377 1.00 91.31 448 ASP A O 1
ATOM 3650 N N . LEU A 1 449 ? -19.666 -7.453 27.881 1.00 96.25 449 LEU A N 1
ATOM 3651 C CA . LEU A 1 449 ? -18.323 -7.165 28.397 1.00 96.25 449 LEU A CA 1
ATOM 3652 C C . LEU A 1 449 ? -18.370 -6.405 29.723 1.00 96.25 449 LEU A C 1
ATOM 3654 O O . LEU A 1 449 ? -19.114 -5.434 29.882 1.00 96.25 449 LEU A O 1
ATOM 3658 N N . THR A 1 450 ? -17.479 -6.765 30.643 1.00 96.81 450 THR A N 1
ATOM 3659 C CA . THR A 1 450 ? -17.128 -5.897 31.776 1.00 96.81 450 THR A CA 1
ATOM 3660 C C . THR A 1 450 ? -16.451 -4.609 31.293 1.00 96.81 450 THR A C 1
ATOM 3662 O O . THR A 1 450 ? -15.893 -4.555 30.195 1.00 96.81 450 THR A O 1
ATOM 3665 N N . VAL A 1 451 ? -16.444 -3.570 32.135 1.00 97.62 451 VAL A N 1
ATOM 3666 C CA . VAL A 1 451 ? -15.781 -2.283 31.847 1.00 97.62 451 VAL A CA 1
ATOM 3667 C C . VAL A 1 451 ? -14.318 -2.483 31.424 1.00 97.62 451 VAL A C 1
ATOM 3669 O O . VAL A 1 451 ? -13.897 -1.960 30.396 1.00 97.62 451 VAL A O 1
ATOM 3672 N N . SER A 1 452 ? -13.562 -3.310 32.151 1.00 96.81 452 SER A N 1
ATOM 3673 C CA . SER A 1 452 ? -12.149 -3.589 31.865 1.00 96.81 452 SER A CA 1
ATOM 3674 C C . SER A 1 452 ? -11.939 -4.311 30.529 1.00 96.81 452 SER A C 1
ATOM 3676 O O . SER A 1 452 ? -11.006 -3.979 29.800 1.00 96.81 452 SER A O 1
ATOM 3678 N N . GLN A 1 453 ? -12.820 -5.250 30.163 1.00 96.56 453 GLN A N 1
ATOM 3679 C CA . GLN A 1 453 ? -12.785 -5.936 28.862 1.00 96.56 453 GLN A CA 1
ATOM 3680 C C . GLN A 1 453 ? -13.191 -5.004 27.704 1.00 96.56 453 GLN A C 1
ATOM 3682 O O . GLN A 1 453 ? -12.592 -5.066 26.631 1.00 96.56 453 GLN A O 1
ATOM 3687 N N . ALA A 1 454 ? -14.158 -4.104 27.916 1.00 97.69 454 ALA A N 1
ATOM 3688 C CA . ALA A 1 454 ? -14.558 -3.105 26.924 1.00 97.69 454 ALA A CA 1
ATOM 3689 C C . ALA A 1 454 ? -13.432 -2.090 26.651 1.00 97.69 454 ALA A C 1
ATOM 3691 O O . ALA A 1 454 ? -13.095 -1.841 25.493 1.00 97.69 454 ALA A O 1
ATOM 3692 N N . CYS A 1 455 ? -12.789 -1.564 27.701 1.00 97.69 455 CYS A N 1
ATOM 3693 C CA . CYS A 1 455 ? -11.607 -0.708 27.572 1.00 97.69 455 CYS A CA 1
ATOM 3694 C C . CYS A 1 455 ? -10.438 -1.441 26.892 1.00 97.69 455 CYS A C 1
ATOM 3696 O O . CYS A 1 455 ? -9.785 -0.869 26.020 1.00 97.69 455 CYS A O 1
ATOM 3698 N N . ALA A 1 456 ? -10.198 -2.710 27.244 1.00 96.81 456 ALA A N 1
ATOM 3699 C CA . ALA A 1 456 ? -9.184 -3.540 26.599 1.00 96.81 456 ALA A CA 1
ATOM 3700 C C . ALA A 1 456 ? -9.434 -3.675 25.089 1.00 96.81 456 ALA A C 1
ATOM 3702 O O . ALA A 1 456 ? -8.523 -3.419 24.305 1.00 96.81 456 ALA A O 1
ATOM 3703 N N . LEU A 1 457 ? -10.661 -3.994 24.664 1.00 97.25 457 LEU A N 1
ATOM 3704 C CA . LEU A 1 457 ? -11.003 -4.113 23.242 1.00 97.25 457 LEU A CA 1
ATOM 3705 C C . LEU A 1 457 ? -10.864 -2.782 22.487 1.00 97.25 457 LEU A C 1
ATOM 3707 O O . LEU A 1 457 ? -10.339 -2.758 21.375 1.00 97.25 457 LEU A O 1
ATOM 3711 N N . LEU A 1 458 ? -11.276 -1.669 23.100 1.00 97.88 458 LEU A N 1
ATOM 3712 C CA . LEU A 1 458 ? -11.134 -0.333 22.512 1.00 97.88 458 LEU A CA 1
ATOM 3713 C C . LEU A 1 458 ? -9.664 0.118 22.386 1.00 97.88 458 LEU A C 1
ATOM 3715 O O . LEU A 1 458 ? -9.354 0.944 21.528 1.00 97.88 458 LEU A O 1
ATOM 3719 N N . SER A 1 459 ? -8.727 -0.454 23.158 1.00 96.69 459 SER A N 1
ATOM 3720 C CA . SER A 1 459 ? -7.291 -0.154 23.011 1.00 96.69 459 SER A CA 1
ATOM 3721 C C . SER A 1 459 ? -6.738 -0.507 21.619 1.00 96.69 459 SER A C 1
ATOM 3723 O O . SER A 1 459 ? -5.875 0.210 21.104 1.00 96.69 459 SER A O 1
ATOM 3725 N N . CYS A 1 460 ? -7.305 -1.528 20.962 1.00 96.12 460 CYS A N 1
ATOM 3726 C CA . CYS A 1 460 ? -6.915 -1.974 19.621 1.00 96.12 460 CYS A CA 1
ATOM 3727 C C . CYS A 1 460 ? -7.096 -0.899 18.538 1.00 96.12 460 CYS A C 1
ATOM 3729 O O . CYS A 1 460 ? -6.410 -0.942 17.521 1.00 96.12 460 CYS A O 1
ATOM 3731 N N . PHE A 1 461 ? -7.997 0.064 18.754 1.00 96.69 461 PHE A N 1
ATOM 3732 C CA . PHE A 1 461 ? -8.340 1.126 17.801 1.00 96.69 461 PHE A CA 1
ATOM 3733 C C . PHE A 1 461 ? -7.404 2.340 17.902 1.00 96.69 461 PHE A C 1
ATOM 3735 O O . PHE A 1 461 ? -7.296 3.126 16.961 1.00 96.69 461 PHE A O 1
ATOM 3742 N N . VAL A 1 462 ? -6.716 2.503 19.039 1.00 95.94 462 VAL A N 1
ATOM 3743 C CA . VAL A 1 462 ? -5.854 3.664 19.324 1.00 95.94 462 VAL A CA 1
ATOM 3744 C C . VAL A 1 462 ? -4.363 3.329 19.376 1.00 95.94 462 VAL A C 1
ATOM 3746 O O . VAL A 1 462 ? -3.534 4.229 19.205 1.00 95.94 462 VAL A O 1
ATOM 3749 N N . PHE A 1 463 ? -3.995 2.060 19.581 1.00 93.62 463 PHE A N 1
ATOM 3750 C CA . PHE A 1 463 ? -2.600 1.627 19.580 1.00 93.62 463 PHE A CA 1
ATOM 3751 C C . PHE A 1 463 ? -2.075 1.415 18.153 1.00 93.62 463 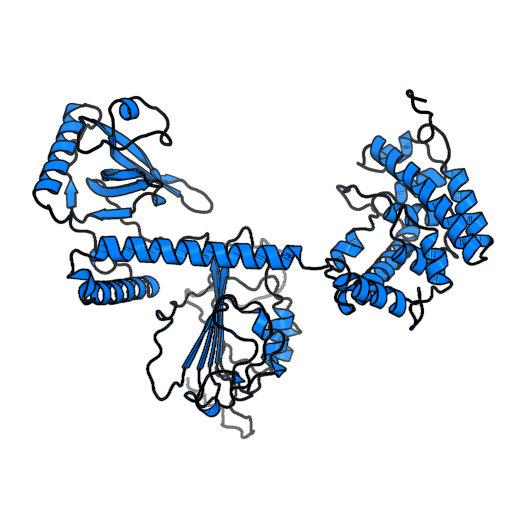PHE A C 1
ATOM 3753 O O . PHE A 1 463 ? -2.423 0.452 17.478 1.00 93.62 463 PHE A O 1
ATOM 3760 N N . GLN A 1 464 ? -1.200 2.311 17.690 1.00 85.19 464 GLN A N 1
ATOM 3761 C CA . GLN A 1 464 ? -0.711 2.317 16.302 1.00 85.19 464 GLN A CA 1
ATOM 3762 C C . GLN A 1 464 ? 0.739 1.832 16.136 1.00 85.19 464 GLN A C 1
ATOM 3764 O O . GLN A 1 464 ? 1.180 1.590 15.010 1.00 85.19 464 GLN A O 1
ATOM 3769 N N . GLU A 1 465 ? 1.482 1.627 17.223 1.00 85.94 465 GLU A N 1
ATOM 3770 C CA . GLU A 1 465 ? 2.879 1.165 17.189 1.00 85.94 465 GLU A CA 1
ATOM 3771 C C . GLU A 1 465 ? 2.967 -0.349 16.877 1.00 85.94 465 GLU A C 1
ATOM 3773 O O . GLU A 1 465 ? 1.948 -1.026 16.721 1.00 85.94 465 GLU A O 1
ATOM 3778 N N . LYS A 1 466 ? 4.168 -0.901 16.663 1.00 74.50 466 LYS A N 1
ATOM 3779 C CA . LYS A 1 466 ? 4.353 -2.354 16.474 1.00 74.50 466 LYS A CA 1
ATOM 3780 C C . LYS A 1 466 ? 4.816 -2.974 17.791 1.00 74.50 466 LYS A C 1
ATOM 3782 O O . LYS A 1 466 ? 5.810 -2.517 18.344 1.00 74.50 466 LYS A O 1
ATOM 3787 N N . GLY A 1 467 ? 4.116 -4.003 18.269 1.00 66.38 467 GLY A N 1
ATOM 3788 C CA . GLY A 1 467 ? 4.651 -4.890 19.302 1.00 66.38 467 GLY A CA 1
ATOM 3789 C C . GLY A 1 467 ? 5.678 -5.855 18.705 1.00 66.38 467 GLY A C 1
ATOM 3790 O O . GLY A 1 467 ? 5.592 -6.192 17.523 1.00 66.38 467 GLY A O 1
ATOM 3791 N N . ASN A 1 468 ? 6.641 -6.295 19.518 1.00 63.28 468 ASN A N 1
ATOM 3792 C CA . ASN A 1 468 ? 7.653 -7.276 19.102 1.00 63.28 468 ASN A CA 1
ATOM 3793 C C . ASN A 1 468 ? 7.144 -8.726 19.198 1.00 63.28 468 ASN A C 1
ATOM 3795 O O . ASN A 1 468 ? 7.595 -9.584 18.446 1.00 63.28 468 ASN A O 1
ATOM 3799 N N . GLU A 1 469 ? 6.193 -8.991 20.096 1.00 65.44 469 GLU A N 1
ATOM 3800 C CA . GLU A 1 469 ? 5.586 -10.304 20.341 1.00 65.44 469 GLU A CA 1
ATOM 3801 C C . GLU A 1 469 ? 4.061 -10.153 20.460 1.00 65.44 469 GLU A C 1
ATOM 3803 O O . GLU A 1 469 ? 3.577 -9.114 20.914 1.00 65.44 469 GLU A O 1
ATOM 3808 N N . MET A 1 470 ? 3.284 -11.169 20.064 1.00 67.00 470 MET A N 1
ATOM 3809 C CA . MET A 1 470 ? 1.837 -11.183 20.332 1.00 67.00 470 MET A CA 1
ATOM 3810 C C . MET A 1 470 ? 1.569 -11.530 21.806 1.00 67.00 470 MET A C 1
ATOM 3812 O O . MET A 1 470 ? 2.134 -12.516 22.289 1.00 67.00 470 MET A O 1
ATOM 3816 N N . PRO A 1 471 ? 0.689 -10.800 22.523 1.00 68.88 471 PRO A N 1
ATOM 3817 C CA . PRO A 1 471 ? 0.382 -11.120 23.912 1.00 68.88 471 PRO A CA 1
ATOM 3818 C C . PRO A 1 471 ? -0.321 -12.473 24.022 1.00 68.88 471 PRO A C 1
ATOM 3820 O O . PRO A 1 471 ? -1.181 -12.816 23.206 1.00 68.88 471 PRO A O 1
ATOM 3823 N N . LYS A 1 472 ? -0.023 -13.222 25.087 1.00 73.12 472 LYS A N 1
ATOM 3824 C CA . LYS A 1 472 ? -0.761 -14.444 25.443 1.00 73.12 472 LYS A CA 1
ATOM 3825 C C . LYS A 1 472 ? -2.072 -14.067 26.134 1.00 73.12 472 LYS A C 1
ATOM 3827 O O . LYS A 1 472 ? -2.215 -14.225 27.343 1.00 73.12 472 LYS A O 1
ATOM 3832 N N . LEU A 1 473 ? -3.002 -13.520 25.351 1.00 79.44 473 LEU A N 1
ATOM 3833 C CA . LEU A 1 473 ? -4.279 -13.015 25.847 1.00 79.44 473 LEU A CA 1
ATOM 3834 C C . LEU A 1 473 ? -5.080 -14.112 26.575 1.00 79.44 473 LEU A C 1
ATOM 3836 O O . LEU A 1 473 ? -5.240 -15.211 26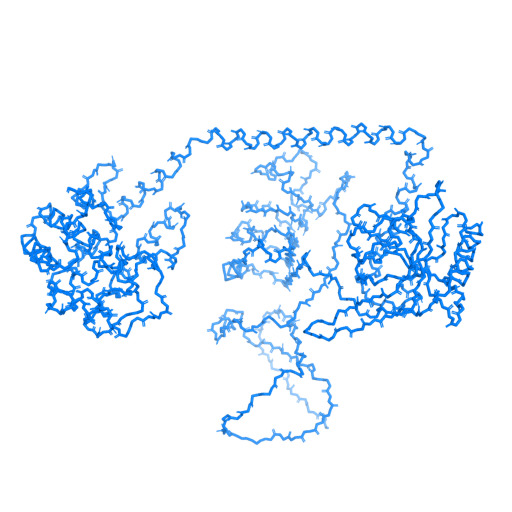.034 1.00 79.44 473 LEU A O 1
ATOM 3840 N N . PRO A 1 474 ? -5.646 -13.815 27.760 1.00 79.44 474 PRO A N 1
ATOM 3841 C CA . PRO A 1 474 ? -6.636 -14.669 28.403 1.00 79.44 474 PRO A CA 1
ATOM 3842 C C . PRO A 1 474 ? -7.828 -14.976 27.487 1.00 79.44 474 PRO A C 1
ATOM 3844 O O . PRO A 1 474 ? -8.222 -14.155 26.656 1.00 79.44 474 PRO A O 1
ATOM 3847 N N . GLN A 1 475 ? -8.461 -16.135 27.688 1.00 76.69 475 GLN A N 1
ATOM 3848 C CA . GLN A 1 475 ? -9.611 -16.586 26.889 1.00 76.69 475 GLN A CA 1
ATOM 3849 C C . GLN A 1 475 ? -10.804 -15.606 26.932 1.00 76.69 475 GLN A C 1
ATOM 3851 O O . GLN A 1 475 ? -11.556 -15.496 25.968 1.00 76.69 475 GLN A O 1
ATOM 3856 N N . GLU A 1 476 ? -10.937 -14.846 28.023 1.00 86.25 476 GLU A N 1
ATOM 3857 C CA . GLU A 1 476 ? -11.917 -13.759 28.173 1.00 86.25 476 GLU A CA 1
ATOM 3858 C C . GLU A 1 476 ? -11.677 -12.550 27.241 1.00 86.25 476 GLU A C 1
ATOM 3860 O O . GLU A 1 476 ? -12.614 -11.808 26.960 1.00 86.25 476 GLU A O 1
ATOM 3865 N N . LEU A 1 477 ? -10.451 -12.351 26.737 1.00 89.19 477 LEU A N 1
ATOM 3866 C CA . LEU A 1 477 ? -10.098 -11.272 25.803 1.00 89.19 477 LEU A CA 1
ATOM 3867 C C . LEU A 1 477 ? -9.978 -11.753 24.349 1.00 89.19 477 LEU A C 1
ATOM 3869 O O . LEU A 1 477 ? -10.218 -10.967 23.432 1.00 89.19 477 LEU A O 1
ATOM 3873 N N . SER A 1 478 ? -9.662 -13.031 24.113 1.00 90.81 478 SER A N 1
ATOM 3874 C CA . SER A 1 478 ? -9.535 -13.571 22.751 1.00 90.81 478 SER A CA 1
ATOM 3875 C C . SER A 1 478 ? -10.876 -13.670 22.009 1.00 90.81 478 SER A C 1
ATOM 3877 O O . SER A 1 478 ? -10.919 -13.426 20.804 1.00 90.81 478 SER A O 1
ATOM 3879 N N . GLY A 1 479 ? -11.981 -13.951 22.711 1.00 92.25 479 GLY A N 1
ATOM 3880 C CA . GLY A 1 479 ? -13.333 -13.934 22.134 1.00 92.25 479 GLY A CA 1
ATOM 3881 C C . GLY A 1 479 ? -13.744 -12.552 21.595 1.00 92.25 479 GLY A C 1
ATOM 3882 O O . GLY A 1 479 ? -14.033 -12.434 20.402 1.00 92.25 479 GLY A O 1
ATOM 3883 N N . PRO A 1 480 ? -13.717 -11.487 22.420 1.00 94.31 480 PRO A N 1
ATOM 3884 C CA . PRO A 1 480 ? -14.016 -10.123 21.976 1.00 94.31 480 PRO A CA 1
ATOM 3885 C C . PRO A 1 480 ? -13.069 -9.616 20.877 1.00 94.31 480 PRO A C 1
ATOM 3887 O O . PRO A 1 480 ? -13.527 -8.980 19.927 1.00 94.31 480 PRO A O 1
ATOM 3890 N N . LEU A 1 481 ? -11.769 -9.947 20.950 1.00 94.88 481 LEU A N 1
ATOM 3891 C CA . LEU A 1 481 ? -10.806 -9.631 19.887 1.00 94.88 481 LEU A CA 1
ATOM 3892 C C . LEU A 1 481 ? -11.220 -10.259 18.548 1.00 94.88 481 LEU A C 1
ATOM 3894 O O . LEU A 1 481 ? -11.237 -9.575 17.525 1.00 94.88 481 LEU A O 1
ATOM 3898 N N . ARG A 1 482 ? -11.593 -11.543 18.559 1.00 94.38 482 ARG A N 1
ATOM 3899 C CA . ARG A 1 482 ? -12.025 -12.267 17.360 1.00 94.38 482 ARG A CA 1
ATOM 3900 C C . ARG A 1 482 ? -13.279 -11.647 16.736 1.00 94.38 482 ARG A C 1
ATOM 3902 O O . ARG A 1 482 ? -13.309 -11.468 15.522 1.00 94.38 482 ARG A O 1
ATOM 3909 N N . LEU A 1 483 ? -14.273 -11.260 17.540 1.00 95.44 483 LEU A N 1
ATOM 3910 C CA . LEU A 1 483 ? -15.484 -10.582 17.048 1.00 95.44 483 LEU A CA 1
ATOM 3911 C C . LEU A 1 483 ? -15.176 -9.223 16.394 1.00 95.44 483 LEU A C 1
ATOM 3913 O O . LEU A 1 483 ? -15.805 -8.858 15.397 1.00 95.44 483 LEU A O 1
ATOM 3917 N N . MET A 1 484 ? -14.181 -8.492 16.908 1.00 96.94 484 MET A N 1
ATOM 3918 C CA . MET A 1 484 ? -13.664 -7.278 16.272 1.00 96.94 484 MET A CA 1
ATOM 3919 C C . MET A 1 484 ? -12.983 -7.589 14.935 1.00 96.94 484 MET A C 1
ATOM 3921 O O . MET A 1 484 ? -13.345 -6.979 13.933 1.00 96.94 484 MET A O 1
ATOM 3925 N N . GLN A 1 485 ? -12.097 -8.586 14.874 1.00 96.44 485 GLN A N 1
ATOM 3926 C CA . GLN A 1 485 ? -11.418 -8.974 13.630 1.00 96.44 485 GLN A CA 1
ATOM 3927 C C . GLN A 1 485 ? -12.396 -9.485 12.556 1.00 96.44 485 GLN A C 1
ATOM 3929 O O . GLN A 1 485 ? -12.265 -9.135 11.385 1.00 96.44 485 GLN A O 1
ATOM 3934 N N . GLU A 1 486 ? -13.410 -10.269 12.930 1.00 97.19 486 GLU A N 1
ATOM 3935 C CA . GLU A 1 486 ? -14.481 -10.714 12.024 1.00 97.19 486 GLU A CA 1
ATOM 3936 C C . GLU A 1 486 ? -15.352 -9.534 11.543 1.00 97.19 486 GLU A C 1
ATOM 3938 O O . GLU A 1 486 ? -15.745 -9.484 10.373 1.00 97.19 486 GLU A O 1
ATOM 3943 N N . THR A 1 487 ? -15.588 -8.533 12.399 1.00 97.75 487 THR A N 1
ATOM 3944 C CA . THR A 1 487 ? -16.307 -7.300 12.036 1.00 97.75 487 THR A CA 1
ATOM 3945 C C . THR A 1 487 ? -15.489 -6.413 11.091 1.00 97.75 487 THR A C 1
ATOM 3947 O O . THR A 1 487 ? -16.015 -5.988 10.060 1.00 97.75 487 THR A O 1
ATOM 3950 N N . ALA A 1 488 ? -14.202 -6.189 11.375 1.00 97.75 488 ALA A N 1
ATOM 3951 C CA . ALA A 1 488 ? -13.279 -5.461 10.503 1.00 97.75 488 ALA A CA 1
ATOM 3952 C C . ALA A 1 488 ? -13.162 -6.128 9.126 1.00 97.75 488 ALA A C 1
ATOM 3954 O O . ALA A 1 488 ? -13.309 -5.467 8.096 1.00 97.75 488 ALA A O 1
ATOM 3955 N N . ARG A 1 489 ? -13.029 -7.458 9.094 1.00 97.94 489 ARG A N 1
ATOM 3956 C CA . ARG A 1 489 ? -12.990 -8.243 7.854 1.00 97.94 489 ARG A CA 1
ATOM 3957 C C . ARG A 1 489 ? -14.272 -8.091 7.021 1.00 97.94 489 ARG A C 1
ATOM 3959 O O . ARG A 1 489 ? -14.201 -7.948 5.802 1.00 97.94 489 ARG A O 1
ATOM 3966 N N . ARG A 1 490 ? -15.454 -8.022 7.651 1.00 97.69 490 ARG A N 1
ATOM 3967 C CA . ARG A 1 490 ? -16.719 -7.703 6.951 1.00 97.69 490 ARG A CA 1
ATOM 3968 C C . ARG A 1 490 ? -16.722 -6.288 6.355 1.00 97.69 490 ARG A C 1
ATOM 3970 O O . ARG A 1 490 ? -17.186 -6.119 5.227 1.00 97.69 490 ARG A O 1
ATOM 3977 N N . VAL A 1 491 ? -16.223 -5.285 7.081 1.00 97.75 491 VAL A N 1
ATOM 3978 C CA . VAL A 1 491 ? -16.137 -3.893 6.592 1.00 97.75 491 VAL A CA 1
ATOM 3979 C C . VAL A 1 491 ? -15.165 -3.782 5.408 1.00 97.75 491 VAL A C 1
ATOM 3981 O O . VAL A 1 491 ? -15.509 -3.157 4.398 1.00 97.75 491 VAL A O 1
ATOM 3984 N N . ALA A 1 492 ? -14.017 -4.467 5.464 1.00 97.44 492 ALA A N 1
ATOM 3985 C CA . ALA A 1 492 ? -13.078 -4.566 4.346 1.00 97.44 492 ALA A CA 1
ATOM 3986 C C . ALA A 1 492 ? -13.724 -5.190 3.099 1.00 97.44 492 ALA A C 1
ATOM 3988 O O . ALA A 1 492 ? -13.702 -4.583 2.029 1.00 97.44 492 ALA A O 1
ATOM 3989 N N . ARG A 1 493 ? -14.396 -6.344 3.228 1.00 97.31 493 ARG A N 1
ATOM 3990 C CA . ARG A 1 493 ? -15.075 -7.018 2.100 1.00 97.31 493 ARG A CA 1
ATOM 3991 C C . ARG A 1 493 ? -16.101 -6.125 1.414 1.00 97.31 493 ARG A C 1
ATOM 3993 O O . ARG A 1 493 ? -16.056 -5.946 0.198 1.00 97.31 493 ARG A O 1
ATOM 4000 N N . VAL A 1 494 ? -16.972 -5.470 2.187 1.00 97.44 494 VAL A N 1
ATOM 4001 C CA . VAL A 1 494 ? -17.967 -4.530 1.640 1.00 97.44 494 VAL A CA 1
ATOM 4002 C C . VAL A 1 494 ? -17.304 -3.334 0.936 1.00 97.44 494 VAL A C 1
ATOM 4004 O O . VAL A 1 494 ? -17.867 -2.813 -0.034 1.00 97.44 494 VAL A O 1
ATOM 4007 N N . SER A 1 495 ? -16.102 -2.936 1.362 1.00 96.56 495 SER A N 1
ATOM 4008 C CA . SER A 1 495 ? -15.287 -1.870 0.759 1.00 96.56 495 SER A CA 1
ATOM 4009 C C . SER A 1 495 ? -14.622 -2.293 -0.556 1.00 96.56 495 SER A C 1
ATOM 4011 O O . SER A 1 495 ? -14.780 -1.605 -1.571 1.00 96.56 495 SER A O 1
ATOM 4013 N N . ILE A 1 496 ? -13.979 -3.461 -0.579 1.00 96.31 496 ILE A N 1
ATOM 4014 C CA . ILE A 1 496 ? -13.332 -4.066 -1.756 1.00 96.31 496 ILE A CA 1
ATOM 4015 C C . ILE A 1 496 ? -14.371 -4.365 -2.850 1.00 96.31 496 ILE A C 1
ATOM 4017 O O . ILE A 1 496 ? -14.219 -3.966 -4.009 1.00 96.31 496 ILE A O 1
ATOM 4021 N N . GLU A 1 497 ? -15.508 -4.961 -2.486 1.00 95.81 497 GLU A N 1
ATOM 4022 C CA . GLU A 1 497 ? -16.650 -5.162 -3.389 1.00 95.81 497 GLU A CA 1
ATOM 4023 C C . GLU A 1 497 ? -17.219 -3.832 -3.924 1.00 95.81 497 GLU A C 1
ATOM 4025 O O . GLU A 1 497 ? -17.700 -3.756 -5.060 1.00 95.81 497 GLU A O 1
ATOM 4030 N N . SER A 1 498 ? -17.120 -2.754 -3.137 1.00 95.06 498 SER A N 1
ATOM 4031 C CA . SER A 1 498 ? -17.487 -1.391 -3.548 1.00 95.06 498 SER A CA 1
ATOM 4032 C C . SER A 1 498 ? -16.427 -0.693 -4.415 1.00 95.06 498 SER A C 1
ATOM 4034 O O . SER A 1 498 ? -16.643 0.450 -4.824 1.00 95.06 498 SER A O 1
ATOM 4036 N N . LYS A 1 499 ? -15.344 -1.401 -4.771 1.00 93.56 499 LYS A N 1
ATOM 4037 C CA . LYS A 1 499 ? -14.206 -0.964 -5.600 1.00 93.56 499 LYS A CA 1
ATOM 4038 C C . LYS A 1 499 ? -13.318 0.107 -4.958 1.00 93.56 499 LYS A C 1
ATOM 4040 O O . LYS A 1 499 ? -12.671 0.880 -5.669 1.00 93.56 499 LYS A O 1
ATOM 4045 N N . ILE A 1 500 ? -13.280 0.145 -3.625 1.00 93.25 500 ILE A N 1
ATOM 4046 C CA . ILE A 1 500 ? -12.205 0.807 -2.873 1.00 93.25 500 ILE A CA 1
ATOM 4047 C C . ILE A 1 500 ? -10.947 -0.058 -3.000 1.00 93.25 500 ILE A C 1
ATOM 4049 O O . ILE A 1 500 ? -11.038 -1.283 -2.962 1.00 93.25 500 ILE A O 1
ATOM 4053 N N . ASP A 1 501 ? -9.800 0.588 -3.193 1.00 89.94 501 ASP A N 1
ATOM 4054 C CA . ASP A 1 501 ? -8.497 -0.076 -3.231 1.00 89.94 501 ASP A CA 1
ATOM 4055 C C . ASP A 1 501 ? -8.021 -0.279 -1.785 1.00 89.94 501 ASP A C 1
ATOM 4057 O O . ASP A 1 501 ? -7.725 0.686 -1.077 1.00 89.94 501 ASP A O 1
ATOM 4061 N N . MET A 1 502 ? -8.101 -1.519 -1.306 1.00 90.62 502 MET A N 1
ATOM 4062 C CA . MET A 1 502 ? -7.908 -1.905 0.092 1.00 90.62 502 MET A CA 1
ATOM 4063 C C . MET A 1 502 ? -7.483 -3.373 0.155 1.00 90.62 502 MET A C 1
ATOM 4065 O O . MET A 1 502 ? -8.010 -4.206 -0.578 1.00 90.62 502 MET A O 1
ATOM 4069 N N . ASP A 1 503 ? -6.562 -3.679 1.063 1.00 95.25 503 ASP A N 1
ATOM 4070 C CA . ASP A 1 503 ? -6.145 -5.041 1.395 1.00 95.25 503 ASP A CA 1
ATOM 4071 C C . ASP A 1 503 ? -6.858 -5.489 2.685 1.00 95.25 503 ASP A C 1
ATOM 4073 O O . ASP A 1 503 ? -6.903 -4.735 3.661 1.00 95.25 503 ASP A O 1
ATOM 4077 N N . GLU A 1 504 ? -7.470 -6.677 2.661 1.00 95.31 504 GLU A N 1
ATOM 4078 C CA . GLU A 1 504 ? -8.350 -7.170 3.731 1.00 95.31 504 GLU A CA 1
ATOM 4079 C C . GLU A 1 504 ? -7.590 -7.421 5.038 1.00 95.31 504 GLU A C 1
ATOM 4081 O O . GLU A 1 504 ? -7.981 -6.914 6.092 1.00 95.31 504 GLU A O 1
ATOM 4086 N N . GLU A 1 505 ? -6.481 -8.155 4.971 1.00 94.25 505 GLU A N 1
ATOM 4087 C CA . GLU A 1 505 ? -5.720 -8.539 6.160 1.00 94.25 505 GLU A CA 1
ATOM 4088 C C . GLU A 1 505 ? -4.924 -7.353 6.710 1.00 94.25 505 GLU A C 1
ATOM 4090 O O . GLU A 1 505 ? -4.919 -7.138 7.918 1.00 94.25 505 GLU A O 1
ATOM 4095 N N . ARG A 1 506 ? -4.371 -6.481 5.855 1.00 94.25 506 ARG A N 1
ATOM 4096 C CA . ARG A 1 506 ? -3.725 -5.229 6.287 1.00 94.25 506 ARG A CA 1
ATOM 4097 C C . ARG A 1 506 ? -4.689 -4.276 7.003 1.00 94.25 506 ARG A C 1
ATOM 4099 O O . ARG A 1 506 ? -4.243 -3.500 7.849 1.00 94.25 506 ARG A O 1
ATOM 4106 N N . TYR A 1 507 ? -5.978 -4.290 6.657 1.00 95.69 507 TYR A N 1
ATOM 4107 C CA . TYR A 1 507 ? -6.993 -3.524 7.383 1.00 95.69 507 TYR A CA 1
ATOM 4108 C C . TYR A 1 507 ? -7.272 -4.143 8.760 1.00 95.69 507 TYR A C 1
ATOM 4110 O O . TYR A 1 507 ? -7.287 -3.421 9.755 1.00 95.69 507 TYR A O 1
ATOM 4118 N N . VAL A 1 508 ? -7.389 -5.474 8.850 1.00 95.44 508 VAL A N 1
ATOM 4119 C CA . VAL A 1 508 ? -7.551 -6.195 10.129 1.00 95.44 508 VAL A CA 1
ATOM 4120 C C . VAL A 1 508 ? -6.320 -6.031 11.044 1.00 95.44 508 VAL A C 1
ATOM 4122 O O . VAL A 1 508 ? -6.481 -5.750 12.231 1.00 95.44 508 VAL A O 1
ATOM 4125 N N . ASP A 1 509 ? -5.102 -6.079 10.498 1.00 91.94 509 ASP A N 1
ATOM 4126 C CA . ASP A 1 509 ? -3.825 -5.794 11.186 1.00 91.94 509 ASP A CA 1
ATOM 4127 C C . ASP A 1 509 ? -3.684 -4.331 11.660 1.00 91.94 509 ASP A C 1
ATOM 4129 O O . ASP A 1 509 ? -2.778 -3.990 12.433 1.00 91.94 509 ASP A O 1
ATOM 4133 N N . GLY A 1 510 ? -4.578 -3.444 11.213 1.00 93.19 510 GLY A N 1
ATOM 4134 C CA . GLY A 1 510 ? -4.713 -2.092 11.745 1.00 93.19 510 GLY A CA 1
ATOM 4135 C C . GLY A 1 510 ? -5.166 -2.068 13.209 1.00 93.19 510 GLY A C 1
ATOM 4136 O O . GLY A 1 510 ? -4.807 -1.137 13.930 1.00 93.19 510 GLY A O 1
ATOM 4137 N N . PHE A 1 511 ? -5.891 -3.098 13.662 1.00 94.44 511 PHE A N 1
ATOM 4138 C CA . PHE A 1 511 ? -6.504 -3.175 14.989 1.00 94.44 511 PHE A CA 1
ATOM 4139 C C . PHE A 1 511 ? -5.657 -4.023 15.946 1.00 94.44 511 PHE A C 1
ATOM 4141 O O . PHE A 1 511 ? -5.735 -5.252 15.972 1.00 94.44 511 PHE A O 1
ATOM 4148 N N . LYS A 1 512 ? -4.808 -3.367 16.741 1.00 92.12 512 LYS A N 1
ATOM 4149 C CA . LYS A 1 512 ? -3.628 -4.019 17.324 1.00 92.12 512 LYS A CA 1
ATOM 4150 C C . LYS A 1 512 ? -3.811 -4.496 18.773 1.00 92.12 512 LYS A C 1
ATOM 4152 O O . LYS A 1 512 ? -3.915 -3.659 19.667 1.00 92.12 512 LYS A O 1
ATOM 4157 N N . PRO A 1 513 ? -3.718 -5.809 19.062 1.00 92.94 513 PRO A N 1
ATOM 4158 C CA . PRO A 1 513 ? -4.025 -6.360 20.387 1.00 92.94 513 PRO A CA 1
ATOM 4159 C C . PRO A 1 513 ? -2.958 -6.129 21.472 1.00 92.94 513 PRO A C 1
ATOM 4161 O O . PRO A 1 513 ? -3.191 -6.484 22.624 1.00 92.94 513 PRO A O 1
ATOM 4164 N N . TYR A 1 514 ? -1.797 -5.543 21.147 1.00 92.00 514 TYR A N 1
ATOM 4165 C CA . TYR A 1 514 ? -0.613 -5.473 22.029 1.00 92.00 514 TYR A CA 1
ATOM 4166 C C . TYR A 1 514 ? -0.782 -4.691 23.349 1.00 92.00 514 TYR A C 1
ATOM 4168 O O . TYR A 1 514 ? 0.151 -4.648 24.146 1.00 92.00 514 TYR A O 1
ATOM 4176 N N . MET A 1 515 ? -1.934 -4.050 23.562 1.00 93.06 515 MET A N 1
ATOM 4177 C CA . MET A 1 515 ? -2.251 -3.260 24.757 1.00 93.06 515 MET A CA 1
ATOM 4178 C C . MET A 1 515 ? -3.459 -3.790 25.546 1.00 93.06 515 MET A C 1
ATOM 4180 O O . MET A 1 515 ? -3.781 -3.220 26.586 1.00 93.06 515 MET A O 1
ATOM 4184 N N . MET A 1 516 ? -4.146 -4.847 25.091 1.00 94.75 516 MET A N 1
ATOM 4185 C CA . MET A 1 516 ? -5.422 -5.273 25.689 1.00 94.75 516 MET A CA 1
ATOM 4186 C C . MET A 1 516 ? -5.285 -5.704 27.158 1.00 94.75 516 MET A C 1
ATOM 4188 O O . MET A 1 516 ? -6.087 -5.315 28.003 1.00 94.75 516 MET A O 1
ATOM 4192 N N . ASP A 1 517 ? -4.267 -6.500 27.470 1.00 92.56 517 ASP A N 1
ATOM 4193 C CA . ASP A 1 517 ? -3.958 -6.996 28.812 1.00 92.56 517 ASP A CA 1
ATOM 4194 C C . ASP A 1 517 ? -3.395 -5.892 29.722 1.00 92.56 517 ASP A C 1
ATOM 4196 O O . ASP A 1 517 ? -3.860 -5.736 30.851 1.00 92.56 517 ASP A O 1
ATOM 4200 N N . VAL A 1 518 ? -2.478 -5.071 29.201 1.00 93.62 518 VAL A N 1
ATOM 4201 C CA . VAL A 1 518 ? -1.934 -3.861 29.849 1.00 93.62 518 VAL A CA 1
ATOM 4202 C C . VAL A 1 518 ? -3.063 -2.905 30.264 1.00 93.62 518 VAL A C 1
ATOM 4204 O O . VAL A 1 518 ? -3.100 -2.424 31.398 1.00 93.62 518 VAL A O 1
ATOM 4207 N N . VAL A 1 519 ? -4.023 -2.656 29.368 1.00 95.69 519 VAL A N 1
ATOM 4208 C CA . VAL A 1 519 ? -5.189 -1.797 29.621 1.00 95.69 519 VAL A CA 1
ATOM 4209 C C . VAL A 1 519 ? -6.184 -2.457 30.572 1.00 95.69 519 VAL A C 1
ATOM 4211 O O . VAL A 1 519 ? -6.672 -1.775 31.472 1.00 95.69 519 VAL A O 1
ATOM 4214 N N . LYS A 1 520 ? -6.461 -3.764 30.445 1.00 95.62 520 LYS A N 1
ATOM 4215 C CA . LYS A 1 520 ? -7.322 -4.476 31.404 1.00 95.62 520 LYS A CA 1
ATOM 4216 C C . LYS A 1 520 ? -6.756 -4.359 32.821 1.00 95.62 520 LYS A C 1
ATOM 4218 O O . LYS A 1 520 ? -7.468 -3.930 33.723 1.00 95.62 520 LYS A O 1
ATOM 4223 N N . ALA A 1 521 ? -5.467 -4.653 32.998 1.00 94.69 521 ALA A N 1
ATOM 4224 C CA . ALA A 1 521 ? -4.770 -4.532 34.277 1.00 94.69 521 ALA A CA 1
ATOM 4225 C C . ALA A 1 521 ? -4.790 -3.093 34.826 1.00 94.69 521 ALA A C 1
ATOM 4227 O O . ALA A 1 521 ? -4.956 -2.894 36.031 1.00 94.69 521 ALA A O 1
ATOM 4228 N N . TRP A 1 522 ? -4.684 -2.081 33.956 1.00 96.19 522 TRP A N 1
ATOM 4229 C CA . TRP A 1 522 ? -4.831 -0.681 34.355 1.00 96.19 522 TRP A CA 1
ATOM 4230 C C . TRP A 1 522 ? -6.243 -0.351 34.863 1.00 96.19 522 TRP A C 1
ATOM 4232 O O . TRP A 1 522 ? -6.383 0.275 35.914 1.00 96.19 522 TRP A O 1
ATOM 4242 N N . VAL A 1 523 ? -7.296 -0.794 34.173 1.00 96.19 523 VAL A N 1
ATOM 4243 C CA . VAL A 1 523 ? -8.692 -0.560 34.596 1.00 96.19 523 VAL A CA 1
ATOM 4244 C C . VAL A 1 523 ? -9.053 -1.365 35.853 1.00 96.19 523 VAL A C 1
ATOM 4246 O O . VAL A 1 523 ? -9.809 -0.878 36.692 1.00 96.19 523 VAL A O 1
ATOM 4249 N N . ASP A 1 524 ? -8.439 -2.537 36.037 1.00 95.31 524 ASP A N 1
ATOM 4250 C CA . ASP A 1 524 ? -8.541 -3.374 37.242 1.00 95.31 524 ASP A CA 1
ATOM 4251 C C . ASP A 1 524 ? -7.702 -2.848 38.435 1.00 95.31 524 ASP A C 1
ATOM 4253 O O . ASP A 1 524 ? -7.697 -3.456 39.504 1.00 95.31 524 ASP A O 1
ATOM 4257 N N . GLY A 1 525 ? -7.010 -1.708 38.290 1.00 94.56 525 GLY A N 1
ATOM 4258 C CA . GLY A 1 525 ? -6.364 -0.991 39.400 1.00 94.56 525 GLY A CA 1
ATOM 4259 C C . GLY A 1 525 ? -4.873 -1.275 39.632 1.00 94.56 525 GLY A C 1
ATOM 4260 O O . GLY A 1 525 ? -4.326 -0.808 40.630 1.00 94.56 525 GLY A O 1
ATOM 4261 N N . GLN A 1 526 ? -4.181 -1.992 38.738 1.00 95.44 526 GLN A N 1
ATOM 4262 C CA . GLN A 1 526 ? -2.751 -2.300 38.910 1.00 95.44 526 GLN A CA 1
ATOM 4263 C C . GLN A 1 526 ? -1.851 -1.053 38.878 1.00 95.44 526 GLN A C 1
ATOM 4265 O O . GLN A 1 526 ? -2.174 -0.032 38.264 1.00 95.44 526 GLN A O 1
ATOM 4270 N N . SER A 1 527 ? -0.692 -1.119 39.538 1.00 95.31 527 SER A N 1
ATOM 4271 C CA . SER A 1 527 ? 0.263 -0.003 39.560 1.00 95.31 527 SER A CA 1
ATOM 4272 C C . SER A 1 527 ? 0.920 0.212 38.190 1.00 95.31 527 SER A C 1
ATOM 4274 O O . SER A 1 527 ? 1.075 -0.728 37.409 1.00 95.31 527 SER A O 1
ATOM 4276 N N . PHE A 1 528 ? 1.363 1.443 37.901 1.00 94.50 528 PHE A N 1
ATOM 4277 C CA . PHE A 1 528 ? 2.017 1.746 36.619 1.00 94.50 528 PHE A CA 1
ATOM 4278 C C . PHE A 1 528 ? 3.277 0.889 36.409 1.00 94.50 528 PHE A C 1
ATOM 4280 O O . PHE A 1 528 ? 3.475 0.314 35.345 1.00 94.50 528 PHE A O 1
ATOM 4287 N N . ALA A 1 529 ? 4.074 0.710 37.468 1.00 94.12 529 ALA A N 1
ATOM 4288 C CA . ALA A 1 529 ? 5.250 -0.156 37.450 1.00 94.12 529 ALA A CA 1
ATOM 4289 C C . ALA A 1 529 ? 4.915 -1.633 37.164 1.00 94.12 529 ALA A C 1
ATOM 4291 O O . ALA A 1 529 ? 5.721 -2.317 36.541 1.00 94.12 529 ALA A O 1
ATOM 4292 N N . SER A 1 530 ? 3.740 -2.123 37.581 1.00 93.81 530 SER A N 1
ATOM 4293 C CA . SER A 1 530 ? 3.295 -3.485 37.270 1.00 93.81 530 SER A CA 1
ATOM 4294 C C . SER A 1 530 ? 2.920 -3.632 35.795 1.00 93.81 530 SER A C 1
ATOM 4296 O O . SER A 1 530 ? 3.397 -4.564 35.152 1.00 93.81 530 SER A O 1
ATOM 4298 N N . ILE A 1 531 ? 2.142 -2.703 35.225 1.00 93.38 531 ILE A N 1
ATOM 4299 C CA . ILE A 1 531 ? 1.735 -2.814 33.814 1.00 93.38 531 ILE A CA 1
ATOM 4300 C C . ILE A 1 531 ? 2.913 -2.629 32.841 1.00 93.38 531 ILE A C 1
ATOM 4302 O O . ILE A 1 531 ? 2.950 -3.285 31.804 1.00 93.38 531 ILE A O 1
ATOM 4306 N N . CYS A 1 532 ? 3.929 -1.834 33.200 1.00 92.44 532 CYS A N 1
ATOM 4307 C CA . CYS A 1 532 ? 5.169 -1.723 32.421 1.00 92.44 532 CYS A CA 1
ATOM 4308 C C . CYS A 1 532 ? 6.040 -2.993 32.466 1.00 92.44 532 CYS A C 1
ATOM 4310 O O . CYS A 1 532 ? 6.909 -3.156 31.619 1.00 92.44 532 CYS A O 1
ATOM 4312 N N . GLN A 1 533 ? 5.821 -3.907 33.420 1.00 91.56 533 GLN A N 1
ATOM 4313 C CA . GLN A 1 533 ? 6.494 -5.215 33.461 1.00 91.56 533 GLN A CA 1
ATOM 4314 C C . GLN A 1 533 ? 5.748 -6.296 32.660 1.00 91.56 533 GLN A C 1
ATOM 4316 O O . GLN A 1 533 ? 6.304 -7.366 32.425 1.00 91.56 533 GLN A O 1
ATOM 4321 N N . MET A 1 534 ? 4.508 -6.034 32.226 1.00 88.56 534 MET A N 1
ATOM 4322 C CA . MET A 1 534 ? 3.707 -6.976 31.431 1.00 88.56 534 MET A CA 1
ATOM 4323 C C . MET A 1 534 ? 4.050 -6.958 29.934 1.00 88.56 534 MET A C 1
ATOM 4325 O O . MET A 1 534 ? 3.672 -7.878 29.217 1.00 88.56 534 MET A O 1
ATOM 4329 N N . THR A 1 535 ? 4.734 -5.920 29.441 1.00 88.44 535 THR A N 1
ATOM 4330 C CA . THR A 1 535 ? 4.941 -5.687 28.004 1.00 88.44 535 THR A CA 1
ATOM 4331 C C . THR A 1 535 ? 6.322 -5.100 27.708 1.00 88.44 535 THR A C 1
ATOM 4333 O O . THR A 1 535 ? 6.920 -4.445 28.554 1.00 88.44 535 THR A O 1
ATOM 4336 N N . SER A 1 536 ? 6.822 -5.287 26.482 1.00 89.00 536 SER A N 1
ATOM 4337 C CA . SER A 1 536 ? 8.059 -4.650 25.999 1.00 89.00 536 SER A CA 1
ATOM 4338 C C . SER A 1 536 ? 7.826 -3.262 25.373 1.00 89.00 536 SER A C 1
ATOM 4340 O O . SER A 1 536 ? 8.698 -2.754 24.668 1.00 89.00 536 SER A O 1
ATOM 4342 N N . ILE A 1 537 ? 6.628 -2.689 25.524 1.00 91.06 537 ILE A N 1
ATOM 4343 C CA . ILE A 1 537 ? 6.252 -1.380 24.972 1.00 91.06 537 ILE A CA 1
ATOM 4344 C C . ILE A 1 537 ? 6.738 -0.270 25.910 1.00 91.06 537 ILE A C 1
ATOM 4346 O O . ILE A 1 537 ? 6.471 -0.306 27.108 1.00 91.06 537 ILE A O 1
ATOM 4350 N N . TYR A 1 538 ? 7.403 0.746 25.353 1.00 91.88 538 TYR A N 1
ATOM 4351 C CA . TYR A 1 538 ? 7.896 1.898 26.113 1.00 91.88 538 TYR A CA 1
ATOM 4352 C C . TYR A 1 538 ? 6.784 2.625 26.886 1.00 91.88 538 TYR A C 1
ATOM 4354 O O . TYR A 1 538 ? 5.679 2.851 26.387 1.00 91.88 538 TYR A O 1
ATOM 4362 N N . GLU A 1 539 ? 7.114 3.093 28.084 1.00 93.12 539 GLU A N 1
ATOM 4363 C CA . GLU A 1 539 ? 6.191 3.685 29.055 1.00 93.12 539 GLU A CA 1
ATOM 4364 C C . GLU A 1 539 ? 5.496 4.939 28.504 1.00 93.12 539 GLU A C 1
ATOM 4366 O O . GLU A 1 539 ? 4.298 5.146 28.706 1.00 93.12 539 GLU A O 1
ATOM 4371 N N . GLY A 1 540 ? 6.218 5.752 27.724 1.00 92.44 540 GLY A N 1
ATOM 4372 C CA . GLY A 1 540 ? 5.654 6.910 27.023 1.00 92.44 540 GLY A CA 1
ATOM 4373 C C . GLY A 1 540 ? 4.608 6.539 25.961 1.00 92.44 540 GLY A C 1
ATOM 4374 O O . GLY A 1 540 ? 3.687 7.317 25.707 1.00 92.44 540 GLY A O 1
ATOM 4375 N N . SER A 1 541 ? 4.709 5.347 25.369 1.00 93.12 541 SER A N 1
ATOM 4376 C CA . SER A 1 541 ? 3.731 4.814 24.416 1.00 93.12 541 SER A CA 1
ATOM 4377 C C . SER A 1 541 ? 2.525 4.188 25.121 1.00 93.12 541 SER A C 1
ATOM 4379 O O . SER A 1 541 ? 1.400 4.381 24.660 1.00 93.12 541 SER A O 1
ATOM 4381 N N . ILE A 1 542 ? 2.721 3.559 26.288 1.00 93.88 542 ILE A N 1
ATOM 4382 C CA . ILE A 1 542 ? 1.632 3.148 27.195 1.00 93.88 542 ILE A CA 1
ATOM 4383 C C . ILE A 1 542 ? 0.795 4.376 27.603 1.00 93.88 542 ILE A C 1
ATOM 4385 O O . ILE A 1 542 ? -0.423 4.386 27.411 1.00 93.88 542 ILE A O 1
ATOM 4389 N N . ILE A 1 543 ? 1.445 5.452 28.070 1.00 93.56 543 ILE A N 1
ATOM 4390 C CA . ILE A 1 543 ? 0.791 6.724 28.433 1.00 93.56 543 ILE A CA 1
ATOM 4391 C C . ILE A 1 543 ? 0.025 7.315 27.236 1.00 93.56 543 ILE A C 1
ATOM 4393 O O . ILE A 1 543 ? -1.140 7.692 27.369 1.00 93.56 543 ILE A O 1
ATOM 4397 N N . ARG A 1 544 ? 0.649 7.369 26.049 1.00 93.38 544 ARG A N 1
ATOM 4398 C CA . ARG A 1 544 ? 0.025 7.872 24.809 1.00 93.38 544 ARG A CA 1
ATOM 4399 C C . ARG A 1 544 ? -1.213 7.062 24.416 1.00 93.38 544 ARG A C 1
ATOM 4401 O O . ARG A 1 544 ? -2.235 7.650 24.067 1.00 93.38 544 ARG A O 1
ATOM 4408 N N . CYS A 1 545 ? -1.130 5.734 24.489 1.00 95.06 545 CYS A N 1
ATOM 4409 C CA . CYS A 1 545 ? -2.234 4.831 24.181 1.00 95.06 545 CYS A CA 1
ATOM 4410 C C . CYS A 1 545 ? -3.416 5.049 25.130 1.00 95.06 545 CYS A C 1
ATOM 4412 O O . CYS A 1 545 ? -4.544 5.231 24.678 1.00 95.06 545 CYS A O 1
ATOM 4414 N N . ILE A 1 546 ? -3.162 5.083 26.441 1.00 95.69 546 ILE A N 1
ATOM 4415 C CA . ILE A 1 546 ? -4.215 5.202 27.456 1.00 95.69 546 ILE A CA 1
ATOM 4416 C C . ILE A 1 546 ? -4.880 6.590 27.414 1.00 95.69 546 ILE A C 1
ATOM 4418 O O . ILE A 1 546 ? -6.097 6.688 27.558 1.00 95.69 546 ILE A O 1
ATOM 4422 N N . ARG A 1 547 ? -4.131 7.658 27.103 1.00 93.81 547 ARG A N 1
ATOM 4423 C CA . ARG A 1 547 ? -4.711 8.996 26.876 1.00 93.81 547 ARG A CA 1
ATOM 4424 C C . ARG A 1 547 ? -5.560 9.092 25.602 1.00 93.81 547 ARG A C 1
ATOM 4426 O O . ARG A 1 547 ? -6.555 9.805 25.613 1.00 93.81 547 ARG A O 1
ATOM 4433 N N . ARG A 1 548 ? -5.223 8.372 24.522 1.00 95.75 548 ARG A N 1
ATOM 4434 C CA . ARG A 1 548 ? -6.102 8.268 23.336 1.00 95.75 548 ARG A CA 1
ATOM 4435 C C . ARG A 1 548 ? -7.337 7.405 23.596 1.00 95.75 548 ARG A C 1
ATOM 4437 O O . ARG A 1 548 ? -8.410 7.720 23.096 1.00 95.75 548 ARG A O 1
ATOM 4444 N N . LEU A 1 549 ? -7.190 6.337 24.377 1.00 97.38 549 LEU A N 1
ATOM 4445 C CA . LEU A 1 549 ? -8.299 5.469 24.775 1.00 97.38 549 LEU A CA 1
ATOM 4446 C C . LEU A 1 549 ? -9.341 6.223 25.612 1.00 97.38 549 LEU A C 1
ATOM 4448 O O . LEU A 1 549 ? -10.530 5.973 25.468 1.00 97.38 549 LEU A O 1
ATOM 4452 N N . GLU A 1 550 ? -8.911 7.159 26.457 1.00 96.56 550 GLU A N 1
ATOM 4453 C CA . GLU A 1 550 ? -9.814 8.016 27.229 1.00 96.56 550 GLU A CA 1
ATOM 4454 C C . GLU A 1 550 ? -10.702 8.891 26.335 1.00 96.56 550 GLU A C 1
ATOM 4456 O O . GLU A 1 550 ? -11.916 8.921 26.517 1.00 96.56 550 GLU A O 1
ATOM 4461 N N . GLU A 1 551 ? -10.118 9.527 25.319 1.00 95.69 551 GLU A N 1
ATOM 4462 C CA . GLU A 1 551 ? -10.866 10.312 24.333 1.00 95.69 551 GLU A CA 1
ATOM 4463 C C . GLU A 1 551 ? -11.806 9.431 23.488 1.00 95.69 551 GLU A C 1
ATOM 4465 O O . GLU A 1 551 ? -12.963 9.795 23.275 1.00 95.69 551 GLU A O 1
ATOM 4470 N N . LEU A 1 552 ? -11.373 8.227 23.089 1.00 97.81 552 LEU A N 1
ATOM 4471 C CA . LEU A 1 552 ? -12.254 7.266 22.416 1.00 97.81 552 LEU A CA 1
ATOM 4472 C C . LEU A 1 552 ? -13.403 6.796 23.328 1.00 97.81 552 LEU A C 1
ATOM 4474 O O . LEU A 1 552 ? -14.529 6.657 22.864 1.00 97.81 552 LEU A O 1
ATOM 4478 N N . LEU A 1 553 ? -13.176 6.590 24.629 1.00 97.69 553 LEU A N 1
ATOM 4479 C CA . LEU A 1 553 ? -14.248 6.257 25.578 1.00 97.69 553 LEU A CA 1
ATOM 4480 C C . LEU A 1 553 ? -15.240 7.414 25.747 1.00 97.69 553 LEU A C 1
ATOM 4482 O O . LEU A 1 553 ? -16.444 7.171 25.795 1.00 97.69 553 LEU A O 1
ATOM 4486 N N . ARG A 1 554 ? -14.762 8.665 25.757 1.00 96.75 554 ARG A N 1
ATOM 4487 C CA . ARG A 1 554 ? -15.613 9.865 25.765 1.00 96.75 554 ARG A CA 1
ATOM 4488 C C . ARG A 1 554 ? -16.512 9.929 24.523 1.00 96.75 554 ARG A C 1
ATOM 4490 O O . ARG A 1 554 ? -17.702 10.210 24.653 1.00 96.75 554 ARG A O 1
ATOM 4497 N N . GLN A 1 555 ? -15.965 9.605 23.351 1.00 97.62 555 GLN A N 1
ATOM 4498 C CA . GLN A 1 555 ? -16.708 9.459 22.092 1.00 97.62 555 GLN A CA 1
ATOM 4499 C C . GLN A 1 555 ? -17.715 8.297 22.154 1.00 97.62 555 GLN A C 1
ATOM 4501 O O . GLN A 1 555 ? -18.876 8.460 21.782 1.00 97.62 555 GLN A O 1
ATOM 4506 N N . MET A 1 556 ? -17.336 7.154 22.736 1.00 97.56 556 MET A N 1
ATOM 4507 C CA . MET A 1 556 ? -18.237 6.011 22.940 1.00 97.56 556 MET A CA 1
ATOM 4508 C C . MET A 1 556 ? -19.396 6.309 23.904 1.00 97.56 556 MET A C 1
ATOM 4510 O O . MET A 1 556 ? -20.495 5.791 23.695 1.00 97.56 556 MET A O 1
ATOM 4514 N N . CYS A 1 557 ? -19.217 7.180 24.907 1.00 96.56 557 CYS A N 1
ATOM 4515 C CA . CYS A 1 557 ? -20.334 7.689 25.711 1.00 96.56 557 CYS A CA 1
ATOM 4516 C C . CYS A 1 557 ? -21.338 8.470 24.847 1.00 96.56 557 CYS A C 1
ATOM 4518 O O . CYS A 1 557 ? -22.540 8.219 24.939 1.00 96.56 557 CYS A O 1
ATOM 4520 N N . CYS A 1 558 ? -20.864 9.378 23.985 1.00 96.25 558 CYS A N 1
ATOM 4521 C CA . CYS A 1 558 ? -21.720 10.128 23.061 1.00 96.25 558 CYS A CA 1
ATOM 4522 C C . CYS A 1 558 ? -22.437 9.201 22.065 1.00 96.25 558 CYS A C 1
ATOM 4524 O O . CYS A 1 558 ? -23.653 9.298 21.904 1.00 96.25 558 CYS A O 1
ATOM 4526 N N . ALA A 1 559 ? -21.722 8.238 21.480 1.00 96.38 559 ALA A N 1
ATOM 4527 C CA . ALA A 1 559 ? -22.272 7.232 20.574 1.00 96.38 559 ALA A CA 1
ATOM 4528 C C . ALA A 1 559 ? -23.367 6.370 21.242 1.00 96.38 559 ALA A C 1
ATOM 4530 O O . ALA A 1 559 ? -24.454 6.198 20.687 1.00 96.38 559 ALA A O 1
ATOM 4531 N N . ALA A 1 560 ? -23.133 5.879 22.466 1.00 95.69 560 ALA A N 1
ATOM 4532 C CA . ALA A 1 560 ? -24.125 5.125 23.238 1.00 95.69 560 ALA A CA 1
ATOM 4533 C C . ALA A 1 560 ? -25.365 5.971 23.581 1.00 95.69 560 ALA A C 1
ATOM 4535 O O . ALA A 1 560 ? -26.501 5.506 23.440 1.00 95.69 560 ALA A O 1
ATOM 4536 N N . LYS A 1 561 ? -25.158 7.241 23.950 1.00 94.69 561 LYS A N 1
ATOM 4537 C CA . LYS A 1 561 ? -26.223 8.221 24.197 1.00 94.69 561 LYS A CA 1
ATOM 4538 C C . LYS A 1 561 ? -27.049 8.512 22.938 1.00 94.69 561 LYS A C 1
ATOM 4540 O O . LYS A 1 561 ? -28.269 8.608 23.030 1.00 94.69 561 LYS A O 1
ATOM 4545 N N . ALA A 1 562 ? -26.411 8.591 21.769 1.00 92.62 562 ALA A N 1
ATOM 4546 C CA . ALA A 1 562 ? -27.068 8.792 20.475 1.00 92.62 562 ALA A CA 1
ATOM 4547 C C . ALA A 1 562 ? -27.900 7.575 20.018 1.00 92.62 562 ALA A C 1
ATOM 4549 O O . ALA A 1 562 ? -28.904 7.750 19.328 1.00 92.62 562 ALA A O 1
ATOM 4550 N N . ILE A 1 563 ? -27.537 6.355 20.440 1.00 93.12 563 ILE A N 1
ATOM 4551 C CA . ILE A 1 563 ? -28.387 5.152 20.316 1.00 93.12 563 ILE A CA 1
ATOM 4552 C C . ILE A 1 563 ? -29.560 5.184 21.314 1.00 93.12 563 ILE A C 1
ATOM 4554 O O . ILE A 1 563 ? -30.613 4.610 21.043 1.00 93.12 563 ILE A O 1
ATOM 4558 N N . GLY A 1 564 ? -29.384 5.836 22.467 1.00 92.62 564 GLY A N 1
ATOM 4559 C CA . GLY A 1 564 ? -30.301 5.762 23.607 1.00 92.62 564 GLY A CA 1
ATOM 4560 C C . GLY A 1 564 ? -30.017 4.585 24.549 1.00 92.62 564 GLY A C 1
ATOM 4561 O O . GLY A 1 564 ? -30.885 4.207 25.331 1.00 92.62 564 GLY A O 1
ATOM 4562 N N . ASN A 1 565 ? -28.818 3.991 24.489 1.00 94.50 565 ASN A N 1
ATOM 4563 C CA . ASN A 1 565 ? -28.413 2.893 25.368 1.00 94.50 565 ASN A CA 1
ATOM 4564 C C . ASN A 1 565 ? -27.687 3.437 26.613 1.00 94.50 565 ASN A C 1
ATOM 4566 O O . ASN A 1 565 ? -26.463 3.589 26.631 1.00 94.50 565 ASN A O 1
ATOM 4570 N N . SER A 1 566 ? -28.458 3.717 27.666 1.00 95.12 566 SER A N 1
ATOM 4571 C CA . SER A 1 566 ? -27.929 4.248 28.929 1.00 95.12 566 SER A CA 1
ATOM 4572 C C . SER A 1 566 ? -27.042 3.265 29.703 1.00 95.12 566 SER A C 1
ATOM 4574 O O . SER A 1 566 ? -26.183 3.711 30.460 1.00 95.12 566 SER A O 1
ATOM 4576 N N . GLU A 1 567 ? -27.188 1.950 29.515 1.00 96.38 567 GLU A N 1
ATOM 4577 C CA . GLU A 1 567 ? -26.312 0.961 30.163 1.00 96.38 567 GLU A CA 1
ATOM 4578 C C . GLU A 1 567 ? -24.885 1.047 29.608 1.00 96.38 567 GLU A C 1
ATOM 4580 O O . GLU A 1 567 ? -23.914 1.039 30.368 1.00 96.38 567 GLU A O 1
ATOM 4585 N N . LEU A 1 568 ? -24.747 1.213 28.289 1.00 96.69 568 LEU A N 1
ATOM 4586 C CA . LEU A 1 568 ? -23.455 1.457 27.652 1.00 96.69 568 LEU A CA 1
ATOM 4587 C C . LEU A 1 568 ? -22.919 2.869 27.933 1.00 96.69 568 LEU A C 1
ATOM 4589 O O . LEU A 1 568 ? -21.719 3.009 28.162 1.00 96.69 568 LEU A O 1
ATOM 4593 N N . GLU A 1 569 ? -23.776 3.896 28.001 1.00 96.75 569 GLU A N 1
ATOM 4594 C CA . GLU A 1 569 ? -23.367 5.248 28.424 1.00 96.75 569 GLU A CA 1
ATOM 4595 C C . GLU A 1 569 ? -22.723 5.219 29.824 1.00 96.75 569 GLU A C 1
ATOM 4597 O O . GLU A 1 569 ? -21.639 5.775 30.023 1.00 96.75 569 GLU A O 1
ATOM 4602 N N . VAL A 1 570 ? -23.329 4.504 30.781 1.00 97.62 570 VAL A N 1
ATOM 4603 C CA . VAL A 1 570 ? -22.759 4.289 32.122 1.00 97.62 570 VAL A CA 1
ATOM 4604 C C . VAL A 1 570 ? -21.470 3.464 32.053 1.00 97.62 570 VAL A C 1
ATOM 4606 O O . VAL A 1 570 ? -20.467 3.870 32.640 1.00 97.62 570 VAL A O 1
ATOM 4609 N N . LYS A 1 571 ? -21.445 2.357 31.298 1.00 97.88 571 LYS A N 1
ATOM 4610 C CA . LYS A 1 571 ? -20.277 1.463 31.183 1.00 97.88 571 LYS A CA 1
ATOM 4611 C C . LYS A 1 571 ? -19.028 2.174 30.641 1.00 97.88 571 LYS A C 1
ATOM 4613 O O . LYS A 1 571 ? -17.943 2.032 31.207 1.00 97.88 571 LYS A O 1
ATOM 4618 N N . PHE A 1 572 ? -19.165 2.968 29.578 1.00 97.81 572 PHE A N 1
ATOM 4619 C CA . PHE A 1 572 ? -18.051 3.744 29.017 1.00 97.81 572 PHE A CA 1
ATOM 4620 C C . PHE A 1 572 ? -17.656 4.928 29.920 1.00 97.81 572 PHE A C 1
ATOM 4622 O O . PHE A 1 572 ? -16.470 5.257 30.024 1.00 97.81 572 PHE A O 1
ATOM 4629 N N . THR A 1 573 ? -18.609 5.509 30.657 1.00 97.50 573 THR A N 1
ATOM 4630 C CA . THR A 1 573 ? -18.331 6.552 31.659 1.00 97.50 573 THR A CA 1
ATOM 4631 C C . THR A 1 573 ? -17.530 5.998 32.841 1.00 97.50 573 THR A C 1
ATOM 4633 O O . THR A 1 573 ? -16.552 6.619 33.259 1.00 97.50 573 THR A O 1
ATOM 4636 N N . GLU A 1 574 ? -17.863 4.805 33.341 1.00 97.38 574 GLU A N 1
ATOM 4637 C CA . GLU A 1 574 ? -17.089 4.120 34.385 1.00 97.38 574 GLU A CA 1
ATOM 4638 C C . GLU A 1 574 ? -15.670 3.776 33.897 1.00 97.38 574 GLU A C 1
ATOM 4640 O O . GLU A 1 574 ? -14.695 3.991 34.619 1.00 97.38 574 GLU A O 1
ATOM 4645 N N . GLY A 1 575 ? -15.528 3.324 32.645 1.00 97.00 575 GLY A N 1
ATOM 4646 C CA . GLY A 1 575 ? -14.222 3.096 32.015 1.00 97.00 575 GLY A CA 1
ATOM 4647 C C . GLY A 1 575 ? -13.373 4.368 31.942 1.00 97.00 575 GLY A C 1
ATOM 4648 O O . GLY A 1 575 ? -12.206 4.365 32.336 1.00 97.00 575 GLY A O 1
ATOM 4649 N N . THR A 1 576 ? -13.985 5.483 31.533 1.00 95.88 576 THR A N 1
ATOM 4650 C CA . THR A 1 576 ? -13.358 6.816 31.511 1.00 95.88 576 THR A CA 1
ATOM 4651 C C . THR A 1 576 ? -12.864 7.232 32.902 1.00 95.88 576 THR A C 1
ATOM 4653 O O . THR A 1 576 ? -11.775 7.788 33.026 1.00 95.88 576 THR A O 1
ATOM 4656 N N . GLN A 1 577 ? -13.632 6.946 33.959 1.00 95.19 577 GLN A N 1
ATOM 4657 C CA . GLN A 1 577 ? -13.245 7.246 35.343 1.00 95.19 577 GLN A CA 1
ATOM 4658 C C . GLN A 1 577 ? -12.100 6.348 35.834 1.00 95.19 577 GLN A C 1
ATOM 4660 O O . GLN A 1 577 ? -11.106 6.862 36.341 1.00 95.19 577 GLN A O 1
ATOM 4665 N N . LYS A 1 578 ? -12.189 5.025 35.640 1.00 95.69 578 LYS A N 1
ATOM 4666 C CA . LYS A 1 578 ? -11.163 4.059 36.085 1.00 95.69 578 LYS A CA 1
ATOM 4667 C C . LYS A 1 578 ? -9.805 4.248 35.406 1.00 95.69 578 LYS A C 1
ATOM 4669 O O . LYS A 1 578 ? -8.771 3.971 36.013 1.00 95.69 578 LYS A O 1
ATOM 4674 N N . ILE A 1 579 ? -9.794 4.736 34.165 1.00 94.75 579 ILE A N 1
ATOM 4675 C CA . ILE A 1 579 ? -8.560 5.059 33.440 1.00 94.75 579 ILE A CA 1
ATOM 4676 C C . ILE A 1 579 ? -7.865 6.314 33.998 1.00 94.75 579 ILE A C 1
ATOM 4678 O O . ILE A 1 579 ? -6.630 6.350 34.027 1.00 94.75 579 ILE A O 1
ATOM 4682 N N . LYS A 1 580 ? -8.624 7.321 34.455 1.00 92.12 580 LYS A N 1
ATOM 4683 C CA . LYS A 1 580 ? -8.127 8.642 34.887 1.00 92.12 580 LYS A CA 1
ATOM 4684 C C . LYS A 1 580 ? -7.511 8.630 36.288 1.00 92.12 580 LYS A C 1
ATOM 4686 O O . LYS A 1 580 ? -8.092 9.145 37.241 1.00 92.12 580 LYS A O 1
ATOM 4691 N N . ARG A 1 581 ? -6.297 8.089 36.406 1.00 90.88 581 ARG A N 1
ATOM 4692 C CA . ARG A 1 581 ? -5.512 8.115 37.652 1.00 90.88 581 ARG A CA 1
ATOM 4693 C C . ARG A 1 581 ? -4.003 8.222 37.424 1.00 90.88 581 ARG A C 1
ATOM 4695 O O . ARG A 1 581 ? -3.500 7.965 36.330 1.00 90.88 581 ARG A O 1
ATOM 4702 N N . ASP A 1 582 ? -3.309 8.562 38.507 1.00 87.12 582 ASP A N 1
ATOM 4703 C CA . ASP A 1 582 ? -1.853 8.525 38.668 1.00 87.12 582 ASP A CA 1
ATOM 4704 C C . ASP A 1 582 ? -1.054 9.204 37.528 1.00 87.12 582 ASP A C 1
ATOM 4706 O O . ASP A 1 582 ? -1.490 10.175 36.907 1.00 87.12 582 ASP A O 1
ATOM 4710 N N . ILE A 1 583 ? 0.161 8.706 37.273 1.00 86.12 583 ILE A N 1
ATOM 4711 C CA . ILE A 1 583 ? 1.178 9.305 36.395 1.00 86.12 583 ILE A CA 1
ATOM 4712 C C . ILE A 1 583 ? 0.726 9.526 34.941 1.00 86.12 583 ILE A C 1
ATOM 4714 O O . ILE A 1 583 ? 1.221 10.433 34.279 1.00 86.12 583 ILE A O 1
ATOM 4718 N N . ILE A 1 584 ? -0.233 8.740 34.441 1.00 86.44 584 ILE A N 1
ATOM 4719 C CA . ILE A 1 584 ? -0.705 8.814 33.048 1.00 86.44 584 ILE A CA 1
ATOM 4720 C C . ILE A 1 584 ? -1.461 10.126 32.775 1.00 86.44 584 ILE A C 1
ATOM 4722 O O . ILE A 1 584 ? -1.429 10.632 31.652 1.00 86.44 584 ILE A O 1
ATOM 4726 N N . PHE A 1 585 ? -2.090 10.700 33.805 1.00 86.81 585 PHE A N 1
ATOM 4727 C CA . PHE A 1 585 ? -2.844 11.957 33.739 1.00 86.81 585 PHE A CA 1
ATOM 4728 C C . PHE A 1 585 ? -2.179 13.095 34.534 1.00 86.81 585 PHE A C 1
ATOM 4730 O O . PHE A 1 585 ? -2.820 14.102 34.835 1.00 86.81 585 PHE A O 1
ATOM 4737 N N . ALA A 1 586 ? -0.883 12.969 34.838 1.00 85.50 586 ALA A N 1
ATOM 4738 C CA . ALA A 1 586 ? -0.091 14.067 35.381 1.00 85.50 586 ALA A CA 1
ATOM 4739 C C . ALA A 1 586 ? -0.066 15.272 34.418 1.00 85.50 586 ALA A C 1
ATOM 4741 O O . ALA A 1 586 ? -0.023 15.119 33.192 1.00 85.50 586 ALA A O 1
ATOM 4742 N N . ALA A 1 587 ? -0.087 16.482 34.981 1.00 81.56 587 ALA A N 1
ATOM 4743 C CA . ALA A 1 587 ? -0.048 17.720 34.209 1.00 81.56 587 ALA A CA 1
ATOM 4744 C C . ALA A 1 587 ? 1.278 17.877 33.439 1.00 81.56 587 ALA A C 1
ATOM 4746 O O . ALA A 1 587 ? 2.338 17.437 33.885 1.00 81.56 587 ALA A O 1
ATOM 4747 N N . SER A 1 588 ? 1.215 18.537 32.281 1.00 81.31 588 SER A N 1
ATOM 4748 C CA . SER A 1 588 ? 2.412 18.944 31.540 1.00 81.31 588 SER A CA 1
ATOM 4749 C C . SER A 1 588 ? 3.187 20.006 32.322 1.00 81.31 588 SER A C 1
ATOM 4751 O O . SER A 1 588 ? 2.579 20.900 32.898 1.00 81.31 588 SER A O 1
ATOM 4753 N N . LEU A 1 589 ? 4.520 19.979 32.246 1.00 81.75 589 LEU A N 1
ATOM 4754 C CA . LEU A 1 589 ? 5.388 21.054 32.759 1.00 81.75 589 LEU A CA 1
ATOM 4755 C C . LEU A 1 589 ? 5.337 22.342 31.904 1.00 81.75 589 LEU A C 1
ATOM 4757 O O . LEU A 1 589 ? 6.048 23.300 32.192 1.00 81.75 589 LEU A O 1
ATOM 4761 N N . TYR A 1 590 ? 4.524 22.346 30.842 1.00 78.38 590 TYR A N 1
ATOM 4762 C CA . TYR A 1 590 ? 4.292 23.463 29.919 1.00 78.38 590 TYR A CA 1
ATOM 4763 C C . TYR A 1 590 ? 2.833 23.976 29.952 1.00 78.38 590 TYR A C 1
ATOM 4765 O O . TYR A 1 590 ? 2.377 24.555 28.965 1.00 78.38 590 TYR A O 1
ATOM 4773 N N . LEU A 1 591 ? 2.089 23.699 31.031 1.00 51.84 591 LEU A N 1
ATOM 4774 C CA . LEU A 1 591 ? 0.729 24.198 31.296 1.00 51.84 591 LEU A CA 1
ATOM 4775 C C . LEU A 1 591 ? 0.731 25.198 32.460 1.00 51.84 591 LEU A C 1
ATOM 4777 O O . LEU A 1 591 ? 1.516 24.970 33.406 1.00 51.84 591 LEU A O 1
#

pLDDT: mean 70.16, std 24.18, range [21.75, 97.94]

Sequence (591 aa):
MTQYIPRGNCFYPREIVGATFVVNDWSYRPDRIANDNHFGRGFQYRHHMWYTLPWTFDEFFHEYELEGWITKIQVFEQPQTMTKIYQSSLRTLDTSSENMTSSICSLPHVVLSDCIETCNLFYYNTPFAIHLSALRNITLVNSINCLNDCSSFAATIRSIRIYIMYRASNYMLPDWPAVLYSLSTLQQLNSLGIFMYDLTKPVDTNNCQMIAEEAVRVKYGDLNFDWCVVLNFHKKAGEKPTYTIDVLAHLTSDSVVQKSTSDLQPCPLSEKGEMKAIPIQHTLIRDISAIRVYLPDDLRTKDARQSVLKSVQEIKRRHPLGLPLLDPIKDMDIKSNEMLSCVKQYSTLQTRINEHPLTKTNELKYLYEQYERKANLERQVLEAKNDLKKAQSLLQIGDLKKYKRVLRRLGYCNSTDIIDLKGRVACEIDTGDELVTTELLFNGVFNDLTVSQACALLSCFVFQEKGNEMPKLPQELSGPLRLMQETARRVARVSIESKIDMDEERYVDGFKPYMMDVVKAWVDGQSFASICQMTSIYEGSIIRCIRRLEELLRQMCCAAKAIGNSELEVKFTEGTQKIKRDIIFAASLYL

Secondary structure (DSSP, 8-state):
------------------------------------------------------S-HHHHTTS--GGG------------------SS---EEEEETTS--S-GGGS-SS--GGG--EEEEES--S------TT--EEEEES-GGGGGGGGGS-TT--EEEEEEEE-TTS-PPP-HHHHHHHHHT-TT--EEEEEEEETTSPP--------TTEEEEEEETTEEEEEEEEEEEEEE-SSS-EEEEEEEEEE-HHHHH---SSS--BPPTTS--EEEEEEEEGGGEEEEEEEE-PPPS-TTSHHHHHHHHHHHHHHHHH-TT-PPBPPTTTTS----HHHHHHHHHHHHHHHHHHHSGGGGSTTHHHHHHHHHHHHHHHHHHHHHHHHHHHHHS-TTHHHHHHHHHHHHHHTSB-TTS-B-HHHHHHTT--SS-HHHHHHHHHTTTTTSS-HHHHHHHHHHHH--SPPSS-----HHHHHHHHHHHHHHHHHHHHHHHTT----HHHHHTTS-GGGHHHHHHHHTT--HHHHTTS-SS-HHHHHHHHHHHHHHHHHHHHHHHHHT-HHHHHHHHHHHHHHS-GGGGPPPTT-